Protein 5HUJ (pdb70)

Radius of gyration: 23.15 Å; Cα contacts (8 Å, |Δi|>4): 926; chains: 2; bounding box: 60×51×61 Å

InterPro domains:
  IPR003694 NAD(+) synthetase [PTHR23090] (15-263)
  IPR003694 NAD(+) synthetase [TIGR00552] (26-282)
  IPR003694 NAD(+) synthetase [cd00553] (25-270)
  IPR014729 Rossmann-like alpha/beta/alpha sandwich fold [G3DSA:3.40.50.620] (9-282)
  IPR022310 NAD/GMP synthase [PF02540] (31-273)
  IPR022926 NH(3)-dependent NAD(+) synthetase [MF_00193] (26-276)

Nearest PDB structures (foldseek):
  5huj-assembly1_B  TM=1.003E+00  e=4.106E-42  Streptococcus pyogenes NZ131
  5huh-assembly1_A  TM=1.002E+00  e=6.193E-41  Streptococcus pyogenes NZ131
  5huh-assembly1_B  TM=9.980E-01  e=2.287E-40  Streptococcus pyogenes NZ131
  1wxi-assembly1_A-2  TM=9.914E-01  e=2.359E-31  Escherichia coli
  3hmq-assembly1_A-2  TM=9.797E-01  e=2.243E-31  Salmonella enterica subsp. enterica serovar Typhimurium

Sequence (520 aa):
MTLQEEIIRQLGVKASIDPQEEIRKTVDFLKAYLRKHSFLKTYVLGISGGQDSTLAGKLAQMAIAELREETSDQAYQFIAVRLPYGVQDEADAQKALAFIAPDQTLTINIKAAVDGQVEALQAAGVEIISDFNKGNIKARQRMISQYAIAGQMAGAVIGTDHAAENITGFFTKFGDGGADILPLFRLNKRQGKALLKVLGADAALYELADEVALGVTYQDIDDYLEGKLISKVAQATIEKWWHKGQHKRHLPITIFADFWKMTLQEEIIRQLGVKASIDPQEEIRKTVDFLKAYLRKHSFLKTYVLGISGGQDSTLAGKLAQMAIAELREETSDQAYQFIAVRLPYGVQDEADAQKALAFIAPDQTLTINIKAAVDGQVEALQAAGVEISDFNKGNIKARQRMISQYAIAGQMAGAVIGTDHAAENITGFFTKFGDGGADILPLFRLNKRQGKALLKVLGADAALYELADEVALGVTYQDIDDYLEGKLISKVAQATIEKWWHKGQHKRHLPITIFADFWK

Foldseek 3Di:
DDPLVVLLVVLQAALDDDQVVLLVVLLVVLLVVQVVDPLAAEEFEEQALALLRLLQLLSNQSSQVVNCVVVVPPLRFYEYEHEAQPPHVPVSSVLSCVLNVGPYYYYDHCNVVLVVVVVVCVVVVHDADPVNSVLSSQLSVLVVRVVVCVVSNYFYEARDESLCLLLLNGRQNGSLDGDDYSRRRDQLVSSVVNCVVSPRDPSSRDDPVCVVQVHDSVLSSCSSSVHDDDPVNVVSSVVSNLVNVCSVDDPDDPPDDSND/DDPLVVLLVVQQAALDDDLVVLLVVLLVVLLVVQVVDPLAAEEFEEQPLALLRLLQLLSNLVSQVVNCVVVVPPLRFYEYEHEAAPDHVVVSSVLSCVLNVGPYYYYDHLNVVLVVVQVVCVVVVHDADPVNSVLSSQLSVLVVRVVVCVVSNHWYEARDESLCLLLLNGRQNGSLDGDDYSRRRDALVSSVVNCVVSPGDVVSSPDDVCVVQVHDSVLSSCSSSVHDDDPVNVVSSVVSNLVNVCSVDDPDDPPDDSVD

Organism: Streptococcus pyogenes serotype M49 (strain NZ131) (NCBI:txid471876)

Structure (mmCIF, N/CA/C/O backbone):
data_5HUJ
#
_entry.id   5HUJ
#
_cell.length_a   49.786
_cell.length_b   92.964
_cell.length_c   128.355
_cell.angle_alpha   90.00
_cell.angle_beta   90.00
_cell.angle_gamma   90.00
#
_symmetry.space_group_name_H-M   'P 21 21 21'
#
loop_
_entity.id
_entity.type
_entity.pdbx_description
1 polymer 'NH(3)-dependent NAD(+) synthetase'
2 non-polymer 'CHLORIDE ION'
3 water water
#
loop_
_atom_site.group_PDB
_atom_site.id
_atom_site.type_symbol
_atom_site.label_atom_id
_atom_site.label_alt_id
_atom_site.label_comp_id
_atom_site.label_asym_id
_atom_site.label_entity_id
_atom_site.label_seq_id
_atom_site.pdbx_PDB_ins_code
_atom_site.Cartn_x
_atom_site.Cartn_y
_atom_site.Cartn_z
_atom_site.occupancy
_atom_site.B_iso_or_equiv
_atom_site.auth_seq_id
_atom_site.auth_comp_id
_atom_site.auth_asym_id
_atom_site.auth_atom_id
_atom_site.pdbx_PDB_model_num
ATOM 1 N N . MET A 1 34 ? -32.791 27.563 -9.483 1.00 67.12 9 MET A N 1
ATOM 2 C CA . MET A 1 34 ? -32.470 26.620 -10.612 1.00 65.18 9 MET A CA 1
ATOM 3 C C . MET A 1 34 ? -33.353 25.341 -10.655 1.00 57.93 9 MET A C 1
ATOM 4 O O . MET A 1 34 ? -33.340 24.543 -9.743 1.00 57.82 9 MET A O 1
ATOM 9 N N . THR A 1 35 ? -34.102 25.159 -11.741 1.00 50.75 10 THR A N 1
ATOM 10 C CA . THR A 1 35 ? -34.829 23.943 -11.976 1.00 44.43 10 THR A CA 1
ATOM 11 C C . THR A 1 35 ? -33.875 22.807 -12.336 1.00 38.78 10 THR A C 1
ATOM 12 O O . THR A 1 35 ? -32.707 22.979 -12.689 1.00 34.16 10 THR A O 1
ATOM 16 N N . LEU A 1 36 ? -34.402 21.615 -12.201 1.00 35.10 11 LEU A N 1
ATOM 17 C CA . LEU A 1 36 ? -33.675 20.433 -12.612 1.00 33.82 11 LEU A CA 1
ATOM 18 C C . LEU A 1 36 ? -33.348 20.500 -14.091 1.00 30.73 11 LEU A C 1
ATOM 19 O O . LEU A 1 36 ? -32.251 20.153 -14.476 1.00 30.37 11 LEU A O 1
ATOM 24 N N . GLN A 1 37 ? -34.296 20.954 -14.903 1.00 29.97 12 GLN A N 1
ATOM 25 C CA . GLN A 1 37 ? -34.075 21.085 -16.338 1.00 29.21 12 GLN A CA 1
ATOM 26 C C . GLN A 1 37 ? -32.812 21.934 -16.640 1.00 29.46 12 GLN A C 1
ATOM 27 O O . GLN A 1 37 ? -31.915 21.518 -17.382 1.00 25.82 12 GLN A O 1
ATOM 33 N N . GLU A 1 38 ? -32.756 23.087 -15.991 1.00 31.92 13 GLU A N 1
ATOM 34 C CA . GLU A 1 38 ? -31.651 24.010 -16.174 1.00 34.31 13 GLU A CA 1
ATOM 35 C C . GLU A 1 38 ? -30.354 23.350 -15.732 1.00 32.14 13 GLU A C 1
ATOM 36 O O . GLU A 1 38 ? -29.313 23.569 -16.327 1.00 28.45 13 GLU A O 1
ATOM 42 N N . GLU A 1 39 ? -30.433 22.593 -14.642 1.00 30.85 14 GLU A N 1
ATOM 43 C CA . GLU A 1 39 ? -29.263 21.941 -14.070 1.00 33.29 14 GLU A CA 1
ATOM 44 C C . GLU A 1 39 ? -28.734 20.860 -15.050 1.00 27.95 14 GLU A C 1
ATOM 45 O O . GLU A 1 39 ? -27.524 20.742 -15.275 1.00 25.63 14 GLU A O 1
ATOM 51 N N . ILE A 1 40 ? -29.652 20.096 -15.617 1.00 25.81 15 ILE A N 1
ATOM 52 C CA . ILE A 1 40 ? -29.279 19.108 -16.632 1.00 26.23 15 ILE A CA 1
ATOM 53 C C . ILE A 1 40 ? -28.603 19.777 -17.845 1.00 25.52 15 ILE A C 1
ATOM 54 O O . ILE A 1 40 ? -27.556 19.297 -18.344 1.00 25.41 15 ILE A O 1
ATOM 59 N N . ILE A 1 41 ? -29.235 20.828 -18.325 1.00 24.24 16 ILE A N 1
ATOM 60 C CA . ILE A 1 41 ? -28.721 21.576 -19.472 1.00 26.00 16 ILE A CA 1
ATOM 61 C C . ILE A 1 41 ? -27.257 22.036 -19.235 1.00 26.37 16 ILE A C 1
ATOM 62 O O . ILE A 1 41 ? -26.425 21.880 -20.121 1.00 24.13 16 ILE A O 1
ATOM 67 N N . ARG A 1 42 ? -26.972 22.571 -18.049 1.00 27.41 17 ARG A N 1
ATOM 68 C CA . ARG A 1 42 ? -25.683 23.092 -17.688 1.00 30.56 17 ARG A CA 1
ATOM 69 C C . ARG A 1 42 ? -24.712 21.926 -17.635 1.00 29.90 17 ARG A C 1
ATOM 70 O O . ARG A 1 42 ? -23.630 22.028 -18.121 1.00 29.23 17 ARG A O 1
ATOM 78 N N . GLN A 1 43 ? -25.104 20.796 -17.042 1.00 29.31 18 GLN A N 1
ATOM 79 C CA . GLN A 1 43 ? -24.179 19.684 -16.952 1.00 31.02 18 GLN A CA 1
ATOM 80 C C . GLN A 1 43 ? -23.826 19.083 -18.301 1.00 28.11 18 GLN A C 1
ATOM 81 O O . GLN A 1 43 ? -22.720 18.731 -18.527 1.00 27.96 18 GLN A O 1
ATOM 87 N N . LEU A 1 44 ? -24.779 19.034 -19.194 1.00 25.43 19 LEU A N 1
ATOM 88 C CA . LEU A 1 44 ? -24.545 18.391 -20.446 1.00 25.19 19 LEU A CA 1
ATOM 89 C C . LEU A 1 44 ? -24.033 19.388 -21.499 1.00 24.41 19 LEU A C 1
ATOM 90 O O . LEU A 1 44 ? -23.717 18.939 -22.596 1.00 27.00 19 LEU A O 1
ATOM 95 N N . GLY A 1 45 ? -24.032 20.683 -21.208 1.00 24.02 20 GLY A N 1
ATOM 96 C CA . GLY A 1 45 ? -23.426 21.722 -22.111 1.00 24.68 20 GLY A CA 1
ATOM 97 C C . GLY A 1 45 ? -24.191 22.070 -23.361 1.00 25.54 20 GLY A C 1
ATOM 98 O O . GLY A 1 45 ? -23.608 22.464 -24.394 1.00 23.42 20 GLY A O 1
ATOM 99 N N . VAL A 1 46 ? -25.488 21.772 -23.342 1.00 24.22 21 VAL A N 1
ATOM 100 C CA . VAL A 1 46 ? -26.269 21.845 -24.533 1.00 25.37 21 VAL A CA 1
ATOM 101 C C . VAL A 1 46 ? -26.650 23.324 -24.838 1.00 26.13 21 VAL A C 1
ATOM 102 O O . VAL A 1 46 ? -27.128 24.023 -23.978 1.00 26.83 21 VAL A O 1
ATOM 106 N N . LYS A 1 47 ? -26.471 23.764 -26.075 1.00 25.65 22 LYS A N 1
ATOM 107 C CA . LYS A 1 47 ? -26.973 25.100 -26.487 1.00 27.28 22 LYS A CA 1
ATOM 108 C C . LYS A 1 47 ? -28.391 24.976 -27.041 1.00 27.52 22 LYS A C 1
ATOM 109 O O . LYS A 1 47 ? -28.733 23.999 -27.684 1.00 28.23 22 LYS A O 1
ATOM 115 N N . ALA A 1 48 ? -29.202 25.996 -26.887 1.00 28.85 23 ALA A N 1
ATOM 116 C CA . ALA A 1 48 ? -30.575 25.990 -27.470 1.00 28.29 23 ALA A CA 1
ATOM 117 C C . ALA A 1 48 ? -30.553 25.880 -28.946 1.00 28.60 23 ALA A C 1
ATOM 118 O O . ALA A 1 48 ? -31.463 25.338 -29.514 1.00 29.73 23 ALA A O 1
ATOM 120 N N . SER A 1 49 ? -29.544 26.455 -29.606 1.00 27.88 24 SER A N 1
ATOM 121 C CA . SER A 1 49 ? -29.333 26.170 -31.003 1.00 27.21 24 SER A CA 1
ATOM 122 C C . SER A 1 49 ? -27.869 26.172 -31.308 1.00 27.64 24 SER A C 1
ATOM 123 O O . SER A 1 49 ? -27.076 26.769 -30.543 1.00 26.91 24 SER A O 1
ATOM 126 N N . ILE A 1 50 ? -27.519 25.612 -32.473 1.00 25.91 25 ILE A N 1
ATOM 127 C CA . ILE A 1 50 ? -26.163 25.642 -32.948 1.00 26.49 25 ILE A CA 1
ATOM 128 C C . ILE A 1 50 ? -26.017 26.204 -34.380 1.00 27.14 25 ILE A C 1
ATOM 129 O O . ILE A 1 50 ? -26.942 26.288 -35.180 1.00 26.61 25 ILE A O 1
ATOM 134 N N . ASP A 1 51 ? -24.798 26.660 -34.650 1.00 28.07 26 ASP A N 1
ATOM 135 C CA . ASP A 1 51 ? -24.350 26.982 -35.942 1.00 26.61 26 ASP A CA 1
ATOM 136 C C . ASP A 1 51 ? -23.598 25.735 -36.423 1.00 26.68 26 ASP A C 1
ATOM 137 O O . ASP A 1 51 ? -22.543 25.428 -35.888 1.00 26.74 26 ASP A O 1
ATOM 142 N N . PRO A 1 52 ? -24.137 25.017 -37.468 1.00 26.23 27 PRO A N 1
ATOM 143 C CA . PRO A 1 52 ? -23.607 23.678 -37.628 1.00 25.36 27 PRO A CA 1
ATOM 144 C C . PRO A 1 52 ? -22.174 23.660 -38.028 1.00 25.19 27 PRO A C 1
ATOM 145 O O . PRO A 1 52 ? -21.359 22.885 -37.439 1.00 24.51 27 PRO A O 1
ATOM 149 N N . GLN A 1 53 ? -21.827 24.540 -38.962 1.00 26.25 28 GLN A N 1
ATOM 150 C CA . GLN A 1 53 ? -20.458 24.633 -39.415 1.00 27.38 28 GLN A CA 1
ATOM 151 C C . GLN A 1 53 ? -19.470 25.025 -38.332 1.00 25.76 28 GLN A C 1
ATOM 152 O O . GLN A 1 53 ? -18.388 24.482 -38.298 1.00 22.60 28 GLN A O 1
ATOM 158 N N . GLU A 1 54 ? -19.845 25.975 -37.480 1.00 25.38 29 GLU A N 1
ATOM 159 C CA . GLU A 1 54 ? -19.052 26.288 -36.284 1.00 28.78 29 GLU A CA 1
ATOM 160 C C . GLU A 1 54 ? -18.850 25.034 -35.356 1.00 26.87 29 GLU A C 1
ATOM 161 O O . GLU A 1 54 ? -17.749 24.794 -34.874 1.00 24.29 29 GLU A O 1
ATOM 167 N N . GLU A 1 55 ? -19.897 24.248 -35.154 1.00 24.53 30 GLU A N 1
ATOM 168 C CA . GLU A 1 55 ? -19.765 23.066 -34.307 1.00 24.97 30 GLU A CA 1
ATOM 169 C C . GLU A 1 55 ? -18.916 22.009 -34.936 1.00 24.81 30 GLU A C 1
ATOM 170 O O . GLU A 1 55 ? -18.141 21.333 -34.206 1.00 26.82 30 GLU A O 1
ATOM 176 N N . ILE A 1 56 ? -19.012 21.846 -36.267 1.00 24.09 31 ILE A N 1
ATOM 177 C CA . ILE A 1 56 ? -18.113 20.918 -37.024 1.00 23.67 31 ILE A CA 1
ATOM 178 C C . ILE A 1 56 ? -16.646 21.342 -36.756 1.00 25.30 31 ILE A C 1
ATOM 179 O O . ILE A 1 56 ? -15.783 20.513 -36.394 1.00 22.79 31 ILE A O 1
ATOM 184 N N . ARG A 1 57 ? -16.389 22.661 -36.860 1.00 27.66 32 ARG A N 1
ATOM 185 C CA . ARG A 1 57 ? -15.043 23.171 -36.726 1.00 27.47 32 ARG A CA 1
ATOM 186 C C . ARG A 1 57 ? -14.557 23.022 -35.293 1.00 27.37 32 ARG A C 1
ATOM 187 O O . ARG A 1 57 ? -13.386 22.637 -35.045 1.00 25.71 32 ARG A O 1
ATOM 195 N N . LYS A 1 58 ? -15.434 23.337 -34.349 1.00 27.54 33 LYS A N 1
ATOM 196 C CA . LYS A 1 58 ? -15.087 23.177 -32.935 1.00 29.28 33 LYS A CA 1
ATOM 197 C C . LYS A 1 58 ? -14.685 21.738 -32.633 1.00 26.70 33 LYS A C 1
ATOM 198 O O . LYS A 1 58 ? -13.627 21.443 -32.061 1.00 25.84 33 LYS A O 1
ATOM 204 N N . THR A 1 59 ? -15.499 20.829 -33.133 1.00 26.52 34 THR A N 1
ATOM 205 C CA . THR A 1 59 ? -15.198 19.388 -32.976 1.00 25.81 34 THR A CA 1
ATOM 206 C C . THR A 1 59 ? -13.890 18.909 -33.549 1.00 24.97 34 THR A C 1
ATOM 207 O O . THR A 1 59 ? -13.100 18.191 -32.893 1.00 22.99 34 THR A O 1
ATOM 211 N N . VAL A 1 60 ? -13.705 19.264 -34.803 1.00 23.09 35 VAL A N 1
ATOM 212 C CA . VAL A 1 60 ? -12.568 18.774 -35.580 1.00 23.13 35 VAL A CA 1
ATOM 213 C C . VAL A 1 60 ? -11.268 19.324 -34.930 1.00 24.47 35 VAL A C 1
ATOM 214 O O . VAL A 1 60 ? -10.267 18.606 -34.717 1.00 23.70 35 VAL A O 1
ATOM 218 N N . ASP A 1 61 ? -11.297 20.618 -34.589 1.00 26.04 36 ASP A N 1
ATOM 219 C CA . ASP A 1 61 ? -10.150 21.255 -33.876 1.00 25.97 36 ASP A CA 1
ATOM 220 C C . ASP A 1 61 ? -9.852 20.603 -32.499 1.00 24.94 36 ASP A C 1
ATOM 221 O O . ASP A 1 61 ? -8.687 20.412 -32.151 1.00 26.53 36 ASP A O 1
ATOM 226 N N . PHE A 1 62 ? -10.902 20.197 -31.785 1.00 23.11 37 PHE A N 1
ATOM 227 C CA . PHE A 1 62 ? -10.753 19.443 -30.517 1.00 22.56 37 PHE A CA 1
ATOM 228 C C . PHE A 1 62 ? -10.065 18.092 -30.760 1.00 23.09 37 PHE A C 1
ATOM 229 O O . PHE A 1 62 ? -9.108 17.733 -30.041 1.00 24.94 37 PHE A O 1
ATOM 237 N N . LEU A 1 63 ? -10.538 17.322 -31.740 1.00 23.00 38 LEU A N 1
ATOM 238 C CA . LEU A 1 63 ? -10.001 16.025 -32.061 1.00 22.30 38 LEU A CA 1
ATOM 239 C C . LEU A 1 63 ? -8.578 16.159 -32.499 1.00 22.73 38 LEU A C 1
ATOM 240 O O . LEU A 1 63 ? -7.746 15.280 -32.159 1.00 22.13 38 LEU A O 1
ATOM 245 N N . LYS A 1 64 ? -8.272 17.220 -33.281 1.00 22.51 39 LYS A N 1
ATOM 246 C CA . LYS A 1 64 ? -6.850 17.459 -33.668 1.00 23.62 39 LYS A CA 1
ATOM 247 C C . LYS A 1 64 ? -5.942 17.815 -32.481 1.00 23.44 39 LYS A C 1
ATOM 248 O O . LYS A 1 64 ? -4.827 17.279 -32.339 1.00 25.05 39 LYS A O 1
ATOM 254 N N . ALA A 1 65 ? -6.422 18.678 -31.608 1.00 22.65 40 ALA A N 1
ATOM 255 C CA . ALA A 1 65 ? -5.649 19.023 -30.412 1.00 22.00 40 ALA A CA 1
ATOM 256 C C . ALA A 1 65 ? -5.332 17.841 -29.512 1.00 22.14 40 ALA A C 1
ATOM 257 O O . ALA A 1 65 ? -4.173 17.687 -29.041 1.00 21.80 40 ALA A O 1
ATOM 259 N N . TYR A 1 66 ? -6.272 16.923 -29.367 1.00 22.42 41 TYR A N 1
ATOM 260 C CA . TYR A 1 66 ? -6.025 15.724 -28.586 1.00 23.44 41 TYR A CA 1
ATOM 261 C C . TYR A 1 66 ? -4.944 14.856 -29.196 1.00 25.51 41 TYR A C 1
ATOM 262 O O . TYR A 1 66 ? -4.045 14.370 -28.500 1.00 24.93 41 TYR A O 1
ATOM 271 N N . LEU A 1 67 ? -5.006 14.662 -30.496 1.00 26.13 42 LEU A N 1
ATOM 272 C CA . LEU A 1 67 ? -3.981 13.923 -31.181 1.00 28.88 42 LEU A CA 1
ATOM 273 C C . LEU A 1 67 ? -2.600 14.564 -31.042 1.00 29.78 42 LEU A C 1
ATOM 274 O O . LEU A 1 67 ? -1.657 13.881 -30.700 1.00 30.15 42 LEU A O 1
ATOM 279 N N . ARG A 1 68 ? -2.494 15.864 -31.329 1.00 28.93 43 ARG A N 1
ATOM 280 C CA . ARG A 1 68 ? -1.236 16.556 -31.210 1.00 30.70 43 ARG A CA 1
ATOM 281 C C . ARG A 1 68 ? -0.665 16.474 -29.796 1.00 29.55 43 ARG A C 1
ATOM 282 O O . ARG A 1 68 ? 0.512 16.491 -29.640 1.00 30.52 43 ARG A O 1
ATOM 290 N N . LYS A 1 69 ? -1.470 16.582 -28.790 1.00 28.62 44 LYS A N 1
ATOM 291 C CA . LYS A 1 69 ? -0.980 16.581 -27.418 1.00 30.67 44 LYS A CA 1
ATOM 292 C C . LYS A 1 69 ? -0.263 15.272 -27.036 1.00 29.92 44 LYS A C 1
ATOM 293 O O . LYS A 1 69 ? 0.677 15.286 -26.256 1.00 28.22 44 LYS A O 1
ATOM 299 N N . HIS A 1 70 ? -0.682 14.159 -27.615 1.00 29.53 45 HIS A N 1
ATOM 300 C CA . HIS A 1 70 ? -0.132 12.869 -27.288 1.00 30.00 45 HIS A CA 1
ATOM 301 C C . HIS A 1 70 ? 0.835 12.360 -28.351 1.00 29.97 45 HIS A C 1
ATOM 302 O O . HIS A 1 70 ? 0.412 11.909 -29.437 1.00 28.60 45 HIS A O 1
ATOM 309 N N . SER A 1 71 ? 2.099 12.300 -27.961 1.00 30.55 46 SER A N 1
ATOM 310 C CA . SER A 1 71 ? 3.207 11.989 -28.877 1.00 33.77 46 SER A CA 1
ATOM 311 C C . SER A 1 71 ? 3.006 10.655 -29.585 1.00 32.46 46 SER A C 1
ATOM 312 O O . SER A 1 71 ? 3.282 10.539 -30.754 1.00 33.62 46 SER A O 1
ATOM 315 N N . PHE A 1 72 ? 2.589 9.657 -28.829 1.00 30.17 47 PHE A N 1
ATOM 316 C CA . PHE A 1 72 ? 2.528 8.317 -29.405 1.00 31.05 47 PHE A CA 1
ATOM 317 C C . PHE A 1 72 ? 1.190 8.036 -30.095 1.00 31.55 47 PHE A C 1
ATOM 318 O O . PHE A 1 72 ? 1.042 7.042 -30.742 1.00 31.97 47 PHE A O 1
ATOM 326 N N . LEU A 1 73 ? 0.207 8.890 -29.926 1.00 28.39 48 LEU A N 1
ATOM 327 C CA . LEU A 1 73 ? -1.109 8.590 -30.520 1.00 28.29 48 LEU A CA 1
ATOM 328 C C . LEU A 1 73 ? -1.103 9.009 -31.968 1.00 26.78 48 LEU A C 1
ATOM 329 O O . LEU A 1 73 ? -0.820 10.210 -32.265 1.00 24.85 48 LEU A O 1
ATOM 334 N N . LYS A 1 74 ? -1.431 8.091 -32.829 1.00 24.47 49 LYS A N 1
ATOM 335 C CA . LYS A 1 74 ? -1.591 8.336 -34.256 1.00 25.97 49 LYS A CA 1
ATOM 336 C C . LYS A 1 74 ? -2.940 7.952 -34.886 1.00 25.32 49 LYS A C 1
ATOM 337 O O . LYS A 1 74 ? -3.210 8.343 -36.027 1.00 27.04 49 LYS A O 1
ATOM 343 N N . THR A 1 75 ? -3.784 7.212 -34.219 1.00 25.16 50 THR A N 1
ATOM 344 C CA . THR A 1 75 ? -5.010 6.831 -34.900 1.00 25.26 50 THR A CA 1
ATOM 345 C C . THR A 1 75 ? -6.221 7.065 -33.988 1.00 24.41 50 THR A C 1
ATOM 346 O O . THR A 1 75 ? -6.110 7.158 -32.759 1.00 23.70 50 THR A O 1
ATOM 350 N N . TYR A 1 76 ? -7.364 7.236 -34.618 1.00 22.54 51 TYR A N 1
ATOM 351 C CA . TYR A 1 76 ? -8.654 7.135 -33.979 1.00 22.20 51 TYR A CA 1
ATOM 352 C C . TYR A 1 76 ? -9.322 5.860 -34.487 1.00 22.05 51 TYR A C 1
ATOM 353 O O . TYR A 1 76 ? -9.262 5.536 -35.688 1.00 21.49 51 TYR A O 1
ATOM 362 N N . VAL A 1 77 ? -9.966 5.161 -33.561 1.00 22.30 52 VAL A N 1
ATOM 363 C CA . VAL A 1 77 ? -10.730 3.934 -33.796 1.00 21.08 52 VAL A CA 1
ATOM 364 C C . VAL A 1 77 ? -12.195 4.111 -33.413 1.00 20.40 52 VAL A C 1
ATOM 365 O O . VAL A 1 77 ? -12.495 4.640 -32.338 1.00 19.64 52 VAL A O 1
ATOM 369 N N . LEU A 1 78 ? -13.120 3.707 -34.308 1.00 20.17 53 LEU A N 1
ATOM 370 C CA . LEU A 1 78 ? -14.550 3.794 -34.089 1.00 20.65 53 LEU A CA 1
ATOM 371 C C . LEU A 1 78 ? -15.393 2.774 -34.788 1.00 21.39 53 LEU A C 1
ATOM 372 O O . LEU A 1 78 ? -15.252 2.561 -35.985 1.00 21.05 53 LEU A O 1
ATOM 377 N N . GLY A 1 79 ? -16.232 2.115 -34.021 1.00 21.73 54 GLY A N 1
ATOM 378 C CA . GLY A 1 79 ? -17.239 1.178 -34.587 1.00 22.91 54 GLY A CA 1
ATOM 379 C C . GLY A 1 79 ? -18.258 1.939 -35.456 1.00 23.29 54 GLY A C 1
ATOM 380 O O . GLY A 1 79 ? -18.875 2.899 -34.990 1.00 23.49 54 GLY A O 1
ATOM 381 N N . ILE A 1 80 ? -18.444 1.500 -36.713 1.00 23.14 55 ILE A N 1
ATOM 382 C CA . ILE A 1 80 ? -19.387 2.142 -37.656 1.00 24.10 55 ILE A CA 1
ATOM 383 C C . ILE A 1 80 ? -20.561 1.203 -37.831 1.00 24.69 55 ILE A C 1
ATOM 384 O O . ILE A 1 80 ? -20.384 0.154 -38.451 1.00 22.67 55 ILE A O 1
ATOM 389 N N . SER A 1 81 ? -21.714 1.545 -37.245 1.00 24.62 56 SER A N 1
ATOM 390 C CA . SER A 1 81 ? -22.933 0.677 -37.193 1.00 27.31 56 SER A CA 1
ATOM 391 C C . SER A 1 81 ? -23.988 1.018 -38.234 1.00 27.85 56 SER A C 1
ATOM 392 O O . SER A 1 81 ? -24.908 0.262 -38.454 1.00 29.43 56 SER A O 1
ATOM 395 N N . GLY A 1 82 ? -23.833 2.176 -38.884 1.00 27.80 57 GLY A N 1
ATOM 396 C CA . GLY A 1 82 ? -24.902 2.751 -39.711 1.00 28.03 57 GLY A CA 1
ATOM 397 C C . GLY A 1 82 ? -25.819 3.689 -38.960 1.00 28.39 57 GLY A C 1
ATOM 398 O O . GLY A 1 82 ? -26.613 4.301 -39.559 1.00 32.36 57 GLY A O 1
ATOM 399 N N . GLY A 1 83 ? -25.738 3.821 -37.661 1.00 28.39 58 GLY A N 1
ATOM 400 C CA . GLY A 1 83 ? -26.595 4.794 -36.964 1.00 29.14 58 GLY A CA 1
ATOM 401 C C . GLY A 1 83 ? -26.062 6.219 -37.103 1.00 26.81 58 GLY A C 1
ATOM 402 O O . GLY A 1 83 ? -24.917 6.408 -37.464 1.00 25.65 58 GLY A O 1
ATOM 403 N N . GLN A 1 84 ? -26.954 7.194 -36.834 1.00 25.45 59 GLN A N 1
ATOM 404 C CA . GLN A 1 84 ? -26.683 8.601 -36.947 1.00 25.53 59 GLN A CA 1
ATOM 405 C C . GLN A 1 84 ? -25.374 9.009 -36.190 1.00 23.52 59 GLN A C 1
ATOM 406 O O . GLN A 1 84 ? -24.462 9.705 -36.736 1.00 21.10 59 GLN A O 1
ATOM 412 N N . ASP A 1 85 ? -25.287 8.518 -34.952 1.00 23.99 60 ASP A N 1
ATOM 413 C CA . ASP A 1 85 ? -24.210 8.969 -33.981 1.00 23.83 60 ASP A CA 1
ATOM 414 C C . ASP A 1 85 ? -22.795 8.546 -34.417 1.00 23.68 60 ASP A C 1
ATOM 415 O O . ASP A 1 85 ? -21.891 9.411 -34.532 1.00 23.53 60 ASP A O 1
ATOM 420 N N . SER A 1 86 ? -22.627 7.285 -34.771 1.00 23.49 61 SER A N 1
ATOM 421 C CA . SER A 1 86 ? -21.308 6.822 -35.226 1.00 22.27 61 SER A CA 1
ATOM 422 C C . SER A 1 86 ? -21.005 7.395 -36.625 1.00 21.53 61 SER A C 1
ATOM 423 O O . SER A 1 86 ? -19.846 7.633 -36.951 1.00 20.19 61 SER A O 1
ATOM 426 N N . THR A 1 87 ? -22.047 7.630 -37.432 1.00 21.37 62 THR A N 1
ATOM 427 C CA . THR A 1 87 ? -21.803 8.222 -38.752 1.00 20.63 62 THR A CA 1
ATOM 428 C C . THR A 1 87 ? -21.197 9.568 -38.617 1.00 20.39 62 THR A C 1
ATOM 429 O O . THR A 1 87 ? -20.213 9.866 -39.245 1.00 20.66 62 THR A O 1
ATOM 433 N N . LEU A 1 88 ? -21.805 10.399 -37.787 1.00 20.83 63 LEU A N 1
ATOM 434 C CA . LEU A 1 88 ? -21.309 11.740 -37.537 1.00 20.11 63 LEU A CA 1
ATOM 435 C C . LEU A 1 88 ? -19.952 11.770 -36.834 1.00 18.86 63 LEU A C 1
ATOM 436 O O . LEU A 1 88 ? -19.045 12.463 -37.268 1.00 17.49 63 LEU A O 1
ATOM 441 N N . ALA A 1 89 ? -19.800 10.965 -35.731 1.00 18.11 64 ALA A N 1
ATOM 442 C CA . ALA A 1 89 ? -18.520 10.983 -35.027 1.00 17.81 64 ALA A CA 1
ATOM 443 C C . ALA A 1 89 ? -17.366 10.533 -35.915 1.00 17.61 64 ALA A C 1
ATOM 444 O O . ALA A 1 89 ? -16.217 11.052 -35.881 1.00 18.10 64 ALA A O 1
ATOM 446 N N . GLY A 1 90 ? -17.672 9.570 -36.757 1.00 18.01 65 GLY A N 1
ATOM 447 C CA . GLY A 1 90 ? -16.679 9.023 -37.710 1.00 18.28 65 GLY A CA 1
ATOM 448 C C . GLY A 1 90 ? -16.243 10.000 -38.759 1.00 19.22 65 GLY A C 1
ATOM 449 O O . GLY A 1 90 ? -15.066 10.042 -39.091 1.00 20.82 65 GLY A O 1
ATOM 450 N N . LYS A 1 91 ? -17.188 10.734 -39.322 1.00 20.06 66 LYS A N 1
ATOM 451 C CA . LYS A 1 91 ? -16.897 11.724 -40.329 1.00 20.63 66 LYS A CA 1
ATOM 452 C C . LYS A 1 91 ? -16.055 12.831 -39.746 1.00 21.10 66 LYS A C 1
ATOM 453 O O . LYS A 1 91 ? -15.093 13.235 -40.332 1.00 22.56 66 LYS A O 1
ATOM 459 N N . LEU A 1 92 ? -16.367 13.255 -38.547 1.00 21.00 67 LEU A N 1
ATOM 460 C CA . LEU A 1 92 ? -15.579 14.268 -37.877 1.00 21.46 67 LEU A CA 1
ATOM 461 C C . LEU A 1 92 ? -14.162 13.801 -37.518 1.00 22.01 67 LEU A C 1
ATOM 462 O O . LEU A 1 92 ? -13.161 14.516 -37.710 1.00 21.00 67 LEU A O 1
ATOM 467 N N . ALA A 1 93 ? -14.060 12.559 -37.038 1.00 22.72 68 ALA A N 1
ATOM 468 C CA . ALA A 1 93 ? -12.781 12.002 -36.705 1.00 21.80 68 ALA A CA 1
ATOM 469 C C . ALA A 1 93 ? -11.912 11.846 -37.934 1.00 21.71 68 ALA A C 1
ATOM 470 O O . ALA A 1 93 ? -10.685 12.106 -37.907 1.00 21.41 68 ALA A O 1
ATOM 472 N N . GLN A 1 94 ? -12.526 11.424 -39.008 1.00 22.30 69 GLN A N 1
ATOM 473 C CA . GLN A 1 94 ? -11.813 11.284 -40.305 1.00 22.24 69 GLN A CA 1
ATOM 474 C C . GLN A 1 94 ? -11.327 12.641 -40.820 1.00 23.39 69 GLN A C 1
ATOM 475 O O . GLN A 1 94 ? -10.158 12.732 -41.251 1.00 23.45 69 GLN A O 1
ATOM 481 N N . MET A 1 95 ? -12.167 13.664 -40.711 1.00 22.23 70 MET A N 1
ATOM 482 C CA . MET A 1 95 ? -11.768 14.968 -41.058 1.00 22.72 70 MET A CA 1
ATOM 483 C C . MET A 1 95 ? -10.600 15.454 -40.201 1.00 23.13 70 MET A C 1
ATOM 484 O O . MET A 1 95 ? -9.666 16.069 -40.724 1.00 23.50 70 MET A O 1
ATOM 489 N N . ALA A 1 96 ? -10.677 15.273 -38.902 1.00 23.10 71 ALA A N 1
ATOM 490 C CA . ALA A 1 96 ? -9.574 15.641 -38.030 1.00 25.07 71 ALA A CA 1
ATOM 491 C C . ALA A 1 96 ? -8.244 14.963 -38.483 1.00 25.68 71 ALA A C 1
ATOM 492 O O . ALA A 1 96 ? -7.176 15.572 -38.512 1.00 24.42 71 ALA A O 1
ATOM 494 N N . ILE A 1 97 ? -8.320 13.646 -38.652 1.00 24.70 72 ILE A N 1
ATOM 495 C CA . ILE A 1 97 ? -7.136 12.880 -39.127 1.00 24.92 72 ILE A CA 1
ATOM 496 C C . ILE A 1 97 ? -6.553 13.408 -40.444 1.00 25.08 72 ILE A C 1
ATOM 497 O O . ILE A 1 97 ? -5.325 13.634 -40.543 1.00 26.78 72 ILE A O 1
ATOM 502 N N . ALA A 1 98 ? -7.396 13.578 -41.439 1.00 25.65 73 ALA A N 1
ATOM 503 C CA . ALA A 1 98 ? -6.990 14.050 -42.778 1.00 26.87 73 ALA A CA 1
ATOM 504 C C . ALA A 1 98 ? -6.343 15.431 -42.715 1.00 28.05 73 ALA A C 1
ATOM 505 O O . ALA A 1 98 ? -5.284 15.649 -43.319 1.00 30.84 73 ALA A O 1
ATOM 507 N N . GLU A 1 99 ? -6.912 16.337 -41.938 1.00 26.45 74 GLU A N 1
ATOM 508 C CA . GLU A 1 99 ? -6.267 17.653 -41.750 1.00 28.81 74 GLU A CA 1
ATOM 509 C C . GLU A 1 99 ? -4.932 17.561 -40.992 1.00 29.21 74 GLU A C 1
ATOM 510 O O . GLU A 1 99 ? -3.943 18.186 -41.389 1.00 28.01 74 GLU A O 1
ATOM 516 N N . LEU A 1 100 ? -4.910 16.790 -39.919 1.00 29.41 75 LEU A N 1
ATOM 517 C CA . LEU A 1 100 ? -3.691 16.716 -39.168 1.00 29.56 75 LEU A CA 1
ATOM 518 C C . LEU A 1 100 ? -2.588 16.107 -40.012 1.00 29.32 75 LEU A C 1
ATOM 519 O O . LEU A 1 100 ? -1.434 16.470 -39.923 1.00 28.84 75 LEU A O 1
ATOM 524 N N . ARG A 1 101 ? -2.956 15.075 -40.770 1.00 30.04 76 ARG A N 1
ATOM 525 C CA . ARG A 1 101 ? -2.011 14.354 -41.648 1.00 30.75 76 ARG A CA 1
ATOM 526 C C . ARG A 1 101 ? -1.374 15.374 -42.602 1.00 33.02 76 ARG A C 1
ATOM 527 O O . ARG A 1 101 ? -0.149 15.432 -42.781 1.00 30.80 76 ARG A O 1
ATOM 535 N N . GLU A 1 102 ? -2.233 16.204 -43.176 1.00 35.95 77 GLU A N 1
ATOM 536 C CA . GLU A 1 102 ? -1.810 17.232 -44.128 1.00 43.86 77 GLU A CA 1
ATOM 537 C C . GLU A 1 102 ? -0.900 18.247 -43.436 1.00 43.39 77 GLU A C 1
ATOM 538 O O . GLU A 1 102 ? 0.152 18.565 -43.963 1.00 45.62 77 GLU A O 1
ATOM 544 N N . GLU A 1 103 ? -1.282 18.743 -42.254 1.00 41.44 78 GLU A N 1
ATOM 545 C CA . GLU A 1 103 ? -0.484 19.777 -41.552 1.00 42.85 78 GLU A CA 1
ATOM 546 C C . GLU A 1 103 ? 0.917 19.252 -41.195 1.00 40.25 78 GLU A C 1
ATOM 547 O O . GLU A 1 103 ? 1.886 19.974 -41.248 1.00 38.27 78 GLU A O 1
ATOM 553 N N . THR A 1 104 ? 0.974 18.016 -40.773 1.00 37.64 79 THR A N 1
ATOM 554 C CA . THR A 1 104 ? 2.194 17.456 -40.248 1.00 37.69 79 THR A CA 1
ATOM 555 C C . THR A 1 104 ? 2.971 16.692 -41.281 1.00 38.01 79 THR A C 1
ATOM 556 O O . THR A 1 104 ? 4.102 16.351 -41.041 1.00 38.34 79 THR A O 1
ATOM 560 N N . SER A 1 105 ? 2.348 16.354 -42.401 1.00 38.36 80 SER A N 1
ATOM 561 C CA . SER A 1 105 ? 2.942 15.428 -43.396 1.00 38.95 80 SER A CA 1
ATOM 562 C C . SER A 1 105 ? 3.280 14.103 -42.747 1.00 39.18 80 SER A C 1
ATOM 563 O O . SER A 1 105 ? 4.211 13.481 -43.158 1.00 39.67 80 SER A O 1
ATOM 566 N N . ASP A 1 106 ? 2.579 13.712 -41.673 1.00 36.36 81 ASP A N 1
ATOM 567 C CA . ASP A 1 106 ? 2.877 12.461 -41.003 1.00 36.26 81 ASP A CA 1
ATOM 568 C C . ASP A 1 106 ? 1.795 11.468 -41.424 1.00 37.44 81 ASP A C 1
ATOM 569 O O . ASP A 1 106 ? 0.654 11.569 -40.934 1.00 32.71 81 ASP A O 1
ATOM 574 N N . GLN A 1 107 ? 2.186 10.463 -42.249 1.00 38.66 82 GLN A N 1
ATOM 575 C CA . GLN A 1 107 ? 1.235 9.500 -42.807 1.00 41.69 82 GLN A CA 1
ATOM 576 C C . GLN A 1 107 ? 0.758 8.472 -41.775 1.00 38.27 82 GLN A C 1
ATOM 577 O O . GLN A 1 107 ? -0.156 7.731 -42.047 1.00 35.34 82 GLN A O 1
ATOM 583 N N . ALA A 1 108 ? 1.412 8.398 -40.623 1.00 35.70 83 ALA A N 1
ATOM 584 C CA . ALA A 1 108 ? 0.974 7.499 -39.575 1.00 35.15 83 ALA A CA 1
ATOM 585 C C . ALA A 1 108 ? -0.435 7.892 -39.043 1.00 32.41 83 ALA A C 1
ATOM 586 O O . ALA A 1 108 ? -1.144 7.078 -38.464 1.00 29.87 83 ALA A O 1
ATOM 588 N N . TYR A 1 109 ? -0.840 9.136 -39.253 1.00 30.62 84 TYR A N 1
ATOM 589 C CA . TYR A 1 109 ? -2.178 9.583 -38.812 1.00 30.17 84 TYR A CA 1
ATOM 590 C C . TYR A 1 109 ? -3.245 8.885 -39.667 1.00 29.10 84 TYR A C 1
ATOM 591 O O . TYR A 1 109 ? -3.224 9.042 -40.881 1.00 30.33 84 TYR A O 1
ATOM 600 N N . GLN A 1 110 ? -4.077 8.057 -39.026 1.00 26.98 85 GLN A N 1
ATOM 601 C CA . GLN A 1 110 ? -5.124 7.270 -39.702 1.00 27.38 85 GLN A CA 1
ATOM 602 C C . GLN A 1 110 ? -6.394 7.143 -38.882 1.00 24.92 85 GLN A C 1
ATOM 603 O O . GLN A 1 110 ? -6.373 7.029 -37.643 1.00 24.64 85 GLN A O 1
ATOM 609 N N . PHE A 1 111 ? -7.516 7.086 -39.607 1.00 24.29 86 PHE A N 1
ATOM 610 C CA . PHE A 1 111 ? -8.820 6.799 -39.032 1.00 24.02 86 PHE A CA 1
ATOM 611 C C . PHE A 1 111 ? -9.152 5.370 -39.366 1.00 23.21 86 PHE A C 1
ATOM 612 O O . PHE A 1 111 ? -9.078 4.964 -40.560 1.00 23.99 86 PHE A O 1
ATOM 620 N N . ILE A 1 112 ? -9.479 4.599 -38.345 1.00 22.33 87 ILE A N 1
ATOM 621 C CA . ILE A 1 112 ? -9.796 3.198 -38.481 1.00 23.90 87 ILE A CA 1
ATOM 622 C C . ILE A 1 112 ? -11.272 2.955 -38.130 1.00 23.06 87 ILE A C 1
ATOM 623 O O . ILE A 1 112 ? -11.675 3.006 -36.971 1.00 21.49 87 ILE A O 1
ATOM 628 N N . ALA A 1 113 ? -12.074 2.743 -39.160 1.00 22.14 88 ALA A N 1
ATOM 629 C CA . ALA A 1 113 ? -13.483 2.357 -39.043 1.00 23.56 88 ALA A CA 1
ATOM 630 C C . ALA A 1 113 ? -13.547 0.881 -38.738 1.00 23.69 88 ALA A C 1
ATOM 631 O O . ALA A 1 113 ? -12.896 0.071 -39.370 1.00 24.13 88 ALA A O 1
ATOM 633 N N . VAL A 1 114 ? -14.397 0.514 -37.799 1.00 23.70 89 VAL A N 1
ATOM 634 C CA . VAL A 1 114 ? -14.524 -0.940 -37.438 1.00 22.61 89 VAL A CA 1
ATOM 635 C C . VAL A 1 114 ? -15.942 -1.396 -37.615 1.00 22.88 89 VAL A C 1
ATOM 636 O O . VAL A 1 114 ? -16.837 -0.831 -37.001 1.00 22.48 89 VAL A O 1
ATOM 640 N N . ARG A 1 115 ? -16.158 -2.401 -38.474 1.00 22.76 90 ARG A N 1
ATOM 641 C CA . ARG A 1 115 ? -17.433 -3.042 -38.553 1.00 25.30 90 ARG A CA 1
ATOM 642 C C . ARG A 1 115 ? -17.389 -4.121 -37.458 1.00 24.41 90 ARG A C 1
ATOM 643 O O . ARG A 1 115 ? -16.434 -4.893 -37.399 1.00 23.19 90 ARG A O 1
ATOM 651 N N . LEU A 1 116 ? -18.422 -4.170 -36.629 1.00 22.91 91 LEU A N 1
ATOM 652 C CA . LEU A 1 116 ? -18.573 -5.093 -35.519 1.00 23.84 91 LEU A CA 1
ATOM 653 C C . LEU A 1 116 ? -19.888 -5.862 -35.497 1.00 24.75 91 LEU A C 1
ATOM 654 O O . LEU A 1 116 ? -20.584 -5.838 -34.522 1.00 25.37 91 LEU A O 1
ATOM 659 N N . PRO A 1 117 ? -20.191 -6.628 -36.564 1.00 26.35 92 PRO A N 1
ATOM 660 C CA . PRO A 1 117 ? -21.382 -7.439 -36.623 1.00 26.93 92 PRO A CA 1
ATOM 661 C C . PRO A 1 117 ? -21.294 -8.603 -35.618 1.00 27.89 92 PRO A C 1
ATOM 662 O O . PRO A 1 117 ? -20.210 -9.120 -35.329 1.00 25.52 92 PRO A O 1
ATOM 666 N N . TYR A 1 118 ? -22.441 -8.929 -35.067 1.00 29.43 93 TYR A N 1
ATOM 667 C CA . TYR A 1 118 ? -22.654 -10.170 -34.366 1.00 29.97 93 TYR A CA 1
ATOM 668 C C . TYR A 1 118 ? -23.193 -11.134 -35.397 1.00 32.02 93 TYR A C 1
ATOM 669 O O . TYR A 1 118 ? -24.393 -11.100 -35.730 1.00 30.91 93 TYR A O 1
ATOM 678 N N . GLY A 1 119 ? -22.332 -11.981 -35.923 1.00 37.44 94 GLY A N 1
ATOM 679 C CA . GLY A 1 119 ? -22.760 -12.973 -36.921 1.00 43.89 94 GLY A CA 1
ATOM 680 C C . GLY A 1 119 ? -23.132 -12.252 -38.222 1.00 50.61 94 GLY A C 1
ATOM 681 O O . GLY A 1 119 ? -22.412 -11.372 -38.650 1.00 45.51 94 GLY A O 1
ATOM 682 N N . VAL A 1 120 ? -24.315 -12.588 -38.762 1.00 63.45 95 VAL A N 1
ATOM 683 C CA . VAL A 1 120 ? -24.855 -12.018 -40.047 1.00 67.57 95 VAL A CA 1
ATOM 684 C C . VAL A 1 120 ? -25.836 -10.812 -39.893 1.00 75.05 95 VAL A C 1
ATOM 685 O O . VAL A 1 120 ? -27.027 -10.930 -40.193 1.00 66.86 95 VAL A O 1
ATOM 689 N N . GLN A 1 121 ? -25.279 -9.650 -39.476 1.00 82.25 96 GLN A N 1
ATOM 690 C CA . GLN A 1 121 ? -26.033 -8.368 -39.218 1.00 84.33 96 GLN A CA 1
ATOM 691 C C . GLN A 1 121 ? -27.399 -8.204 -39.946 1.00 90.59 96 GLN A C 1
ATOM 692 O O . GLN A 1 121 ? -27.674 -7.185 -40.616 1.00 88.86 96 GLN A O 1
ATOM 694 N N . ASP A 1 123 ? -28.628 -2.996 -39.424 1.00 82.06 98 ASP A N 1
ATOM 695 C CA . ASP A 1 123 ? -28.667 -2.724 -40.876 1.00 79.79 98 ASP A CA 1
ATOM 696 C C . ASP A 1 123 ? -27.254 -2.684 -41.545 1.00 73.38 98 ASP A C 1
ATOM 697 O O . ASP A 1 123 ? -26.476 -1.682 -41.418 1.00 58.54 98 ASP A O 1
ATOM 702 N N . GLU A 1 124 ? -26.966 -3.808 -42.241 1.00 66.33 99 GLU A N 1
ATOM 703 C CA . GLU A 1 124 ? -25.814 -3.960 -43.141 1.00 60.81 99 GLU A CA 1
ATOM 704 C C . GLU A 1 124 ? -25.796 -2.864 -44.232 1.00 53.81 99 GLU A C 1
ATOM 705 O O . GLU A 1 124 ? -24.809 -2.261 -44.488 1.00 46.65 99 GLU A O 1
ATOM 711 N N . ALA A 1 125 ? -26.935 -2.614 -44.856 1.00 46.77 100 ALA A N 1
ATOM 712 C CA . ALA A 1 125 ? -27.114 -1.482 -45.797 1.00 44.30 100 ALA A CA 1
ATOM 713 C C . ALA A 1 125 ? -26.732 -0.134 -45.161 1.00 43.80 100 ALA A C 1
ATOM 714 O O . ALA A 1 125 ? -26.026 0.639 -45.795 1.00 42.53 100 ALA A O 1
ATOM 716 N N . ASP A 1 126 ? -27.244 0.158 -43.961 1.00 39.53 101 ASP A N 1
ATOM 717 C CA . ASP A 1 126 ? -26.938 1.462 -43.302 1.00 39.97 101 ASP A CA 1
ATOM 718 C C . ASP A 1 126 ? -25.450 1.647 -43.016 1.00 34.11 101 ASP A C 1
ATOM 719 O O . ASP A 1 126 ? -24.897 2.721 -43.274 1.00 29.95 101 ASP A O 1
ATOM 724 N N . ALA A 1 127 ? -24.823 0.572 -42.543 1.00 30.52 102 ALA A N 1
ATOM 725 C CA . ALA A 1 127 ? -23.374 0.604 -42.283 1.00 30.10 102 ALA A CA 1
ATOM 726 C C . ALA A 1 127 ? -22.592 0.918 -43.535 1.00 29.48 102 ALA A C 1
ATOM 727 O O . ALA A 1 127 ? -21.694 1.738 -43.530 1.00 26.69 102 ALA A O 1
ATOM 729 N N . GLN A 1 128 ? -22.993 0.311 -44.629 1.00 31.78 103 GLN A N 1
ATOM 730 C CA . GLN A 1 128 ? -22.353 0.545 -45.921 1.00 36.34 103 GLN A CA 1
ATOM 731 C C . GLN A 1 128 ? -22.552 1.975 -46.468 1.00 33.78 103 GLN A C 1
ATOM 732 O O . GLN A 1 128 ? -21.615 2.598 -46.957 1.00 30.67 103 GLN A O 1
ATOM 738 N N . LYS A 1 129 ? -23.734 2.543 -46.292 1.00 32.13 104 LYS A N 1
ATOM 739 C CA . LYS A 1 129 ? -23.922 3.990 -46.578 1.00 34.27 104 LYS A CA 1
ATOM 740 C C . LYS A 1 129 ? -23.038 4.883 -45.688 1.00 30.10 104 LYS A C 1
ATOM 741 O O . LYS A 1 129 ? -22.419 5.838 -46.161 1.00 29.19 104 LYS A O 1
ATOM 747 N N . ALA A 1 130 ? -22.987 4.589 -44.400 1.00 29.74 105 ALA A N 1
ATOM 748 C CA . ALA A 1 130 ? -22.075 5.346 -43.494 1.00 27.99 105 ALA A CA 1
ATOM 749 C C . ALA A 1 130 ? -20.623 5.308 -44.026 1.00 27.12 105 ALA A C 1
ATOM 750 O O . ALA A 1 130 ? -19.905 6.325 -44.022 1.00 25.74 105 ALA A O 1
ATOM 752 N N . LEU A 1 131 ? -20.184 4.119 -44.421 1.00 28.38 106 LEU A N 1
ATOM 753 C CA . LEU A 1 131 ? -18.773 3.940 -44.832 1.00 28.33 106 LEU A CA 1
ATOM 754 C C . LEU A 1 131 ? -18.510 4.647 -46.140 1.00 28.70 106 LEU A C 1
ATOM 755 O O . LEU A 1 131 ? -17.448 5.281 -46.312 1.00 28.50 106 LEU A O 1
ATOM 760 N N . ALA A 1 132 ? -19.491 4.655 -47.033 1.00 27.57 107 ALA A N 1
ATOM 761 C CA . ALA A 1 132 ? -19.281 5.462 -48.263 1.00 29.40 107 ALA A CA 1
ATOM 762 C C . ALA A 1 132 ? -19.295 6.934 -47.985 1.00 29.02 107 ALA A C 1
ATOM 763 O O . ALA A 1 132 ? -18.504 7.673 -48.538 1.00 33.95 107 ALA A O 1
ATOM 765 N N . PHE A 1 133 ? -20.094 7.371 -47.040 1.00 26.42 108 PHE A N 1
ATOM 766 C CA . PHE A 1 133 ? -20.095 8.815 -46.674 1.00 25.31 108 PHE A CA 1
ATOM 767 C C . PHE A 1 133 ? -18.761 9.257 -45.993 1.00 24.87 108 PHE A C 1
ATOM 768 O O . PHE A 1 133 ? -18.185 10.318 -46.312 1.00 23.38 108 PHE A O 1
ATOM 776 N N . ILE A 1 134 ? -18.227 8.401 -45.129 1.00 23.47 109 ILE A N 1
ATOM 777 C CA . ILE A 1 134 ? -17.003 8.706 -44.390 1.00 24.76 109 ILE A CA 1
ATOM 778 C C . ILE A 1 134 ? -15.723 8.552 -45.212 1.00 25.61 109 ILE A C 1
ATOM 779 O O . ILE A 1 134 ? -14.768 9.313 -45.089 1.00 26.20 109 ILE A O 1
ATOM 784 N N . ALA A 1 135 ? -15.740 7.509 -46.014 1.00 27.01 110 ALA A N 1
ATOM 785 C CA . ALA A 1 135 ? -14.654 7.057 -46.829 1.00 26.46 110 ALA A CA 1
ATOM 786 C C . ALA A 1 135 ? -13.401 6.923 -45.963 1.00 26.73 110 ALA A C 1
ATOM 787 O O . ALA A 1 135 ? -12.428 7.654 -46.180 1.00 26.11 110 ALA A O 1
ATOM 789 N N . PRO A 1 136 ? -13.432 5.999 -44.963 1.00 26.39 111 PRO A N 1
ATOM 790 C CA . PRO A 1 136 ? -12.376 5.883 -43.996 1.00 26.98 111 PRO A CA 1
ATOM 791 C C . PRO A 1 136 ? -11.027 5.456 -44.592 1.00 27.42 111 PRO A C 1
ATOM 792 O O . PRO A 1 136 ? -10.976 4.649 -45.521 1.00 27.66 111 PRO A O 1
ATOM 796 N N . ASP A 1 137 ? -9.949 5.946 -44.012 1.00 27.19 112 ASP A N 1
ATOM 797 C CA . ASP A 1 137 ? -8.595 5.466 -44.357 1.00 27.72 112 ASP A CA 1
ATOM 798 C C . ASP A 1 137 ? -8.490 3.970 -44.274 1.00 28.55 112 ASP A C 1
ATOM 799 O O . ASP A 1 137 ? -7.837 3.403 -45.076 1.00 28.74 112 ASP A O 1
ATOM 804 N N . GLN A 1 138 ? -9.034 3.343 -43.225 1.00 28.24 113 GLN A N 1
ATOM 805 C CA . GLN A 1 138 ? -9.025 1.880 -43.105 1.00 29.75 113 GLN A CA 1
ATOM 806 C C . GLN A 1 138 ? -10.358 1.402 -42.543 1.00 28.19 113 GLN A C 1
ATOM 807 O O . GLN A 1 138 ? -10.997 2.063 -41.760 1.00 26.70 113 GLN A O 1
ATOM 813 N N . THR A 1 139 ? -10.736 0.220 -42.934 1.00 27.63 114 THR A N 1
ATOM 814 C CA . THR A 1 139 ? -11.915 -0.422 -42.393 1.00 28.11 114 THR A CA 1
ATOM 815 C C . THR A 1 139 ? -11.518 -1.830 -41.992 1.00 28.91 114 THR A C 1
ATOM 816 O O . THR A 1 139 ? -10.909 -2.545 -42.787 1.00 31.16 114 THR A O 1
ATOM 820 N N . LEU A 1 140 ? -11.829 -2.225 -40.785 1.00 26.45 115 LEU A N 1
ATOM 821 C CA . LEU A 1 140 ? -11.609 -3.621 -40.345 1.00 27.76 115 LEU A CA 1
ATOM 822 C C . LEU A 1 140 ? -12.933 -4.191 -39.934 1.00 27.37 115 LEU A C 1
ATOM 823 O O . LEU A 1 140 ? -13.762 -3.438 -39.458 1.00 25.91 115 LEU A O 1
ATOM 828 N N . THR A 1 141 ? -13.115 -5.490 -40.094 1.00 25.79 116 THR A N 1
ATOM 829 C CA . THR A 1 141 ? -14.334 -6.150 -39.664 1.00 27.25 116 THR A CA 1
ATOM 830 C C . THR A 1 141 ? -13.973 -7.161 -38.606 1.00 27.85 116 THR A C 1
ATOM 831 O O . THR A 1 141 ? -13.198 -8.073 -38.872 1.00 28.23 116 THR A O 1
ATOM 835 N N . ILE A 1 142 ? -14.494 -6.965 -37.405 1.00 27.23 117 ILE A N 1
ATOM 836 C CA . ILE A 1 142 ? -14.321 -7.909 -36.293 1.00 29.63 117 ILE A CA 1
ATOM 837 C C . ILE A 1 142 ? -15.683 -8.520 -36.002 1.00 28.51 117 ILE A C 1
ATOM 838 O O . ILE A 1 142 ? -16.550 -7.851 -35.542 1.00 25.24 117 ILE A O 1
ATOM 843 N N . ASN A 1 143 ? -15.860 -9.803 -36.282 1.00 29.14 118 ASN A N 1
ATOM 844 C CA . ASN A 1 143 ? -17.110 -10.439 -35.944 1.00 28.62 118 ASN A CA 1
ATOM 845 C C . ASN A 1 143 ? -17.039 -10.803 -34.468 1.00 26.83 118 ASN A C 1
ATOM 846 O O . ASN A 1 143 ? -16.248 -11.625 -34.079 1.00 26.12 118 ASN A O 1
ATOM 851 N N . ILE A 1 144 ? -17.929 -10.227 -33.677 1.00 24.34 119 ILE A N 1
ATOM 852 C CA . ILE A 1 144 ? -17.984 -10.442 -32.235 1.00 24.51 119 ILE A CA 1
ATOM 853 C C . ILE A 1 144 ? -18.698 -11.741 -31.782 1.00 25.27 119 ILE A C 1
ATOM 854 O O . ILE A 1 144 ? -18.720 -12.039 -30.603 1.00 24.82 119 ILE A O 1
ATOM 859 N N . LYS A 1 145 ? -19.252 -12.512 -32.709 1.00 25.77 120 LYS A N 1
ATOM 860 C CA . LYS A 1 145 ? -20.091 -13.636 -32.365 1.00 27.95 120 LYS A CA 1
ATOM 861 C C . LYS A 1 145 ? -19.354 -14.783 -31.617 1.00 27.36 120 LYS A C 1
ATOM 862 O O . LYS A 1 145 ? -19.869 -15.260 -30.653 1.00 27.47 120 LYS A O 1
ATOM 868 N N . ALA A 1 146 ? -18.161 -15.164 -32.006 1.00 26.16 121 ALA A N 1
ATOM 869 C CA . ALA A 1 146 ? -17.419 -16.158 -31.279 1.00 27.00 121 ALA A CA 1
ATOM 870 C C . ALA A 1 146 ? -17.131 -15.750 -29.848 1.00 26.64 121 ALA A C 1
ATOM 871 O O . ALA A 1 146 ? -17.328 -16.517 -28.922 1.00 25.92 121 ALA A O 1
ATOM 873 N N . ALA A 1 147 ? -16.717 -14.507 -29.656 1.00 26.91 122 ALA A N 1
ATOM 874 C CA . ALA A 1 147 ? -16.475 -13.986 -28.276 1.00 24.48 122 ALA A CA 1
ATOM 875 C C . ALA A 1 147 ? -17.765 -13.926 -27.459 1.00 24.54 122 ALA A C 1
ATOM 876 O O . ALA A 1 147 ? -17.825 -14.502 -26.386 1.00 23.98 122 ALA A O 1
ATOM 878 N N . VAL A 1 148 ? -18.846 -13.336 -28.038 1.00 23.25 123 VAL A N 1
ATOM 879 C CA . VAL A 1 148 ? -20.083 -13.233 -27.328 1.00 22.44 123 VAL A CA 1
ATOM 880 C C . VAL A 1 148 ? -20.665 -14.597 -26.952 1.00 23.15 123 VAL A C 1
ATOM 881 O O . VAL A 1 148 ? -21.133 -14.820 -25.792 1.00 22.02 123 VAL A O 1
ATOM 885 N N . ASP A 1 149 ? -20.596 -15.499 -27.931 1.00 22.84 124 ASP A N 1
ATOM 886 C CA . ASP A 1 149 ? -21.081 -16.869 -27.744 1.00 23.53 124 ASP A CA 1
ATOM 887 C C . ASP A 1 149 ? -20.308 -17.636 -26.722 1.00 22.63 124 ASP A C 1
ATOM 888 O O . ASP A 1 149 ? -20.912 -18.294 -25.887 1.00 22.57 124 ASP A O 1
ATOM 893 N N . GLY A 1 150 ? -18.968 -17.508 -26.765 1.00 22.51 125 GLY A N 1
ATOM 894 C CA . GLY A 1 150 ? -18.112 -18.058 -25.737 1.00 22.87 125 GLY A CA 1
ATOM 895 C C . GLY A 1 150 ? -18.445 -17.538 -24.337 1.00 22.74 125 GLY A C 1
ATOM 896 O O . GLY A 1 150 ? -18.439 -18.295 -23.380 1.00 22.16 125 GLY A O 1
ATOM 897 N N . GLN A 1 151 ? -18.706 -16.227 -24.217 1.00 22.49 126 GLN A N 1
ATOM 898 C CA . GLN A 1 151 ? -19.088 -15.616 -22.974 1.00 22.87 126 GLN A CA 1
ATOM 899 C C . GLN A 1 151 ? -20.434 -16.167 -22.472 1.00 24.04 126 GLN A C 1
ATOM 900 O O . GLN A 1 151 ? -20.580 -16.500 -21.276 1.00 22.81 126 GLN A O 1
ATOM 906 N N . VAL A 1 152 ? -21.443 -16.168 -23.355 1.00 24.77 127 VAL A N 1
ATOM 907 C CA . VAL A 1 152 ? -22.766 -16.655 -22.924 1.00 26.13 127 VAL A CA 1
ATOM 908 C C . VAL A 1 152 ? -22.775 -18.119 -22.573 1.00 24.67 127 VAL A C 1
ATOM 909 O O . VAL A 1 152 ? -23.424 -18.526 -21.640 1.00 22.90 127 VAL A O 1
ATOM 913 N N . GLU A 1 153 ? -22.018 -18.896 -23.306 1.00 27.54 128 GLU A N 1
ATOM 914 C CA . GLU A 1 153 ? -21.919 -20.323 -23.046 1.00 28.34 128 GLU A CA 1
ATOM 915 C C . GLU A 1 153 ? -21.370 -20.598 -21.653 1.00 28.64 128 GLU A C 1
ATOM 916 O O . GLU A 1 153 ? -21.880 -21.456 -20.953 1.00 28.82 128 GLU A O 1
ATOM 922 N N . ALA A 1 154 ? -20.296 -19.890 -21.307 1.00 26.83 129 ALA A N 1
ATOM 923 C CA . ALA A 1 154 ? -19.683 -20.019 -19.986 1.00 26.42 129 ALA A CA 1
ATOM 924 C C . ALA A 1 154 ? -20.634 -19.568 -18.864 1.00 25.65 129 ALA A C 1
ATOM 925 O O . ALA A 1 154 ? -20.736 -20.206 -17.869 1.00 25.64 129 ALA A O 1
ATOM 927 N N . LEU A 1 155 ? -21.361 -18.483 -19.061 1.00 24.35 130 LEU A N 1
ATOM 928 C CA . LEU A 1 155 ? -22.401 -18.124 -18.117 1.00 24.48 130 LEU A CA 1
ATOM 929 C C . LEU A 1 155 ? -23.510 -19.141 -17.958 1.00 25.17 130 LEU A C 1
ATOM 930 O O . LEU A 1 155 ? -23.834 -19.528 -16.830 1.00 25.82 130 LEU A O 1
ATOM 935 N N . GLN A 1 156 ? -24.074 -19.602 -19.084 1.00 25.40 131 GLN A N 1
ATOM 936 C CA . GLN A 1 156 ? -25.219 -20.552 -19.046 1.00 26.38 131 GLN A CA 1
ATOM 937 C C . GLN A 1 156 ? -24.758 -21.906 -18.441 1.00 27.34 131 GLN A C 1
ATOM 938 O O . GLN A 1 156 ? -25.480 -22.484 -17.667 1.00 26.37 131 GLN A O 1
ATOM 944 N N . ALA A 1 157 ? -23.524 -22.309 -18.706 1.00 28.21 132 ALA A N 1
ATOM 945 C CA . ALA A 1 157 ? -23.005 -23.507 -18.084 1.00 30.21 132 ALA A CA 1
ATOM 946 C C . ALA A 1 157 ? -22.933 -23.417 -16.593 1.00 32.23 132 ALA A C 1
ATOM 947 O O . ALA A 1 157 ? -23.000 -24.417 -15.929 1.00 35.92 132 ALA A O 1
ATOM 949 N N . ALA A 1 158 ? -22.671 -22.233 -16.047 1.00 31.64 133 ALA A N 1
ATOM 950 C CA . ALA A 1 158 ? -22.649 -22.045 -14.620 1.00 31.21 133 ALA A CA 1
ATOM 951 C C . ALA A 1 158 ? -24.069 -21.811 -14.089 1.00 31.74 133 ALA A C 1
ATOM 952 O O . ALA A 1 158 ? -24.219 -21.566 -12.923 1.00 34.51 133 ALA A O 1
ATOM 954 N N . GLY A 1 159 ? -25.079 -21.869 -14.938 1.00 29.12 134 GLY A N 1
ATOM 955 C CA . GLY A 1 159 ? -26.470 -21.817 -14.524 1.00 27.80 134 GLY A CA 1
ATOM 956 C C . GLY A 1 159 ? -26.977 -20.393 -14.442 1.00 29.72 134 GLY A C 1
ATOM 957 O O . GLY A 1 159 ? -27.976 -20.167 -13.836 1.00 31.36 134 GLY A O 1
ATOM 958 N N . VAL A 1 160 ? -26.315 -19.445 -15.112 1.00 29.04 135 VAL A N 1
ATOM 959 C CA . VAL A 1 160 ? -26.746 -18.060 -15.134 1.00 30.10 135 VAL A CA 1
ATOM 960 C C . VAL A 1 160 ? -27.555 -17.891 -16.414 1.00 29.28 135 VAL A C 1
ATOM 961 O O . VAL A 1 160 ? -27.015 -18.030 -17.509 1.00 27.73 135 VAL A O 1
ATOM 965 N N . GLU A 1 161 ? -28.840 -17.602 -16.233 1.00 29.79 136 GLU A N 1
ATOM 966 C CA . GLU A 1 161 ? -29.745 -17.238 -17.292 1.00 30.50 136 GLU A CA 1
ATOM 967 C C . GLU A 1 161 ? -29.385 -15.866 -17.859 1.00 29.38 136 GLU A C 1
ATOM 968 O O . GLU A 1 161 ? -29.075 -14.950 -17.098 1.00 29.77 136 GLU A O 1
ATOM 970 N N . ILE A 1 162 ? -29.431 -15.748 -19.175 1.00 30.30 137 ILE A N 1
ATOM 971 C CA A ILE A 1 162 ? -29.090 -14.496 -19.849 0.50 30.29 137 ILE A CA 1
ATOM 972 C CA B ILE A 1 162 ? -29.059 -14.504 -19.854 0.50 28.32 137 ILE A CA 1
ATOM 973 C C . ILE A 1 162 ? -30.246 -14.077 -20.702 1.00 29.52 137 ILE A C 1
ATOM 974 O O . ILE A 1 162 ? -30.580 -14.751 -21.650 1.00 30.28 137 ILE A O 1
ATOM 983 N N . SER A 1 163 ? -30.910 -12.995 -20.299 1.00 27.00 138 SER A N 1
ATOM 984 C CA . SER A 1 163 ? -32.002 -12.400 -21.028 1.00 26.44 138 SER A CA 1
ATOM 985 C C . SER A 1 163 ? -31.447 -11.730 -22.270 1.00 27.58 138 SER A C 1
ATOM 986 O O . SER A 1 163 ? -30.216 -11.513 -22.415 1.00 29.56 138 SER A O 1
ATOM 989 N N . ASP A 1 164 ? -32.344 -11.337 -23.146 1.00 29.67 139 ASP A N 1
ATOM 990 C CA . ASP A 1 164 ? -31.974 -10.651 -24.415 1.00 30.31 139 ASP A CA 1
ATOM 991 C C . ASP A 1 164 ? -31.340 -9.326 -24.112 1.00 29.19 139 ASP A C 1
ATOM 992 O O . ASP A 1 164 ? -30.353 -8.933 -24.753 1.00 27.39 139 ASP A O 1
ATOM 997 N N . PHE A 1 165 ? -31.900 -8.634 -23.128 1.00 27.87 140 PHE A N 1
ATOM 998 C CA . PHE A 1 165 ? -31.288 -7.336 -22.620 1.00 27.94 140 PHE A CA 1
ATOM 999 C C . PHE A 1 165 ? -29.817 -7.528 -22.152 1.00 26.00 140 PHE A C 1
ATOM 1000 O O . PHE A 1 165 ? -28.918 -6.807 -22.529 1.00 25.25 140 PHE A O 1
ATOM 1008 N N . ASN A 1 166 ? -29.619 -8.565 -21.344 1.00 25.33 141 ASN A N 1
ATOM 1009 C CA . ASN A 1 166 ? -28.345 -8.897 -20.790 1.00 25.13 141 ASN A CA 1
ATOM 1010 C C . ASN A 1 166 ? -27.361 -9.214 -21.919 1.00 24.58 141 ASN A C 1
ATOM 1011 O O . ASN A 1 166 ? -26.255 -8.686 -21.937 1.00 25.16 141 ASN A O 1
ATOM 1016 N N . LYS A 1 167 ? -27.801 -10.005 -22.896 1.00 23.21 142 LYS A N 1
ATOM 1017 C CA . LYS A 1 167 ? -26.933 -10.367 -24.064 1.00 22.35 142 LYS A CA 1
ATOM 1018 C C . LYS A 1 167 ? -26.619 -9.156 -24.918 1.00 21.19 142 LYS A C 1
ATOM 1019 O O . LYS A 1 167 ? -25.528 -9.011 -25.425 1.00 19.09 142 LYS A O 1
ATOM 1025 N N . GLY A 1 168 ? -27.598 -8.260 -25.034 1.00 21.00 143 GLY A N 1
ATOM 1026 C CA . GLY A 1 168 ? -27.342 -6.946 -25.622 1.00 21.58 143 GLY A CA 1
ATOM 1027 C C . GLY A 1 168 ? -26.197 -6.173 -24.956 1.00 21.35 143 GLY A C 1
ATOM 1028 O O . GLY A 1 168 ? -25.377 -5.596 -25.620 1.00 21.42 143 GLY A O 1
ATOM 1029 N N . ASN A 1 169 ? -26.208 -6.110 -23.630 1.00 21.23 144 ASN A N 1
ATOM 1030 C CA . ASN A 1 169 ? -25.135 -5.458 -22.940 1.00 21.58 144 ASN A CA 1
ATOM 1031 C C . ASN A 1 169 ? -23.768 -6.177 -23.086 1.00 21.88 144 ASN A C 1
ATOM 1032 O O . ASN A 1 169 ? -22.715 -5.502 -23.174 1.00 22.30 144 ASN A O 1
ATOM 1037 N N . ILE A 1 170 ? -23.800 -7.508 -23.158 1.00 20.95 145 ILE A N 1
ATOM 1038 C CA . ILE A 1 170 ? -22.575 -8.270 -23.420 1.00 20.61 145 ILE A CA 1
ATOM 1039 C C . ILE A 1 170 ? -22.022 -7.848 -24.809 1.00 22.58 145 ILE A C 1
ATOM 1040 O O . ILE A 1 170 ? -20.843 -7.594 -24.973 1.00 22.08 145 ILE A O 1
ATOM 1045 N N . LYS A 1 171 ? -22.893 -7.756 -25.811 1.00 22.88 146 LYS A N 1
ATOM 1046 C CA . LYS A 1 171 ? -22.449 -7.375 -27.147 1.00 23.91 146 LYS A CA 1
ATOM 1047 C C . LYS A 1 171 ? -21.827 -6.012 -27.136 1.00 22.91 146 LYS A C 1
ATOM 1048 O O . LYS A 1 171 ? -20.774 -5.801 -27.765 1.00 24.03 146 LYS A O 1
ATOM 1054 N N . ALA A 1 172 ? -22.465 -5.074 -26.471 1.00 21.29 147 ALA A N 1
ATOM 1055 C CA . ALA A 1 172 ? -21.900 -3.711 -26.427 1.00 21.51 147 ALA A CA 1
ATOM 1056 C C . ALA A 1 172 ? -20.538 -3.593 -25.764 1.00 20.08 147 ALA A C 1
ATOM 1057 O O . ALA A 1 172 ? -19.649 -2.954 -26.279 1.00 19.39 147 ALA A O 1
ATOM 1059 N N . ARG A 1 173 ? -20.359 -4.327 -24.681 1.00 18.65 148 ARG A N 1
ATOM 1060 C CA . ARG A 1 173 ? -19.078 -4.507 -24.062 1.00 19.05 148 ARG A CA 1
ATOM 1061 C C . ARG A 1 173 ? -18.021 -5.252 -24.852 1.00 19.23 148 ARG A C 1
ATOM 1062 O O . ARG A 1 173 ? -16.834 -4.830 -24.828 1.00 21.42 148 ARG A O 1
ATOM 1070 N N . GLN A 1 174 ? -18.436 -6.213 -25.638 1.00 17.92 149 GLN A N 1
ATOM 1071 C CA . GLN A 1 174 ? -17.489 -6.952 -26.502 1.00 18.33 149 GLN A CA 1
ATOM 1072 C C . GLN A 1 174 ? -17.001 -6.055 -27.629 1.00 19.31 149 GLN A C 1
ATOM 1073 O O . GLN A 1 174 ? -15.866 -6.155 -28.081 1.00 18.35 149 GLN A O 1
ATOM 1079 N N . ARG A 1 175 ? -17.919 -5.197 -28.107 1.00 20.19 150 ARG A N 1
ATOM 1080 C CA . ARG A 1 175 ? -17.498 -4.163 -29.056 1.00 20.57 150 ARG A CA 1
ATOM 1081 C C . ARG A 1 175 ? -16.529 -3.239 -28.497 1.00 20.90 150 ARG A C 1
ATOM 1082 O O . ARG A 1 175 ? -15.584 -2.857 -29.177 1.00 19.76 150 ARG A O 1
ATOM 1090 N N . MET A 1 176 ? -16.716 -2.892 -27.207 1.00 20.75 151 MET A N 1
ATOM 1091 C CA . MET A 1 176 ? -15.684 -2.101 -26.536 1.00 21.52 151 MET A CA 1
ATOM 1092 C C . MET A 1 176 ? -14.326 -2.801 -26.545 1.00 21.84 151 MET A C 1
ATOM 1093 O O . MET A 1 176 ? -13.280 -2.185 -26.951 1.00 20.18 151 MET A O 1
ATOM 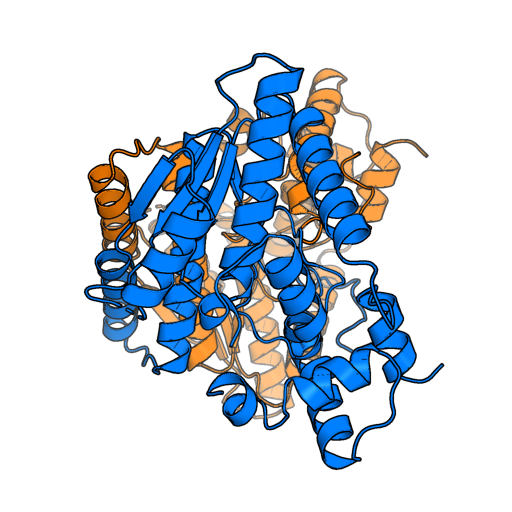1098 N N . ILE A 1 177 ? -14.306 -4.090 -26.096 1.00 20.15 152 ILE A N 1
ATOM 1099 C CA . ILE A 1 177 ? -13.053 -4.869 -26.060 1.00 19.24 152 ILE A CA 1
ATOM 1100 C C . ILE A 1 177 ? -12.380 -4.858 -27.445 1.00 19.59 152 ILE A C 1
ATOM 1101 O O . ILE A 1 177 ? -11.177 -4.563 -27.578 1.00 18.96 152 ILE A O 1
ATOM 1106 N N . SER A 1 178 ? -13.204 -5.092 -28.470 1.00 20.53 153 SER A N 1
ATOM 1107 C CA . SER A 1 178 ? -12.664 -5.058 -29.832 1.00 21.48 153 SER A CA 1
ATOM 1108 C C . SER A 1 178 ? -11.984 -3.778 -30.242 1.00 21.46 153 SER A C 1
ATOM 1109 O O . SER A 1 178 ? -10.900 -3.780 -30.832 1.00 21.19 153 SER A O 1
ATOM 1112 N N . GLN A 1 179 ? -12.671 -2.686 -30.010 1.00 22.03 154 GLN A N 1
ATOM 1113 C CA . GLN A 1 179 ? -12.139 -1.350 -30.418 1.00 22.23 154 GLN A CA 1
ATOM 1114 C C . GLN A 1 179 ? -10.859 -1.011 -29.608 1.00 23.39 154 GLN A C 1
ATOM 1115 O O . GLN A 1 179 ? -9.894 -0.509 -30.202 1.00 24.30 154 GLN A O 1
ATOM 1121 N N . TYR A 1 180 ? -10.835 -1.354 -28.298 1.00 21.82 155 TYR A N 1
ATOM 1122 C CA . TYR A 1 180 ? -9.628 -1.153 -27.455 1.00 21.67 155 TYR A CA 1
ATOM 1123 C C . TYR A 1 180 ? -8.436 -2.045 -27.843 1.00 22.41 155 TYR A C 1
ATOM 1124 O O . TYR A 1 180 ? -7.302 -1.599 -27.850 1.00 21.40 155 TYR A O 1
ATOM 1133 N N . ALA A 1 181 ? -8.729 -3.270 -28.299 1.00 23.40 156 ALA A N 1
ATOM 1134 C CA . ALA A 1 181 ? -7.678 -4.127 -28.793 1.00 25.53 156 ALA A CA 1
ATOM 1135 C C . ALA A 1 181 ? -7.026 -3.544 -30.084 1.00 25.50 156 ALA A C 1
ATOM 1136 O O . ALA A 1 181 ? -5.790 -3.584 -30.275 1.00 24.23 156 ALA A O 1
ATOM 1138 N N . ILE A 1 182 ? -7.881 -3.006 -30.969 1.00 24.08 157 ILE A N 1
ATOM 1139 C CA . ILE A 1 182 ? -7.414 -2.375 -32.193 1.00 23.52 157 ILE A CA 1
ATOM 1140 C C . ILE A 1 182 ? -6.559 -1.142 -31.829 1.00 24.41 157 ILE A C 1
ATOM 1141 O O . ILE A 1 182 ? -5.433 -0.928 -32.398 1.00 24.02 157 ILE A O 1
ATOM 1146 N N . ALA A 1 183 ? -7.076 -0.317 -30.919 1.00 23.47 158 ALA A N 1
ATOM 1147 C CA . ALA A 1 183 ? -6.413 0.926 -30.525 1.00 23.79 158 ALA A CA 1
ATOM 1148 C C . ALA A 1 183 ? -5.086 0.630 -29.819 1.00 25.56 158 ALA A C 1
ATOM 1149 O O . ALA A 1 183 ? -4.035 1.299 -30.051 1.00 27.64 158 ALA A O 1
ATOM 1151 N N . GLY A 1 184 ? -5.078 -0.439 -29.025 1.00 26.21 159 GLY A N 1
ATOM 1152 C CA . GLY A 1 184 ? -3.892 -0.900 -28.298 1.00 26.61 159 GLY A CA 1
ATOM 1153 C C . GLY A 1 184 ? -2.788 -1.343 -29.236 1.00 28.98 159 GLY A C 1
ATOM 1154 O O . GLY A 1 184 ? -1.651 -1.114 -28.975 1.00 30.00 159 GLY A O 1
ATOM 1155 N N . GLN A 1 185 ? -3.129 -1.964 -30.356 1.00 29.95 160 GLN A N 1
ATOM 1156 C CA . GLN A 1 185 ? -2.146 -2.395 -31.341 1.00 30.44 160 GLN A CA 1
ATOM 1157 C C . GLN A 1 185 ? -1.759 -1.289 -32.347 1.00 32.10 160 GLN A C 1
ATOM 1158 O O . GLN A 1 185 ? -0.672 -1.337 -32.881 1.00 30.18 160 GLN A O 1
ATOM 1164 N N . MET A 1 186 ? -2.640 -0.362 -32.626 1.00 29.21 161 MET A N 1
ATOM 1165 C CA . MET A 1 186 ? -2.385 0.662 -33.622 1.00 31.59 161 MET A CA 1
ATOM 1166 C C . MET A 1 186 ? -2.161 2.077 -33.084 1.00 29.04 161 MET A C 1
ATOM 1167 O O . MET A 1 186 ? -2.361 3.045 -33.822 1.00 28.33 161 MET A O 1
ATOM 1172 N N . ALA A 1 187 ? -1.798 2.198 -31.796 1.00 27.79 162 ALA A N 1
ATOM 1173 C CA . ALA A 1 187 ? -1.448 3.487 -31.184 1.00 28.04 162 ALA A CA 1
ATOM 1174 C C . ALA A 1 187 ? -2.612 4.477 -31.354 1.00 27.63 162 ALA A C 1
ATOM 1175 O O . ALA A 1 187 ? -2.455 5.596 -31.802 1.00 25.17 162 ALA A O 1
ATOM 1177 N N . GLY A 1 188 ? -3.799 4.000 -30.977 1.00 25.39 163 GLY A N 1
ATOM 1178 C CA . GLY A 1 188 ? -5.033 4.710 -31.188 1.00 25.36 163 GLY A CA 1
ATOM 1179 C C . GLY A 1 188 ? -5.757 5.094 -29.938 1.00 24.28 163 GLY A C 1
ATOM 1180 O O . GLY A 1 188 ? -5.430 4.670 -28.824 1.00 24.10 163 GLY A O 1
ATOM 1181 N N . ALA A 1 189 ? -6.757 5.923 -30.124 1.00 22.07 164 ALA A N 1
ATOM 1182 C CA . ALA A 1 189 ? -7.682 6.253 -29.070 1.00 22.92 164 ALA A CA 1
ATOM 1183 C C . ALA A 1 189 ? -9.085 5.839 -29.594 1.00 23.44 164 ALA A C 1
ATOM 1184 O O . ALA A 1 189 ? -9.380 5.975 -30.808 1.00 22.81 164 ALA A O 1
ATOM 1186 N N . VAL A 1 190 ? -9.940 5.384 -28.715 1.00 21.07 165 VAL A N 1
ATOM 1187 C CA . VAL A 1 190 ? -11.282 5.034 -29.104 1.00 19.79 165 VAL A CA 1
ATOM 1188 C C . VAL A 1 190 ? -12.274 6.216 -28.956 1.00 19.88 165 VAL A C 1
ATOM 1189 O O . VAL A 1 190 ? -12.436 6.857 -27.895 1.00 20.67 165 VAL A O 1
ATOM 1193 N N . ILE A 1 191 ? -12.909 6.485 -30.011 1.00 18.62 166 ILE A N 1
ATOM 1194 C CA . ILE A 1 191 ? -13.976 7.527 -30.078 1.00 19.30 166 ILE A CA 1
ATOM 1195 C C . ILE A 1 191 ? -15.247 6.962 -29.547 1.00 19.39 166 ILE A C 1
ATOM 1196 O O . ILE A 1 191 ? -15.608 5.805 -29.877 1.00 21.11 166 ILE A O 1
ATOM 1201 N N . GLY A 1 192 ? -15.962 7.737 -28.752 1.00 19.55 167 GLY A N 1
ATOM 1202 C CA . GLY A 1 192 ? -17.289 7.407 -28.312 1.00 20.05 167 GLY A CA 1
ATOM 1203 C C . GLY A 1 192 ? -18.374 8.247 -29.006 1.00 20.74 167 GLY A C 1
ATOM 1204 O O . GLY A 1 192 ? -18.124 9.360 -29.451 1.00 23.16 167 GLY A O 1
ATOM 1205 N N . THR A 1 193 ? -19.595 7.757 -29.041 1.00 20.46 168 THR A N 1
ATOM 1206 C CA . THR A 1 193 ? -20.655 8.442 -29.722 1.00 21.37 168 THR A CA 1
ATOM 1207 C C . THR A 1 193 ? -21.649 9.006 -28.699 1.00 21.79 168 THR A C 1
ATOM 1208 O O . THR A 1 193 ? -22.615 9.540 -29.119 1.00 22.54 168 THR A O 1
ATOM 1212 N N . ASP A 1 194 ? -21.359 9.008 -27.400 1.00 21.76 169 ASP A N 1
ATOM 1213 C CA . ASP A 1 194 ? -22.239 9.663 -26.426 1.00 24.05 169 ASP A CA 1
ATOM 1214 C C . ASP A 1 194 ? -22.490 11.140 -26.787 1.00 22.80 169 ASP A C 1
ATOM 1215 O O . ASP A 1 194 ? -21.643 11.900 -27.312 1.00 23.28 169 ASP A O 1
ATOM 1220 N N . HIS A 1 195 ? -23.725 11.507 -26.593 1.00 22.35 170 HIS A N 1
ATOM 1221 C CA . HIS A 1 195 ? -24.180 12.896 -26.784 1.00 21.73 170 HIS A CA 1
ATOM 1222 C C . HIS A 1 195 ? -25.269 13.201 -25.743 1.00 21.43 170 HIS A C 1
ATOM 1223 O O . HIS A 1 195 ? -25.721 12.311 -25.033 1.00 19.34 170 HIS A O 1
ATOM 1230 N N . ALA A 1 196 ? -25.753 14.445 -25.738 1.00 20.50 171 ALA A N 1
ATOM 1231 C CA . ALA A 1 196 ? -26.586 14.863 -24.635 1.00 22.21 171 ALA A CA 1
ATOM 1232 C C . ALA A 1 196 ? -27.928 14.103 -24.602 1.00 22.70 171 ALA A C 1
ATOM 1233 O O . ALA A 1 196 ? -28.480 13.860 -23.527 1.00 22.79 171 ALA A O 1
ATOM 1235 N N . ALA A 1 197 ? -28.466 13.744 -25.775 1.00 23.19 172 ALA A N 1
ATOM 1236 C CA . ALA A 1 197 ? -29.785 13.077 -25.832 1.00 24.82 172 ALA A CA 1
ATOM 1237 C C . ALA A 1 197 ? -29.747 11.667 -25.393 1.00 26.08 172 ALA A C 1
ATOM 1238 O O . ALA A 1 197 ? -30.810 11.091 -25.199 1.00 29.24 172 ALA A O 1
ATOM 1240 N N . GLU A 1 198 ? -28.582 11.061 -25.355 1.00 26.07 173 GLU A N 1
ATOM 1241 C CA . GLU A 1 198 ? -28.418 9.717 -24.801 1.00 26.99 173 GLU A CA 1
ATOM 1242 C C . GLU A 1 198 ? -27.908 9.782 -23.402 1.00 25.55 173 GLU A C 1
ATOM 1243 O O . GLU A 1 198 ? -28.322 9.024 -22.545 1.00 24.40 173 GLU A O 1
ATOM 1249 N N . ASN A 1 199 ? -27.032 10.720 -23.164 1.00 23.48 174 ASN A N 1
ATOM 1250 C CA . ASN A 1 199 ? -26.570 10.884 -21.812 1.00 26.32 174 ASN A CA 1
ATOM 1251 C C . ASN A 1 199 ? -27.676 11.245 -20.767 1.00 25.78 174 ASN A C 1
ATOM 1252 O O . ASN A 1 199 ? -27.747 10.643 -19.681 1.00 24.67 174 ASN A O 1
ATOM 1257 N N . ILE A 1 200 ? -28.608 12.123 -21.168 1.00 25.25 175 ILE A N 1
ATOM 1258 C CA . ILE A 1 200 ? -29.730 12.469 -20.260 1.00 23.98 175 ILE A CA 1
ATOM 1259 C C . ILE A 1 200 ? -30.591 11.273 -19.836 1.00 24.79 175 ILE A C 1
ATOM 1260 O O . ILE A 1 200 ? -30.955 11.163 -18.680 1.00 26.78 175 ILE A O 1
ATOM 1265 N N . THR A 1 201 ? -30.840 10.324 -20.748 1.00 23.88 176 THR A N 1
ATOM 1266 C CA . THR A 1 201 ? -31.628 9.147 -20.457 1.00 24.61 176 THR A CA 1
ATOM 1267 C C . THR A 1 201 ? -30.814 7.919 -20.026 1.00 25.04 176 THR A C 1
ATOM 1268 O O . THR A 1 201 ? -31.364 6.911 -19.691 1.00 24.33 176 THR A O 1
ATOM 1272 N N . GLY A 1 202 ? -29.482 8.025 -19.986 1.00 25.67 177 GLY A N 1
ATOM 1273 C CA . GLY A 1 202 ? -28.645 6.938 -19.598 1.00 25.49 177 GLY A CA 1
ATOM 1274 C C . GLY A 1 202 ? -28.809 5.782 -20.596 1.00 26.32 177 GLY A C 1
ATOM 1275 O O . GLY A 1 202 ? -28.667 4.620 -20.250 1.00 21.93 177 GLY A O 1
ATOM 1276 N N . PHE A 1 203 ? -29.016 6.127 -21.860 1.00 27.60 178 PHE A N 1
ATOM 1277 C CA . PHE A 1 203 ? -29.344 5.136 -22.898 1.00 29.57 178 PHE A CA 1
ATOM 1278 C C . PHE A 1 203 ? -28.121 4.564 -23.641 1.00 28.38 178 PHE A C 1
ATOM 1279 O O . PHE A 1 203 ? -27.900 4.812 -24.816 1.00 28.88 178 PHE A O 1
ATOM 1287 N N . PHE A 1 204 ? -27.243 3.961 -22.895 1.00 26.69 179 PHE A N 1
ATOM 1288 C CA . PHE A 1 204 ? -25.963 3.344 -23.382 1.00 24.94 179 PHE A CA 1
ATOM 1289 C C . PHE A 1 204 ? -25.587 2.292 -22.269 1.00 24.25 179 PHE A C 1
ATOM 1290 O O . PHE A 1 204 ? -26.161 2.300 -21.122 1.00 22.53 179 PHE A O 1
ATOM 1298 N N . THR A 1 205 ? -24.739 1.369 -22.645 1.00 23.04 180 THR A N 1
ATOM 1299 C CA . THR A 1 205 ? -24.244 0.342 -21.770 1.00 23.70 180 THR A CA 1
ATOM 1300 C C . THR A 1 205 ? -23.006 0.880 -21.074 1.00 24.49 180 THR A C 1
ATOM 1301 O O . THR A 1 205 ? -22.015 1.326 -21.718 1.00 24.87 180 THR A O 1
ATOM 1305 N N . LYS A 1 206 ? -23.037 0.781 -19.758 1.00 25.56 181 LYS A N 1
ATOM 1306 C CA . LYS A 1 206 ? -21.901 1.217 -18.932 1.00 27.28 181 LYS A CA 1
ATOM 1307 C C . LYS A 1 206 ? -20.676 0.328 -19.242 1.00 24.95 181 LYS A C 1
ATOM 1308 O O . LYS A 1 206 ? -20.760 -0.927 -19.226 1.00 21.33 181 LYS A O 1
ATOM 1314 N N . PHE A 1 207 ? -19.573 0.986 -19.554 1.00 22.28 182 PHE A N 1
ATOM 1315 C CA . PHE A 1 207 ? -18.321 0.320 -20.005 1.00 24.11 182 PHE A CA 1
ATOM 1316 C C . PHE A 1 207 ? -18.488 -0.457 -21.300 1.00 23.74 182 PHE A C 1
ATOM 1317 O O . PHE A 1 207 ? -17.638 -1.295 -21.648 1.00 26.59 182 PHE A O 1
ATOM 1325 N N . GLY A 1 208 ? -19.588 -0.190 -21.977 1.00 23.47 183 GLY A N 1
ATOM 1326 C CA . GLY A 1 208 ? -19.906 -0.752 -23.315 1.00 25.47 183 GLY A CA 1
ATOM 1327 C C . GLY A 1 208 ? -19.674 0.246 -24.431 1.00 24.89 183 GLY A C 1
ATOM 1328 O O . GLY A 1 208 ? -18.519 0.709 -24.642 1.00 23.85 183 GLY A O 1
ATOM 1329 N N . ASP A 1 209 ? -20.770 0.698 -25.064 1.00 26.56 184 ASP A N 1
ATOM 1330 C CA . ASP A 1 209 ? -20.653 1.875 -25.951 1.00 26.43 184 ASP A CA 1
ATOM 1331 C C . ASP A 1 209 ? -20.300 3.134 -25.097 1.00 26.28 184 ASP A C 1
ATOM 1332 O O . ASP A 1 209 ? -19.802 4.112 -25.642 1.00 25.36 184 ASP A O 1
ATOM 1337 N N . GLY A 1 210 ? -20.572 3.106 -23.783 1.00 26.23 185 GLY A N 1
ATOM 1338 C CA . GLY A 1 210 ? -20.175 4.191 -22.838 1.00 24.95 185 GLY A CA 1
ATOM 1339 C C . GLY A 1 210 ? -18.644 4.119 -22.533 1.00 25.43 185 GLY A C 1
ATOM 1340 O O . GLY A 1 210 ? -18.079 5.074 -22.107 1.00 26.83 185 GLY A O 1
ATOM 1341 N N . GLY A 1 211 ? -17.949 3.034 -22.853 1.00 24.73 186 GLY A N 1
ATOM 1342 C CA . GLY A 1 211 ? -16.462 2.975 -22.702 1.00 23.65 186 GLY A CA 1
ATOM 1343 C C . GLY A 1 211 ? -15.750 3.539 -23.935 1.00 23.98 186 GLY A C 1
ATOM 1344 O O . GLY A 1 211 ? -15.692 2.873 -25.024 1.00 22.61 186 GLY A O 1
ATOM 1345 N N . ALA A 1 212 ? -15.212 4.760 -23.793 1.00 23.26 187 ALA A N 1
ATOM 1346 C CA . ALA A 1 212 ? -14.389 5.354 -24.837 1.00 22.02 187 ALA A CA 1
ATOM 1347 C C . ALA A 1 212 ? -13.390 6.293 -24.250 1.00 21.80 187 ALA A C 1
ATOM 1348 O O . ALA A 1 212 ? -13.512 6.610 -23.114 1.00 24.85 187 ALA A O 1
ATOM 1350 N N . ASP A 1 213 ? -12.476 6.839 -25.048 1.00 20.83 188 ASP A N 1
ATOM 1351 C CA . ASP A 1 213 ? -11.502 7.818 -24.621 1.00 20.36 188 ASP A CA 1
ATOM 1352 C C . ASP A 1 213 ? -11.949 9.301 -24.806 1.00 21.89 188 ASP A C 1
ATOM 1353 O O . ASP A 1 213 ? -11.598 10.172 -23.966 1.00 20.07 188 ASP A O 1
ATOM 1358 N N . ILE A 1 214 ? -12.633 9.597 -25.922 1.00 20.46 189 ILE A N 1
ATOM 1359 C CA . ILE A 1 214 ? -12.942 10.962 -26.251 1.00 20.81 189 ILE A CA 1
ATOM 1360 C C . ILE A 1 214 ? -14.306 11.003 -26.850 1.00 20.56 189 ILE A C 1
ATOM 1361 O O . ILE A 1 214 ? -14.649 10.086 -27.692 1.00 18.47 189 ILE A O 1
ATOM 1366 N N . LEU A 1 215 ? -15.080 12.020 -26.443 1.00 19.43 190 LEU A N 1
ATOM 1367 C CA . LEU A 1 215 ? -16.458 12.218 -26.923 1.00 20.40 190 LEU A CA 1
ATOM 1368 C C . LEU A 1 215 ? -16.680 13.454 -27.822 1.00 20.16 190 LEU A C 1
ATOM 1369 O O . LEU A 1 215 ? -17.084 14.512 -27.325 1.00 22.78 190 LEU A O 1
ATOM 1374 N N . PRO A 1 216 ? -16.509 13.306 -29.135 1.00 20.65 191 PRO A N 1
ATOM 1375 C CA . PRO A 1 216 ? -16.687 14.493 -30.037 1.00 22.11 191 PRO A CA 1
ATOM 1376 C C . PRO A 1 216 ? -18.110 15.110 -30.079 1.00 22.50 191 PRO A C 1
ATOM 1377 O O . PRO A 1 216 ? -18.215 16.319 -30.329 1.00 23.84 191 PRO A O 1
ATOM 1381 N N . LEU A 1 217 ? -19.155 14.313 -29.827 1.00 21.75 192 LEU A N 1
ATOM 1382 C CA . LEU A 1 217 ? -20.540 14.754 -29.921 1.00 21.48 192 LEU A CA 1
ATOM 1383 C C . LEU A 1 217 ? -21.145 15.254 -28.565 1.00 23.24 192 LEU A C 1
ATOM 1384 O O . LEU A 1 217 ? -22.261 15.839 -28.561 1.00 24.34 192 LEU A O 1
ATOM 1389 N N . PHE A 1 218 ? -20.414 15.088 -27.480 1.00 21.92 193 PHE A N 1
ATOM 1390 C CA . PHE A 1 218 ? -20.905 15.495 -26.203 1.00 23.59 193 PHE A CA 1
ATOM 1391 C C . PHE A 1 218 ? -21.124 17.022 -26.287 1.00 24.47 193 PHE A C 1
ATOM 1392 O O . PHE A 1 218 ? -20.189 17.793 -26.704 1.00 25.08 193 PHE A O 1
ATOM 1400 N N . ARG A 1 219 ? -22.351 17.364 -25.941 1.00 23.75 194 ARG A N 1
ATOM 1401 C CA . ARG A 1 219 ? -22.971 18.672 -25.958 1.00 24.47 194 ARG A CA 1
ATOM 1402 C C . ARG A 1 219 ? -24.099 18.786 -26.978 1.00 23.51 194 ARG A C 1
ATOM 1403 O O . ARG A 1 219 ? -24.944 19.705 -26.854 1.00 23.71 194 ARG A O 1
ATOM 1411 N N . LEU A 1 220 ? -24.132 17.912 -27.974 1.00 21.69 195 LEU A N 1
ATOM 1412 C CA . LEU A 1 220 ? -25.205 17.973 -28.981 1.00 22.09 195 LEU A CA 1
ATOM 1413 C C . LEU A 1 220 ? -26.385 17.130 -28.649 1.00 22.01 195 LEU A C 1
ATOM 1414 O O . LEU A 1 220 ? -26.244 16.074 -28.071 1.00 20.64 195 LEU A O 1
ATOM 1419 N N . ASN A 1 221 ? -27.562 17.626 -28.940 1.00 22.01 196 ASN A N 1
ATOM 1420 C CA . ASN A 1 221 ? -28.783 16.823 -28.865 1.00 22.27 196 ASN A CA 1
ATOM 1421 C C . ASN A 1 221 ? -28.968 16.079 -30.190 1.00 23.94 196 ASN A C 1
ATOM 1422 O O . ASN A 1 221 ? -28.151 16.260 -31.100 1.00 22.73 196 ASN A O 1
ATOM 1427 N N . LYS A 1 222 ? -30.033 15.313 -30.340 1.00 24.65 197 LYS A N 1
ATOM 1428 C CA . LYS A 1 222 ? -30.209 14.440 -31.508 1.00 24.75 197 LYS A CA 1
ATOM 1429 C C . LYS A 1 222 ? -30.416 15.262 -32.800 1.00 25.69 197 LYS A C 1
ATOM 1430 O O . LYS A 1 222 ? -29.766 14.995 -33.790 1.00 23.57 197 LYS A O 1
ATOM 1436 N N . ARG A 1 223 ? -31.334 16.258 -32.772 1.00 25.05 198 ARG A N 1
ATOM 1437 C CA . ARG A 1 223 ? -31.608 17.056 -33.961 1.00 24.70 198 ARG A CA 1
ATOM 1438 C C . ARG A 1 223 ? -30.354 17.888 -34.308 1.00 24.01 198 ARG A C 1
ATOM 1439 O O . ARG A 1 223 ? -30.096 18.166 -35.470 1.00 23.21 198 ARG A O 1
ATOM 1447 N N . GLN A 1 224 ? -29.594 18.297 -33.308 1.00 23.56 199 GLN A N 1
ATOM 1448 C CA . GLN A 1 224 ? -28.376 19.041 -33.641 1.00 23.80 199 GLN A CA 1
ATOM 1449 C C . GLN A 1 224 ? -27.376 18.160 -34.407 1.00 23.84 199 GLN A C 1
ATOM 1450 O O . GLN A 1 224 ? -26.711 18.619 -35.326 1.00 21.93 199 GLN A O 1
ATOM 1456 N N . GLY A 1 225 ? -27.228 16.937 -33.956 1.00 23.12 200 GLY A N 1
ATOM 1457 C CA . GLY A 1 225 ? -26.458 15.952 -34.699 1.00 25.75 200 GLY A CA 1
ATOM 1458 C C . GLY A 1 225 ? -26.924 15.754 -36.168 1.00 26.42 200 GLY A C 1
ATOM 1459 O O . GLY A 1 225 ? -26.105 15.727 -37.099 1.00 24.36 200 GLY A O 1
ATOM 1460 N N . LYS A 1 226 ? -28.231 15.715 -36.372 1.00 25.15 201 LYS A N 1
ATOM 1461 C CA . LYS A 1 226 ? -28.783 15.658 -37.734 1.00 27.51 201 LYS A CA 1
ATOM 1462 C C . LYS A 1 226 ? -28.393 16.892 -38.540 1.00 24.29 201 LYS A C 1
ATOM 1463 O O . LYS A 1 226 ? -28.082 16.755 -39.697 1.00 23.13 201 LYS A O 1
ATOM 1469 N N . ALA A 1 227 ? -28.420 18.065 -37.913 1.00 23.36 202 ALA A N 1
ATOM 1470 C CA . ALA A 1 227 ? -28.043 19.327 -38.595 1.00 22.56 202 ALA A CA 1
ATOM 1471 C C . ALA A 1 227 ? -26.599 19.334 -39.086 1.00 22.49 202 ALA A C 1
ATOM 1472 O O . ALA A 1 227 ? -26.292 19.815 -40.217 1.00 22.29 202 ALA A O 1
ATOM 1474 N N . LEU A 1 228 ? -25.702 18.814 -38.258 1.00 22.02 203 LEU A N 1
ATOM 1475 C CA . LEU A 1 228 ? -24.315 18.621 -38.644 1.00 23.23 203 LEU A CA 1
ATOM 1476 C C . LEU A 1 228 ? -24.196 17.675 -39.813 1.00 23.05 203 LEU A C 1
ATOM 1477 O O . LEU A 1 228 ? -23.485 17.986 -40.787 1.00 22.65 203 LEU A O 1
ATOM 1482 N N . LEU A 1 229 ? -24.884 16.544 -39.736 1.00 22.58 204 LEU A N 1
ATOM 1483 C CA . LEU A 1 229 ? -24.825 15.607 -40.865 1.00 23.92 204 LEU A CA 1
ATOM 1484 C C . LEU A 1 229 ? -25.308 16.231 -42.166 1.00 25.43 204 LEU A C 1
ATOM 1485 O O . LEU A 1 229 ? -24.719 15.982 -43.212 1.00 26.46 204 LEU A O 1
ATOM 1490 N N . LYS A 1 230 ? -26.320 17.050 -42.083 1.00 26.14 205 LYS A N 1
ATOM 1491 C CA . LYS A 1 230 ? -26.906 17.711 -43.282 1.00 29.47 205 LYS A CA 1
ATOM 1492 C C . LYS A 1 230 ? -25.899 18.663 -43.881 1.00 28.50 205 LYS A C 1
ATOM 1493 O O . LYS A 1 230 ? -25.571 18.574 -45.045 1.00 29.74 205 LYS A O 1
ATOM 1499 N N . VAL A 1 231 ? -25.282 19.482 -43.061 1.00 27.64 206 VAL A N 1
ATOM 1500 C CA . VAL A 1 231 ? -24.282 20.401 -43.539 1.00 28.01 206 VAL A CA 1
ATOM 1501 C C . VAL A 1 231 ? -23.008 19.685 -44.071 1.00 30.76 206 VAL A C 1
ATOM 1502 O O . VAL A 1 231 ? -22.379 20.167 -45.042 1.00 31.79 206 VAL A O 1
ATOM 1506 N N . LEU A 1 232 ? -22.588 18.569 -43.419 1.00 30.12 207 LEU A N 1
ATOM 1507 C CA . LEU A 1 232 ? -21.503 17.678 -43.984 1.00 27.99 207 LEU A CA 1
ATOM 1508 C C . LEU A 1 232 ? -21.869 16.997 -45.314 1.00 28.85 207 LEU A C 1
ATOM 1509 O O . LEU A 1 232 ? -21.016 16.422 -45.961 1.00 29.99 207 LEU A O 1
ATOM 1514 N N . GLY A 1 233 ? -23.111 17.031 -45.716 1.00 29.08 208 GLY A N 1
ATOM 1515 C CA . GLY A 1 233 ? -23.509 16.486 -47.007 1.00 32.19 208 GLY A CA 1
ATOM 1516 C C . GLY A 1 233 ? -24.043 15.063 -46.965 1.00 33.10 208 GLY A C 1
ATOM 1517 O O . GLY A 1 233 ? -24.164 14.428 -48.011 1.00 35.66 208 GLY A O 1
ATOM 1518 N N . ALA A 1 234 ? -24.406 14.570 -45.791 1.00 32.78 209 ALA A N 1
ATOM 1519 C CA . ALA A 1 234 ? -24.805 13.180 -45.662 1.00 36.48 209 ALA A CA 1
ATOM 1520 C C . ALA A 1 234 ? -26.151 12.973 -46.386 1.00 39.69 209 ALA A C 1
ATOM 1521 O O . ALA A 1 234 ? -27.038 13.852 -46.341 1.00 37.53 209 ALA A O 1
ATOM 1523 N N . ASP A 1 235 ? -26.297 11.781 -46.963 1.00 42.97 210 ASP A N 1
ATOM 1524 C CA . ASP A 1 235 ? -27.604 11.327 -47.486 1.00 48.34 210 ASP A CA 1
ATOM 1525 C C . ASP A 1 235 ? -28.629 11.332 -46.362 1.00 45.60 210 ASP A C 1
ATOM 1526 O O . ASP A 1 235 ? -28.353 10.795 -45.265 1.00 43.44 210 ASP A O 1
ATOM 1531 N N . ALA A 1 236 ? -29.799 11.890 -46.659 1.00 41.62 211 ALA A N 1
ATOM 1532 C CA . ALA A 1 236 ? -30.867 11.909 -45.725 1.00 43.93 211 ALA A CA 1
ATOM 1533 C C . ALA A 1 236 ? -31.219 10.562 -45.092 1.00 40.31 211 ALA A C 1
ATOM 1534 O O . ALA A 1 236 ? -31.644 10.542 -43.972 1.00 40.14 211 ALA A O 1
ATOM 1536 N N . ALA A 1 237 ? -30.962 9.446 -45.755 1.00 41.29 212 ALA A N 1
ATOM 1537 C CA . ALA A 1 237 ? -31.164 8.123 -45.116 1.00 42.73 212 ALA A CA 1
ATOM 1538 C C . ALA A 1 237 ? -30.332 7.911 -43.844 1.00 46.19 212 ALA A C 1
ATOM 1539 O O . ALA A 1 237 ? -30.740 7.141 -42.993 1.00 49.63 212 ALA A O 1
ATOM 1541 N N . LEU A 1 238 ? -29.158 8.538 -43.747 1.00 45.37 213 LEU A N 1
ATOM 1542 C CA . LEU A 1 238 ? -28.264 8.353 -42.584 1.00 43.58 213 LEU A CA 1
ATOM 1543 C C . LEU A 1 238 ? -28.771 8.997 -41.336 1.00 45.93 213 LEU A C 1
ATOM 1544 O O . LEU A 1 238 ? -28.346 8.629 -40.248 1.00 48.25 213 LEU A O 1
ATOM 1549 N N . TYR A 1 239 ? -29.660 9.969 -41.477 1.00 48.31 214 TYR A N 1
ATOM 1550 C CA . TYR A 1 239 ? -30.249 10.622 -40.302 1.00 52.19 214 TYR A CA 1
ATOM 1551 C C . TYR A 1 239 ? -31.781 10.745 -40.276 1.00 57.82 214 TYR A C 1
ATOM 1552 O O . TYR A 1 239 ? -32.316 11.410 -39.377 1.00 59.87 214 TYR A O 1
ATOM 1561 N N . GLU A 1 240 ? -32.484 10.097 -41.213 1.00 70.12 215 GLU A N 1
ATOM 1562 C CA . GLU A 1 240 ? -33.979 9.977 -41.148 1.00 70.91 215 GLU A CA 1
ATOM 1563 C C . GLU A 1 240 ? -34.250 8.515 -40.880 1.00 79.88 215 GLU A C 1
ATOM 1564 O O . GLU A 1 240 ? -35.018 8.189 -39.994 1.00 92.07 215 GLU A O 1
ATOM 1570 N N . LEU A 1 254 ? -39.400 5.153 -33.584 1.00 72.70 229 LEU A N 1
ATOM 1571 C CA 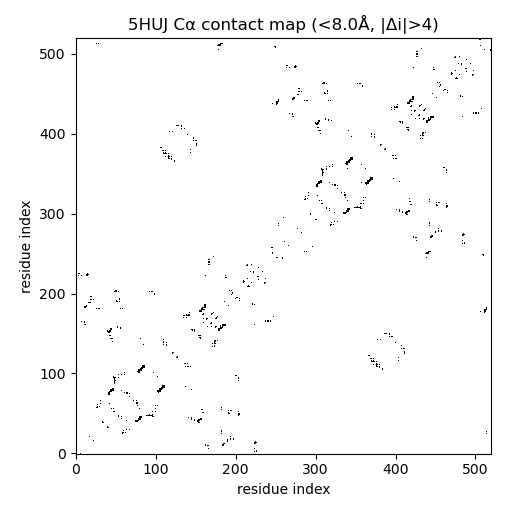. LEU A 1 254 ? -38.078 4.555 -33.295 1.00 76.34 229 LEU A CA 1
ATOM 1572 C C . LEU A 1 254 ? -38.188 3.550 -32.102 1.00 78.25 229 LEU A C 1
ATOM 1573 O O . LEU A 1 254 ? -38.999 3.757 -31.169 1.00 75.83 229 LEU A O 1
ATOM 1578 N N . ALA A 1 255 ? -37.431 2.442 -32.182 1.00 69.68 230 ALA A N 1
ATOM 1579 C CA . ALA A 1 255 ? -37.406 1.437 -31.115 1.00 61.05 230 ALA A CA 1
ATOM 1580 C C . ALA A 1 255 ? -36.901 2.140 -29.850 1.00 52.51 230 ALA A C 1
ATOM 1581 O O . ALA A 1 255 ? -37.425 1.895 -28.795 1.00 46.76 230 ALA A O 1
ATOM 1583 N N . ASP A 1 256 ? -35.901 3.018 -29.970 1.00 48.32 231 ASP A N 1
ATOM 1584 C CA . ASP A 1 256 ? -35.414 3.823 -28.825 1.00 42.95 231 ASP A CA 1
ATOM 1585 C C . ASP A 1 256 ? -36.573 4.560 -28.058 1.00 40.56 231 ASP A C 1
ATOM 1586 O O . ASP A 1 256 ? -36.747 4.417 -26.831 1.00 38.25 231 ASP A O 1
ATOM 1591 N N . GLU A 1 257 ? -37.350 5.336 -28.795 1.00 37.36 232 GLU A N 1
ATOM 1592 C CA . GLU A 1 257 ? -38.435 6.164 -28.193 1.00 38.72 232 GLU A CA 1
ATOM 1593 C C . GLU A 1 257 ? -39.496 5.314 -27.446 1.00 37.22 232 GLU A C 1
ATOM 1594 O O . GLU A 1 257 ? -40.019 5.711 -26.426 1.00 33.30 232 GLU A O 1
ATOM 1600 N N . VAL A 1 258 ? -39.823 4.154 -28.015 1.00 39.27 233 VAL A N 1
ATOM 1601 C CA . VAL A 1 258 ? -40.765 3.216 -27.384 1.00 42.81 233 VAL A CA 1
ATOM 1602 C C . VAL A 1 258 ? -40.144 2.608 -26.121 1.00 40.07 233 VAL A C 1
ATOM 1603 O O . VAL A 1 258 ? -40.793 2.593 -25.105 1.00 39.17 233 VAL A O 1
ATOM 1607 N N . ALA A 1 259 ? -38.885 2.187 -26.227 1.00 36.42 234 ALA A N 1
ATOM 1608 C CA . ALA A 1 259 ? -38.125 1.755 -25.083 1.00 37.26 234 ALA A CA 1
ATOM 1609 C C . ALA A 1 259 ? -38.045 2.820 -23.983 1.00 37.80 234 ALA A C 1
ATOM 1610 O O . ALA A 1 259 ? -38.136 2.476 -22.806 1.00 41.26 234 ALA A O 1
ATOM 1612 N N . LEU A 1 260 ? -37.893 4.085 -24.345 1.00 33.16 235 LEU A N 1
ATOM 1613 C CA . LEU A 1 260 ? -37.752 5.133 -23.341 1.00 32.89 235 LEU A CA 1
ATOM 1614 C C . LEU A 1 260 ? -39.079 5.647 -22.795 1.00 32.25 235 LEU A C 1
ATOM 1615 O O . LEU A 1 260 ? -39.123 6.215 -21.707 1.00 31.65 235 LEU A O 1
ATOM 1620 N N . GLY A 1 261 ? -40.133 5.544 -23.605 1.00 30.34 236 GLY A N 1
ATOM 1621 C CA . GLY A 1 261 ? -41.425 6.132 -23.284 1.00 31.44 236 GLY A CA 1
ATOM 1622 C C . GLY A 1 261 ? -41.506 7.621 -23.552 1.00 29.61 236 GLY A C 1
ATOM 1623 O O . GLY A 1 261 ? -42.416 8.263 -23.096 1.00 27.04 236 GLY A O 1
ATOM 1624 N N . VAL A 1 262 ? -40.536 8.148 -24.271 1.00 29.62 237 VAL A N 1
ATOM 1625 C CA . VAL A 1 262 ? -40.483 9.547 -24.591 1.00 27.89 237 VAL A CA 1
ATOM 1626 C C . VAL A 1 262 ? -39.783 9.726 -25.961 1.00 28.48 237 VAL A C 1
ATOM 1627 O O . VAL A 1 262 ? -38.833 8.986 -26.247 1.00 26.62 237 VAL A O 1
ATOM 1631 N N . THR A 1 263 ? -40.232 10.710 -26.766 1.00 26.86 238 THR A N 1
ATOM 1632 C CA . THR A 1 263 ? -39.628 10.920 -28.105 1.00 27.54 238 THR A CA 1
ATOM 1633 C C . THR A 1 263 ? -38.350 11.782 -28.020 1.00 26.37 238 THR A C 1
ATOM 1634 O O . THR A 1 263 ? -38.127 12.544 -27.048 1.00 27.87 238 THR A O 1
ATOM 1638 N N . TYR A 1 264 ? -37.507 11.646 -29.041 1.00 27.42 239 TYR A N 1
ATOM 1639 C CA . TYR A 1 264 ? -36.309 12.482 -29.229 1.00 27.80 239 TYR A CA 1
ATOM 1640 C 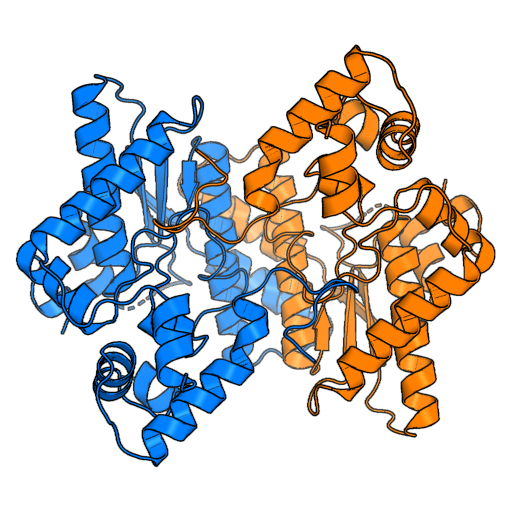C . TYR A 1 264 ? -36.710 13.931 -29.424 1.00 27.00 239 TYR A C 1
ATOM 1641 O O . TYR A 1 264 ? -36.039 14.833 -28.934 1.00 23.39 239 TYR A O 1
ATOM 1650 N N . GLN A 1 265 ? -37.868 14.128 -30.015 1.00 26.47 240 GLN A N 1
ATOM 1651 C CA . GLN A 1 265 ? -38.380 15.485 -30.106 1.00 29.11 240 GLN A CA 1
ATOM 1652 C C . GLN A 1 265 ? -38.623 16.159 -28.718 1.00 26.79 240 GLN A C 1
ATOM 1653 O O . GLN A 1 265 ? -38.270 17.313 -28.506 1.00 26.83 240 GLN A O 1
ATOM 1659 N N . ASP A 1 266 ? -39.238 15.421 -27.807 1.00 26.38 241 ASP A N 1
ATOM 1660 C CA . ASP A 1 266 ? -39.382 15.881 -26.402 1.00 25.91 241 ASP A CA 1
ATOM 1661 C C . ASP A 1 266 ? -38.022 16.005 -25.696 1.00 24.53 241 ASP A C 1
ATOM 1662 O O . ASP A 1 266 ? -37.745 17.035 -25.037 1.00 25.58 241 ASP A O 1
ATOM 1667 N N . ILE A 1 267 ? -37.198 14.980 -25.856 1.00 22.41 242 ILE A N 1
ATOM 1668 C CA . ILE A 1 267 ? -35.858 15.033 -25.261 1.00 21.28 242 ILE A CA 1
ATOM 1669 C C . ILE A 1 267 ? -35.038 16.268 -25.694 1.00 20.99 242 ILE A C 1
ATOM 1670 O O . ILE A 1 267 ? -34.466 17.019 -24.895 1.00 18.79 242 ILE A O 1
ATOM 1675 N N . ASP A 1 268 ? -35.009 16.472 -27.007 1.00 22.11 243 ASP A N 1
ATOM 1676 C CA . ASP A 1 268 ? -34.282 17.576 -27.608 1.00 23.45 243 ASP A CA 1
ATOM 1677 C C . ASP A 1 268 ? -34.891 18.892 -27.165 1.00 23.57 243 ASP A C 1
ATOM 1678 O O . ASP A 1 268 ? -34.166 19.844 -26.785 1.00 23.52 243 ASP A O 1
ATOM 1683 N N . ASP A 1 269 ? -36.220 18.930 -27.140 1.00 23.22 244 ASP A N 1
ATOM 1684 C CA . ASP A 1 269 ? -36.852 20.200 -26.702 1.00 24.59 244 ASP A CA 1
ATOM 1685 C C . ASP A 1 269 ? -36.534 20.547 -25.235 1.00 24.51 244 ASP A C 1
ATOM 1686 O O . ASP A 1 269 ? -36.210 21.698 -24.890 1.00 24.24 244 ASP A O 1
ATOM 1691 N N . TYR A 1 270 ? -36.626 19.538 -24.381 1.00 23.63 245 TYR A N 1
ATOM 1692 C CA . TYR A 1 270 ? -36.176 19.657 -23.024 1.00 23.21 245 TYR A CA 1
ATOM 1693 C C . TYR A 1 270 ? -34.737 20.218 -22.878 1.00 21.97 245 TYR A C 1
ATOM 1694 O O . TYR A 1 270 ? -34.478 21.145 -22.100 1.00 21.26 245 TYR A O 1
ATOM 1703 N N . LEU A 1 271 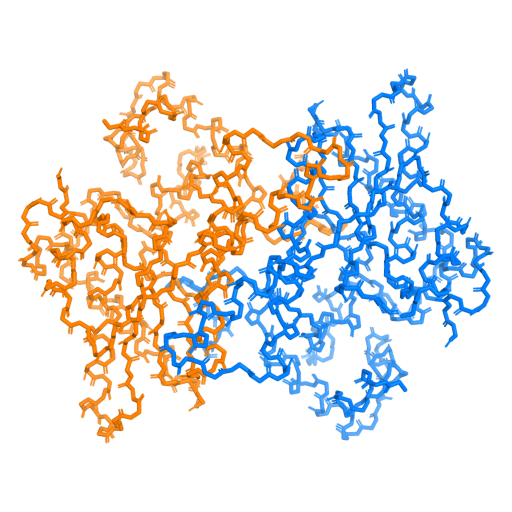? -33.800 19.643 -23.611 1.00 21.56 246 LEU A N 1
ATOM 1704 C CA . LEU A 1 271 ? -32.397 20.050 -23.540 1.00 21.30 246 LEU A CA 1
ATOM 1705 C C . LEU A 1 271 ? -32.138 21.480 -24.102 1.00 22.85 246 LEU A C 1
ATOM 1706 O O . LEU A 1 271 ? -31.106 22.100 -23.840 1.00 24.14 246 LEU A O 1
ATOM 1711 N N . GLU A 1 272 ? -33.058 21.956 -24.928 1.00 23.03 247 GLU A N 1
ATOM 1712 C CA . GLU A 1 272 ? -33.050 23.315 -25.456 1.00 25.38 247 GLU A CA 1
ATOM 1713 C C . GLU A 1 272 ? -33.763 24.351 -24.531 1.00 25.83 247 GLU A C 1
ATOM 1714 O O . GLU A 1 272 ? -33.972 25.423 -24.960 1.00 25.81 247 GLU A O 1
ATOM 1720 N N . GLY A 1 273 ? -34.162 23.927 -23.346 1.00 25.21 248 GLY A N 1
ATOM 1721 C CA . GLY A 1 273 ? -34.896 24.751 -22.414 1.00 27.63 248 GLY A CA 1
ATOM 1722 C C . GLY A 1 273 ? -36.374 24.937 -22.726 1.00 28.98 248 GLY A C 1
ATOM 1723 O O . GLY A 1 273 ? -36.995 25.797 -22.121 1.00 33.95 248 GLY A O 1
ATOM 1724 N N . LYS A 1 274 ? -36.958 24.176 -23.628 1.00 29.80 249 LYS A N 1
ATOM 1725 C CA . LYS A 1 274 ? -38.373 24.348 -23.940 1.00 31.55 249 LYS A CA 1
ATOM 1726 C C . LYS A 1 274 ? -39.261 23.584 -22.905 1.00 32.40 249 LYS A C 1
ATOM 1727 O O . LYS A 1 274 ? -38.846 22.680 -22.215 1.00 30.60 249 LYS A O 1
ATOM 1733 N N . LEU A 1 275 ? -40.502 23.979 -22.819 1.00 35.53 250 LEU A N 1
ATOM 1734 C CA . LEU A 1 275 ? -41.483 23.306 -21.985 1.00 34.53 250 LEU A CA 1
ATOM 1735 C C . LEU A 1 275 ? -42.035 22.132 -22.747 1.00 32.33 250 LEU A C 1
ATOM 1736 O O . LEU A 1 275 ? -42.468 22.257 -23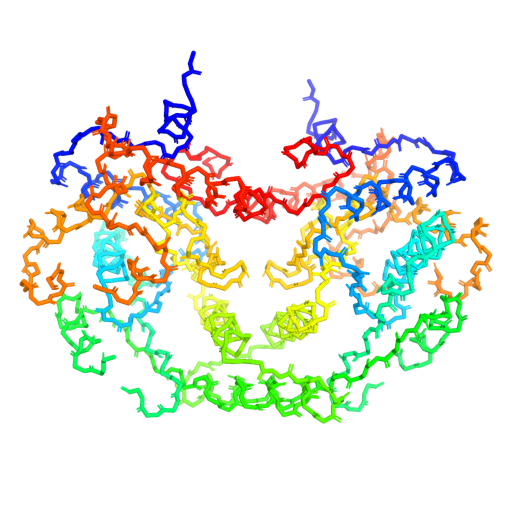.872 1.00 33.47 250 LEU A O 1
ATOM 1741 N N . ILE A 1 276 ? -42.086 20.989 -22.114 1.00 30.45 251 ILE A N 1
ATOM 1742 C CA . ILE A 1 276 ? -42.725 19.781 -22.734 1.00 28.64 251 ILE A CA 1
ATOM 1743 C C . ILE A 1 276 ? -43.864 19.253 -21.840 1.00 27.37 251 ILE A C 1
ATOM 1744 O O . ILE A 1 276 ? -44.076 19.791 -20.753 1.00 28.99 251 ILE A O 1
ATOM 1749 N N . SER A 1 277 ? -44.588 18.239 -22.259 1.00 26.53 252 SER A N 1
ATOM 1750 C CA . SER A 1 277 ? -45.662 17.738 -21.406 1.00 28.76 252 SER A CA 1
ATOM 1751 C C . SER A 1 277 ? -45.130 17.251 -20.030 1.00 27.80 252 SER A C 1
ATOM 1752 O O . SER A 1 277 ? -43.929 16.851 -19.870 1.00 27.40 252 SER A O 1
ATOM 1755 N N . LYS A 1 278 ? -46.002 17.250 -19.054 1.00 25.75 253 LYS A N 1
ATOM 1756 C CA . LYS A 1 278 ? -45.665 16.689 -17.751 1.00 28.01 253 LYS A CA 1
ATOM 1757 C C . LYS A 1 278 ? -45.231 15.245 -17.749 1.00 26.33 253 LYS A C 1
ATOM 1758 O O . LYS A 1 278 ? -44.290 14.906 -17.000 1.00 25.54 253 LYS A O 1
ATOM 1764 N N . VAL A 1 279 ? -45.920 14.414 -18.517 1.00 24.77 254 VAL A N 1
ATOM 1765 C CA . VAL A 1 279 ? -45.544 12.997 -18.612 1.00 25.82 254 VAL A CA 1
ATOM 1766 C C . VAL A 1 279 ? -44.116 12.803 -19.158 1.00 25.45 254 VAL A C 1
ATOM 1767 O O . VAL A 1 279 ? -43.316 11.986 -18.627 1.00 23.12 254 VAL A O 1
ATOM 1771 N N . ALA A 1 280 ? -43.809 13.525 -20.244 1.00 25.65 255 ALA A N 1
ATOM 1772 C CA . ALA A 1 280 ? -42.523 13.430 -20.889 1.00 24.53 255 ALA A CA 1
ATOM 1773 C C . ALA A 1 280 ? -41.448 13.928 -19.935 1.00 26.90 255 ALA A C 1
ATOM 1774 O O . ALA A 1 280 ? -40.358 13.361 -19.804 1.00 26.91 255 ALA A O 1
ATOM 1776 N N . GLN A 1 281 ? -41.755 15.025 -19.266 1.00 27.82 256 GLN A N 1
ATOM 1777 C CA . GLN A 1 281 ? -40.870 15.584 -18.250 1.00 29.33 256 GLN A CA 1
ATOM 1778 C C . GLN A 1 281 ? -40.536 14.596 -17.131 1.00 26.84 256 GLN A C 1
ATOM 1779 O O . GLN A 1 281 ? -39.364 14.371 -16.859 1.00 23.92 256 GLN A O 1
ATOM 1785 N N . ALA A 1 282 ? -41.562 14.015 -16.519 1.00 25.21 257 ALA A N 1
ATOM 1786 C CA . ALA A 1 282 ? -41.375 13.029 -15.480 1.00 23.48 257 ALA A CA 1
ATOM 1787 C C . ALA A 1 282 ? -40.593 11.828 -16.022 1.00 23.23 257 ALA A C 1
ATOM 1788 O O . ALA A 1 282 ? -39.745 11.271 -15.295 1.00 21.92 257 ALA A O 1
ATOM 1790 N N . THR A 1 283 ? -40.868 11.438 -17.256 1.00 21.49 258 THR A N 1
ATOM 1791 C CA . THR A 1 283 ? -40.186 10.322 -17.833 1.00 22.60 258 THR A CA 1
ATOM 1792 C C . THR A 1 283 ? -38.669 10.565 -17.986 1.00 23.64 258 THR A C 1
ATOM 1793 O O . THR A 1 283 ? -37.807 9.744 -17.600 1.00 22.65 258 THR A O 1
ATOM 1797 N N . ILE A 1 284 ? -38.346 11.719 -18.540 1.00 24.63 259 ILE A N 1
ATOM 1798 C CA . ILE A 1 284 ? -36.948 12.184 -18.639 1.00 23.45 259 ILE A CA 1
ATOM 1799 C C . ILE A 1 284 ? -36.260 12.276 -17.293 1.00 24.06 259 ILE A C 1
ATOM 1800 O O . ILE A 1 284 ? -35.135 11.794 -17.127 1.00 23.55 259 ILE A O 1
ATOM 1805 N N . GLU A 1 285 ? -36.926 12.853 -16.302 1.00 24.55 260 GLU A N 1
ATOM 1806 C CA . GLU A 1 285 ? -36.304 12.945 -14.977 1.00 25.78 260 GLU A CA 1
ATOM 1807 C C . GLU A 1 285 ? -36.054 11.577 -14.342 1.00 26.66 260 GLU A C 1
ATOM 1808 O O . GLU A 1 285 ? -35.061 11.369 -13.642 1.00 23.73 260 GLU A O 1
ATOM 1814 N N . LYS A 1 286 ? -37.001 10.648 -14.527 1.00 25.76 261 LYS A N 1
ATOM 1815 C CA . LYS A 1 286 ? -36.813 9.334 -14.047 1.00 26.76 261 LYS A CA 1
ATOM 1816 C C . LYS A 1 286 ? -35.505 8.751 -14.637 1.00 26.01 261 LYS A C 1
ATOM 1817 O O . LYS A 1 286 ? -34.662 8.229 -13.889 1.00 27.85 261 LYS A O 1
ATOM 1823 N N . TRP A 1 287 ? -35.364 8.824 -15.957 1.00 25.20 262 TRP A N 1
ATOM 1824 C CA . TRP A 1 287 ? -34.133 8.283 -16.616 1.00 26.14 262 TRP A CA 1
ATOM 1825 C C . TRP A 1 287 ? -32.859 8.977 -16.155 1.00 25.30 262 TRP A C 1
ATOM 1826 O O . TRP A 1 287 ? -31.804 8.327 -16.018 1.00 24.80 262 TRP A O 1
ATOM 1837 N N . TRP A 1 288 ? -32.984 10.282 -15.982 1.00 24.32 263 TRP A N 1
ATOM 1838 C CA . TRP A 1 288 ? -31.926 11.084 -15.432 1.00 24.49 263 TRP A CA 1
ATOM 1839 C C . TRP A 1 288 ? -31.499 10.545 -14.035 1.00 24.06 263 TRP A C 1
ATOM 1840 O O . TRP A 1 288 ? -30.269 10.241 -13.817 1.00 26.07 263 TRP A O 1
ATOM 1851 N N . HIS A 1 289 ? -32.437 10.489 -13.100 1.00 23.74 264 HIS A N 1
ATOM 1852 C CA . HIS A 1 289 ? -32.059 10.001 -11.706 1.00 25.34 264 HIS A CA 1
ATOM 1853 C C . HIS A 1 289 ? -31.507 8.557 -11.717 1.00 26.24 264 HIS A C 1
ATOM 1854 O O . HIS A 1 289 ? -30.458 8.284 -11.140 1.00 25.05 264 HIS A O 1
ATOM 1861 N N . LYS A 1 290 ? -32.117 7.706 -12.524 1.00 26.91 265 LYS A N 1
ATOM 1862 C CA . LYS A 1 290 ? -31.673 6.332 -12.694 1.00 28.80 265 LYS A CA 1
ATOM 1863 C C . LYS A 1 290 ? -30.266 6.162 -13.219 1.00 27.68 265 LYS A C 1
ATOM 1864 O O . LYS A 1 290 ? -29.505 5.327 -12.754 1.00 25.47 265 LYS A O 1
ATOM 1870 N N . GLY A 1 291 ? -29.932 6.973 -14.219 1.00 26.65 266 GLY A N 1
ATOM 1871 C CA . GLY A 1 291 ? -28.641 6.881 -14.888 1.00 26.25 266 GLY A CA 1
ATOM 1872 C C . GLY A 1 291 ? -27.467 7.635 -14.258 1.00 26.85 266 GLY A C 1
ATOM 1873 O O . GLY A 1 291 ? -26.375 7.641 -14.832 1.00 25.08 266 GLY A O 1
ATOM 1874 N N . GLN A 1 292 ? -27.650 8.282 -13.111 1.00 27.30 267 GLN A N 1
ATOM 1875 C CA . GLN A 1 292 ? -26.545 9.029 -12.510 1.00 27.02 267 GLN A CA 1
ATOM 1876 C C . GLN A 1 292 ? -25.232 8.208 -12.313 1.00 26.13 267 GLN A C 1
ATOM 1877 O O . GLN A 1 292 ? -24.144 8.729 -12.561 1.00 27.52 267 GLN A O 1
ATOM 1883 N N . HIS A 1 293 ? -25.341 6.953 -11.916 1.00 24.24 268 HIS A N 1
ATOM 1884 C CA . HIS A 1 293 ? -24.154 6.086 -11.785 1.00 25.61 268 HIS A CA 1
ATOM 1885 C C . HIS A 1 293 ? -23.344 5.901 -13.063 1.00 24.82 268 HIS A C 1
ATOM 1886 O O . HIS A 1 293 ? -22.151 5.654 -13.011 1.00 25.08 268 HIS A O 1
ATOM 1893 N N . LYS A 1 294 ? -24.004 6.077 -14.207 1.00 26.04 269 LYS A N 1
ATOM 1894 C CA . LYS A 1 294 ? -23.349 6.077 -15.530 1.00 26.75 269 LYS A CA 1
ATOM 1895 C C . LYS A 1 294 ? -22.603 7.327 -15.903 1.00 29.28 269 LYS A C 1
ATOM 1896 O O . LYS A 1 294 ? -21.745 7.307 -16.808 1.00 27.40 269 LYS A O 1
ATOM 1902 N N . ARG A 1 295 ? -22.934 8.427 -15.212 1.00 30.49 270 ARG A N 1
ATOM 1903 C CA . ARG A 1 295 ? -22.330 9.749 -15.417 1.00 29.41 270 ARG A CA 1
ATOM 1904 C C . ARG A 1 295 ? -21.327 10.112 -14.378 1.00 29.74 270 ARG A C 1
ATOM 1905 O O . ARG A 1 295 ? -20.831 11.281 -14.342 1.00 29.62 270 ARG A O 1
ATOM 1913 N N . HIS A 1 296 ? -20.995 9.159 -13.488 1.00 28.30 271 HIS A N 1
ATOM 1914 C CA . HIS A 1 296 ? -19.938 9.358 -12.479 1.00 27.28 271 HIS A CA 1
ATOM 1915 C C . HIS A 1 296 ? -18.948 8.196 -12.508 1.00 27.80 271 HIS A C 1
ATOM 1916 O O . HIS A 1 296 ? -19.239 7.118 -13.040 1.00 27.58 271 HIS A O 1
ATOM 1923 N N . LEU A 1 297 ? -17.763 8.425 -11.933 1.00 27.54 272 LEU A N 1
ATOM 1924 C CA . LEU A 1 297 ? -16.804 7.369 -11.747 1.00 28.70 272 LEU A CA 1
ATOM 1925 C C . LEU A 1 297 ? -17.382 6.360 -10.763 1.00 27.40 272 LEU A C 1
ATOM 1926 O O . LEU A 1 297 ? -18.407 6.622 -10.096 1.00 25.85 272 LEU A O 1
ATOM 1931 N N . PRO A 1 298 ? -16.743 5.178 -10.688 1.00 27.08 273 PRO A N 1
ATOM 1932 C CA . PRO A 1 298 ? -17.189 4.254 -9.653 1.00 26.87 273 PRO A CA 1
ATOM 1933 C C . PRO A 1 298 ? -17.192 4.829 -8.269 1.00 26.66 273 PRO A C 1
ATOM 1934 O O . PRO A 1 298 ? -16.326 5.620 -7.867 1.00 28.12 273 PRO A O 1
ATOM 1938 N N . ILE A 1 299 ? -18.226 4.470 -7.546 1.00 27.27 274 ILE A N 1
ATOM 1939 C CA . ILE A 1 299 ? -18.557 5.083 -6.254 1.00 26.80 274 ILE A CA 1
ATOM 1940 C C . ILE A 1 299 ? -17.570 4.743 -5.149 1.00 25.30 274 ILE A C 1
ATOM 1941 O O . ILE A 1 299 ? -17.327 3.606 -4.888 1.00 25.42 274 ILE A O 1
ATOM 1946 N N . THR A 1 300 ? -17.002 5.781 -4.534 1.00 25.73 275 THR A N 1
ATOM 1947 C CA . THR A 1 300 ? -16.104 5.643 -3.402 1.00 26.05 275 THR A CA 1
ATOM 1948 C C . THR A 1 300 ? -16.876 6.149 -2.164 1.00 25.94 275 THR A C 1
ATOM 1949 O O . THR A 1 300 ? -17.987 6.655 -2.220 1.00 24.97 275 THR A O 1
ATOM 1953 N N . ILE A 1 301 ? -16.268 5.962 -1.047 1.00 28.09 276 ILE A N 1
ATOM 1954 C CA . ILE A 1 301 ? -16.845 6.326 0.237 1.00 29.88 276 ILE A CA 1
ATOM 1955 C C . ILE A 1 301 ? -16.992 7.830 0.348 1.00 29.02 276 ILE A C 1
ATOM 1956 O O . ILE A 1 301 ? -17.759 8.286 1.089 1.00 26.10 276 ILE A O 1
ATOM 1961 N N . PHE A 1 302 ? -16.221 8.575 -0.430 1.00 30.64 277 PHE A N 1
ATOM 1962 C CA . PHE A 1 302 ? -16.336 10.050 -0.490 1.00 32.68 277 PHE A CA 1
ATOM 1963 C C . PHE A 1 302 ? -17.456 10.598 -1.357 1.00 33.97 277 PHE A C 1
ATOM 1964 O O . PHE A 1 302 ? -17.749 11.786 -1.210 1.00 33.45 277 PHE A O 1
ATOM 1972 N N . ALA A 1 303 ? -18.004 9.790 -2.289 1.00 33.02 278 ALA A N 1
ATOM 1973 C CA . ALA A 1 303 ? -19.003 10.288 -3.254 1.00 34.37 278 ALA A CA 1
ATOM 1974 C C . ALA A 1 303 ? -20.309 10.557 -2.508 1.00 34.60 278 ALA A C 1
ATOM 1975 O O . ALA A 1 303 ? -20.637 9.879 -1.534 1.00 32.43 278 ALA A O 1
ATOM 1977 N N . ASP A 1 304 ? -21.066 11.533 -3.006 1.00 39.37 279 ASP A N 1
ATOM 1978 C CA . ASP A 1 304 ? -22.377 11.891 -2.438 1.00 40.05 279 ASP A CA 1
ATOM 1979 C C . ASP A 1 304 ? -23.508 11.829 -3.415 1.00 37.20 279 ASP A C 1
ATOM 1980 O O . ASP A 1 304 ? -24.649 11.859 -2.985 1.00 31.61 279 ASP A O 1
ATOM 1985 N N . PHE A 1 305 ? -23.242 11.722 -4.718 1.00 36.26 280 PHE A N 1
ATOM 1986 C CA . PHE A 1 305 ? -24.335 11.897 -5.718 1.00 34.43 280 PHE A CA 1
ATOM 1987 C C . PHE A 1 305 ? -25.469 10.871 -5.548 1.00 33.90 280 PHE A C 1
ATOM 1988 O O . PHE A 1 305 ? -26.617 11.147 -5.909 1.00 32.71 280 PHE A O 1
ATOM 1996 N N . TRP A 1 306 ? -25.149 9.702 -5.000 1.00 33.58 281 TRP A N 1
ATOM 1997 C CA . TRP A 1 306 ? -26.085 8.578 -5.020 1.00 35.30 281 TRP A CA 1
ATOM 1998 C C . TRP A 1 306 ? -27.006 8.606 -3.822 1.00 38.13 281 TRP A C 1
ATOM 1999 O O . TRP A 1 306 ? -27.963 7.808 -3.724 1.00 36.62 281 TRP A O 1
ATOM 2010 N N . LYS A 1 307 ? -26.698 9.467 -2.872 1.00 38.35 282 LYS A N 1
ATOM 2011 C CA . LYS A 1 307 ? -27.377 9.334 -1.601 1.00 39.69 282 LYS A CA 1
ATOM 2012 C C . LYS A 1 307 ? -28.720 10.032 -1.625 1.00 40.29 282 LYS A C 1
ATOM 2013 O O . LYS A 1 307 ? -28.986 10.971 -2.426 1.00 37.92 282 LYS A O 1
ATOM 2020 N N . MET B 1 34 ? 0.830 24.004 -2.492 1.00 70.96 9 MET B N 1
ATOM 2021 C CA . MET B 1 34 ? 0.848 22.483 -2.459 1.00 65.72 9 MET B CA 1
ATOM 2022 C C . MET B 1 34 ? 1.771 21.771 -3.492 1.00 59.33 9 MET B C 1
ATOM 2023 O O . MET B 1 34 ? 1.824 22.106 -4.691 1.00 54.87 9 MET B O 1
ATOM 2028 N N . THR B 1 35 ? 2.508 20.777 -3.007 1.00 49.11 10 THR B N 1
ATOM 2029 C CA . THR B 1 35 ? 3.255 19.914 -3.893 1.00 43.44 10 THR B CA 1
ATOM 2030 C C . THR B 1 35 ? 2.292 19.021 -4.683 1.00 38.62 10 THR B C 1
ATOM 2031 O O . THR B 1 35 ? 1.137 18.786 -4.276 1.00 36.99 10 THR B O 1
ATOM 2035 N N . LEU B 1 36 ? 2.819 18.459 -5.749 1.00 35.17 11 LEU B N 1
ATOM 2036 C CA . LEU B 1 36 ? 2.135 17.337 -6.387 1.00 34.28 11 LEU B CA 1
ATOM 2037 C C . LEU B 1 36 ? 1.799 16.172 -5.431 1.00 32.68 11 LEU B C 1
ATOM 2038 O O . LEU B 1 36 ? 0.709 15.640 -5.477 1.00 27.93 11 LEU B O 1
ATOM 2043 N N . GLN B 1 37 ? 2.759 15.777 -4.579 1.00 32.57 12 GLN B N 1
ATOM 2044 C CA . GLN B 1 37 ? 2.523 14.682 -3.598 1.00 32.77 12 GLN B CA 1
ATOM 2045 C C . GLN B 1 37 ? 1.291 14.939 -2.753 1.00 32.23 12 GLN B C 1
ATOM 2046 O O . GLN B 1 37 ? 0.360 14.093 -2.656 1.00 30.91 12 GLN B O 1
ATOM 2052 N N . GLU B 1 38 ? 1.196 16.153 -2.249 1.00 33.56 13 GLU B N 1
ATOM 2053 C CA . GLU B 1 38 ? 0.054 16.571 -1.421 1.00 35.53 13 GLU B CA 1
ATOM 2054 C C . GLU B 1 38 ? -1.255 16.569 -2.189 1.00 32.62 13 GLU B C 1
ATOM 2055 O O . GLU B 1 38 ? -2.262 16.161 -1.677 1.00 32.64 13 GLU B O 1
ATOM 2061 N N . GLU B 1 39 ? -1.185 16.997 -3.423 1.00 33.56 14 GLU B N 1
ATOM 2062 C CA . GLU B 1 39 ? -2.318 17.003 -4.292 1.00 37.51 14 GLU B CA 1
ATOM 2063 C C . GLU B 1 39 ? -2.790 15.532 -4.623 1.00 33.12 14 GLU B C 1
ATOM 2064 O O . GLU B 1 39 ? -4.013 15.229 -4.588 1.00 30.15 14 GLU B O 1
ATOM 2070 N N . ILE B 1 40 ? -1.829 14.628 -4.866 1.00 28.65 15 ILE B N 1
ATOM 2071 C CA . ILE B 1 40 ? -2.191 13.215 -5.063 1.00 28.49 15 ILE B CA 1
ATOM 2072 C C . ILE B 1 40 ? -2.892 12.623 -3.855 1.00 28.20 15 ILE B C 1
ATOM 2073 O O . ILE B 1 40 ? -3.971 11.965 -3.956 1.00 26.63 15 ILE B O 1
ATOM 2078 N N . ILE B 1 41 ? -2.305 12.890 -2.709 1.00 28.84 16 ILE B N 1
ATOM 2079 C CA . ILE B 1 41 ? -2.835 12.411 -1.411 1.00 29.72 16 ILE B CA 1
ATOM 2080 C C . ILE B 1 41 ? -4.307 12.876 -1.183 1.00 30.62 16 ILE B C 1
ATOM 2081 O O . ILE B 1 41 ? -5.112 12.047 -0.818 1.00 29.09 16 ILE B O 1
ATOM 2086 N N . ARG B 1 42 ? -4.593 14.176 -1.463 1.00 30.31 17 ARG B N 1
ATOM 2087 C CA . ARG B 1 42 ? -5.867 14.827 -1.303 1.00 30.38 17 ARG B CA 1
ATOM 2088 C C . ARG B 1 42 ? -6.825 14.183 -2.263 1.00 30.12 17 ARG B C 1
ATOM 2089 O O . ARG B 1 42 ? -7.905 13.718 -1.866 1.00 33.69 17 ARG B O 1
ATOM 2091 N N . GLN B 1 43 ? -6.437 13.991 -3.508 1.00 30.04 18 GLN B N 1
ATOM 2092 C CA . GLN B 1 43 ? -7.361 13.289 -4.461 1.00 29.30 18 GLN B CA 1
ATOM 2093 C C . GLN B 1 43 ? -7.688 11.869 -4.092 1.00 27.99 18 GLN B C 1
ATOM 2094 O O . GLN B 1 43 ? -8.819 11.445 -4.279 1.00 27.19 18 GLN B O 1
ATOM 2100 N N . LEU B 1 44 ? -6.717 11.106 -3.606 1.00 24.89 19 LEU B N 1
ATOM 2101 C CA . LEU B 1 44 ? -6.952 9.695 -3.394 1.00 26.41 19 LEU B CA 1
ATOM 2102 C C . LEU B 1 44 ? -7.446 9.397 -2.004 1.00 26.97 19 LEU B C 1
ATOM 2103 O O . LEU B 1 44 ? -7.756 8.262 -1.724 1.00 28.66 19 LEU B O 1
ATOM 2108 N N . GLY B 1 45 ? -7.533 10.402 -1.135 1.00 25.70 20 GLY B N 1
ATOM 2109 C CA . GLY B 1 45 ? -8.146 10.266 0.193 1.00 25.72 20 GLY B CA 1
ATOM 2110 C C . GLY B 1 45 ? -7.375 9.458 1.229 1.00 27.32 20 GLY B C 1
ATOM 2111 O O . GLY B 1 45 ? -7.931 9.012 2.217 1.00 30.98 20 GLY B O 1
ATOM 2112 N N . VAL B 1 46 ? -6.071 9.339 1.052 1.00 27.40 21 VAL B N 1
ATOM 2113 C CA . VAL B 1 46 ? -5.269 8.509 1.892 1.00 28.88 21 VAL B CA 1
ATOM 2114 C C . VAL B 1 46 ? -4.905 9.166 3.269 1.00 34.18 21 VAL B C 1
ATOM 2115 O O . VAL B 1 46 ? -4.432 10.268 3.302 1.00 36.72 21 VAL B O 1
ATOM 2119 N N . LYS B 1 47 ? -5.069 8.441 4.361 1.00 35.38 22 LYS B N 1
ATOM 2120 C CA . LYS B 1 47 ? -4.606 8.907 5.654 1.00 39.63 22 LYS B CA 1
ATOM 2121 C C . LYS B 1 47 ? -3.196 8.405 5.966 1.00 38.21 22 LYS B C 1
ATOM 2122 O O . LYS B 1 47 ? -2.857 7.302 5.571 1.00 40.83 22 LYS B O 1
ATOM 2128 N N . ALA B 1 48 ? -2.393 9.223 6.658 1.00 36.09 23 ALA B N 1
ATOM 2129 C CA . ALA B 1 48 ? -1.025 8.831 6.970 1.00 35.89 23 ALA B CA 1
ATOM 2130 C C . ALA B 1 48 ? -1.012 7.670 7.892 1.00 36.07 23 ALA B C 1
ATOM 2131 O O . ALA B 1 48 ? -0.137 6.846 7.809 1.00 35.95 23 ALA B O 1
ATOM 2133 N N . SER B 1 49 ? -2.014 7.563 8.740 1.00 39.35 24 SER B N 1
ATOM 2134 C CA . SER B 1 49 ? -2.269 6.290 9.416 1.00 41.53 24 SER B CA 1
ATOM 2135 C C . SER B 1 49 ? -3.764 6.116 9.738 1.00 39.64 24 SER B C 1
ATOM 2136 O O . SER B 1 49 ? -4.550 7.060 9.689 1.00 38.18 24 SER B O 1
ATOM 2139 N N . ILE B 1 50 ? -4.126 4.871 9.994 1.00 36.55 25 ILE B N 1
ATOM 2140 C CA . ILE B 1 50 ? -5.485 4.466 10.129 1.00 35.04 25 ILE B CA 1
ATOM 2141 C C . ILE B 1 50 ? -5.656 3.589 11.364 1.00 37.78 25 ILE B C 1
ATOM 2142 O O . ILE B 1 50 ? -4.703 2.953 11.846 1.00 33.91 25 ILE B O 1
ATOM 2147 N N . ASP B 1 51 ? -6.934 3.478 11.753 1.00 36.08 26 ASP B N 1
ATOM 2148 C CA . ASP B 1 51 ? -7.326 2.566 12.704 1.00 37.10 26 ASP B CA 1
ATOM 2149 C C . ASP B 1 51 ? -7.982 1.449 11.849 1.00 36.81 26 ASP B C 1
ATOM 2150 O O . ASP B 1 51 ? -9.120 1.641 11.325 1.00 33.11 26 ASP B O 1
ATOM 2155 N N . PRO B 1 52 ? -7.331 0.259 11.726 1.00 37.15 27 PRO B N 1
ATOM 2156 C CA . PRO B 1 52 ? -7.978 -0.750 10.866 1.00 34.18 27 PRO B CA 1
ATOM 2157 C C . PRO B 1 52 ? -9.422 -1.129 11.140 1.00 33.63 27 PRO B C 1
ATOM 2158 O O . PRO B 1 52 ? -10.239 -1.268 10.218 1.00 30.15 27 PRO B O 1
ATOM 2162 N N . GLN B 1 53 ? -9.746 -1.327 12.396 1.00 36.42 28 GLN B N 1
ATOM 2163 C CA . GLN B 1 53 ? -11.100 -1.712 12.728 1.00 38.54 28 GLN B CA 1
ATOM 2164 C C . GLN B 1 53 ? -12.138 -0.637 12.374 1.00 33.99 28 GLN B C 1
ATOM 2165 O O . GLN B 1 53 ? -13.225 -0.950 11.903 1.00 33.19 28 GLN B O 1
ATOM 2171 N N . GLU B 1 54 ? -11.834 0.584 12.688 1.00 32.28 29 GLU B N 1
ATOM 2172 C CA . GLU B 1 54 ? -12.664 1.669 12.222 1.00 37.48 29 GLU B CA 1
ATOM 2173 C C . GLU B 1 54 ? -12.847 1.672 10.675 1.00 33.29 29 GLU B C 1
ATOM 2174 O O . GLU B 1 54 ? -13.951 1.910 10.172 1.00 30.14 29 GLU B O 1
ATOM 2180 N N . GLU B 1 55 ? -11.778 1.391 9.930 1.00 30.98 30 GLU B N 1
ATOM 2181 C CA . GLU B 1 55 ? -11.868 1.386 8.489 1.00 30.24 30 GLU B CA 1
ATOM 2182 C C . GLU B 1 55 ? -12.732 0.216 7.979 1.00 30.91 30 GLU B C 1
ATOM 2183 O O . GLU B 1 55 ? -13.479 0.372 6.988 1.00 31.65 30 GLU B O 1
ATOM 2189 N N . ILE B 1 56 ? -12.606 -0.963 8.604 1.00 30.43 31 ILE B N 1
ATOM 2190 C CA . ILE B 1 56 ? -13.526 -2.100 8.293 1.00 30.42 31 ILE B CA 1
ATOM 2191 C C . ILE B 1 56 ? -14.990 -1.636 8.459 1.00 31.36 31 ILE B C 1
ATOM 2192 O O . ILE B 1 56 ? -15.865 -1.864 7.585 1.00 31.69 31 ILE B O 1
ATOM 2197 N N . ARG B 1 57 ? -15.259 -0.979 9.563 1.00 32.25 32 ARG B N 1
ATOM 2198 C CA . ARG B 1 57 ? -16.626 -0.581 9.905 1.00 35.97 32 ARG B CA 1
ATOM 2199 C C . ARG B 1 57 ? -17.119 0.523 8.939 1.00 38.63 32 ARG B C 1
ATOM 2200 O O . ARG B 1 57 ? -18.267 0.501 8.499 1.00 40.53 32 ARG B O 1
ATOM 2208 N N . LYS B 1 58 ? -16.230 1.440 8.603 1.00 35.36 33 LYS B N 1
ATOM 2209 C CA . LYS B 1 58 ? -16.572 2.457 7.630 1.00 34.25 33 LYS B CA 1
ATOM 2210 C C . LYS B 1 58 ? -16.948 1.801 6.336 1.00 30.44 33 LYS B C 1
ATOM 2211 O O . LYS B 1 58 ? -17.993 2.109 5.742 1.00 31.57 33 LYS B O 1
ATOM 2217 N N . THR B 1 59 ? -16.100 0.917 5.880 1.00 28.10 34 THR B N 1
ATOM 2218 C CA . THR B 1 59 ? -16.399 0.248 4.600 1.00 28.79 34 THR B CA 1
ATOM 2219 C C . THR B 1 59 ? -17.742 -0.547 4.580 1.00 30.14 34 THR B C 1
ATOM 2220 O O . THR B 1 59 ? -18.533 -0.440 3.643 1.00 27.90 34 THR B O 1
ATOM 2224 N N . VAL B 1 60 ? -17.941 -1.378 5.616 1.00 30.11 35 VAL B N 1
ATOM 2225 C CA . VAL B 1 60 ? -19.122 -2.245 5.697 1.00 30.37 35 VAL B CA 1
ATOM 2226 C C . VAL B 1 60 ? -20.403 -1.396 5.747 1.00 29.55 35 VAL B C 1
ATOM 2227 O O . VAL B 1 60 ? -21.361 -1.651 5.048 1.00 26.78 35 VAL B O 1
ATOM 2231 N N . ASP B 1 61 ? -20.375 -0.340 6.564 1.00 29.44 36 ASP B N 1
ATOM 2232 C CA . ASP B 1 61 ? -21.490 0.588 6.663 1.00 30.47 36 ASP B CA 1
ATOM 2233 C C . ASP B 1 61 ? -21.799 1.295 5.351 1.00 30.27 36 ASP B C 1
ATOM 2234 O O . ASP B 1 61 ? -22.963 1.497 5.028 1.00 28.42 36 ASP B O 1
ATOM 2239 N N . PHE B 1 62 ? -20.746 1.621 4.588 1.00 28.61 37 PHE B N 1
ATOM 2240 C CA . PHE B 1 62 ? -20.886 2.197 3.236 1.00 26.70 37 PHE B CA 1
ATOM 2241 C C . PHE B 1 62 ? -21.517 1.238 2.285 1.00 27.18 37 PHE B C 1
ATOM 2242 O O . PHE B 1 62 ? -22.511 1.564 1.645 1.00 27.28 37 PHE B O 1
ATOM 2250 N N . LEU B 1 63 ? -21.002 0.022 2.245 1.00 28.65 38 LEU B N 1
ATOM 2251 C CA . LEU B 1 63 ? -21.602 -1.031 1.445 1.00 28.92 38 LEU B CA 1
ATOM 2252 C C . LEU B 1 63 ? -23.047 -1.328 1.803 1.00 30.81 38 LEU B C 1
ATOM 2253 O O . LEU B 1 63 ? -23.850 -1.588 0.875 1.00 31.53 38 LEU B O 1
ATOM 2258 N N . LYS B 1 64 ? -23.391 -1.325 3.091 1.00 30.51 39 LYS B N 1
ATOM 2259 C CA . LYS B 1 64 ? -24.781 -1.533 3.511 1.00 31.77 39 LYS B CA 1
ATOM 2260 C C . LYS B 1 64 ? -25.673 -0.348 3.095 1.00 30.19 39 LYS B C 1
ATOM 2261 O O . LYS B 1 64 ? -26.785 -0.544 2.572 1.00 29.16 39 LYS B O 1
ATOM 2267 N N . ALA B 1 65 ? -25.171 0.866 3.320 1.00 27.82 40 ALA B N 1
ATOM 2268 C CA . ALA B 1 65 ? -25.923 2.030 2.856 1.00 29.75 40 ALA B CA 1
ATOM 2269 C C . ALA B 1 65 ? -26.289 2.008 1.361 1.00 28.63 40 ALA B C 1
ATOM 2270 O O . ALA B 1 65 ? -27.433 2.314 0.949 1.00 26.61 40 ALA B O 1
ATOM 2272 N N . TYR B 1 66 ? -25.332 1.611 0.550 1.00 27.83 41 TYR B N 1
ATOM 2273 C CA . TYR B 1 66 ? -25.559 1.527 -0.887 1.00 26.48 41 TYR B CA 1
ATOM 2274 C C . TYR B 1 66 ? -26.643 0.517 -1.219 1.00 26.90 41 TYR B C 1
ATOM 2275 O O . TYR B 1 66 ? -27.509 0.792 -2.092 1.00 25.46 41 TYR B O 1
ATOM 2284 N N . LEU B 1 67 ? -26.615 -0.646 -0.570 1.00 26.81 42 LEU B N 1
ATOM 2285 C CA . LEU B 1 67 ? -27.610 -1.643 -0.796 1.00 30.95 42 LEU B CA 1
ATOM 2286 C C . LEU B 1 67 ? -28.995 -1.187 -0.384 1.00 30.43 42 LEU B C 1
ATOM 2287 O O . LEU B 1 67 ? -29.910 -1.330 -1.158 1.00 32.62 42 LEU B O 1
ATOM 2292 N N . ARG B 1 68 ? -29.122 -0.659 0.835 1.00 32.73 43 ARG B N 1
ATOM 2293 C CA . ARG B 1 68 ? -30.383 -0.109 1.351 1.00 35.76 43 ARG B CA 1
ATOM 2294 C C . ARG B 1 68 ? -30.926 0.979 0.461 1.00 34.29 43 ARG B C 1
ATOM 2295 O O . ARG B 1 68 ? -32.097 1.057 0.318 1.00 33.52 43 ARG B O 1
ATOM 2303 N N . LYS B 1 69 ? -30.090 1.847 -0.082 1.00 32.90 44 LYS B N 1
ATOM 2304 C CA . LYS B 1 69 ? -30.597 2.947 -0.909 1.00 34.78 44 LYS B CA 1
ATOM 2305 C C . LYS B 1 69 ? -31.355 2.448 -2.175 1.00 33.94 44 LYS B C 1
ATOM 2306 O O . LYS B 1 69 ? -32.288 3.077 -2.614 1.00 31.63 44 LYS B O 1
ATOM 2312 N N . HIS B 1 70 ? -30.896 1.346 -2.743 1.00 32.24 45 HIS B N 1
ATOM 2313 C CA . HIS B 1 70 ? -31.398 0.886 -4.027 1.00 33.60 45 HIS B CA 1
ATOM 2314 C C . HIS B 1 70 ? -32.329 -0.276 -3.813 1.00 31.43 45 HIS B C 1
ATOM 2315 O O . HIS B 1 70 ? -31.907 -1.429 -3.562 1.00 29.54 45 HIS B O 1
ATOM 2322 N N . SER B 1 71 ? -33.590 0.019 -4.017 1.00 31.47 46 SER B N 1
ATOM 2323 C CA . SER B 1 71 ? -34.697 -0.930 -3.756 1.00 32.22 46 SER B CA 1
ATOM 2324 C C . SER B 1 71 ? -34.492 -2.261 -4.416 1.00 30.18 46 SER B C 1
ATOM 2325 O O . SER B 1 71 ? -34.735 -3.290 -3.832 1.00 31.41 46 SER B O 1
ATOM 2328 N N . PHE B 1 72 ? -34.128 -2.258 -5.673 1.00 30.16 47 PHE B N 1
ATOM 2329 C CA . PHE B 1 72 ? -34.051 -3.534 -6.459 1.00 30.27 47 PHE B CA 1
ATOM 2330 C C . PHE B 1 72 ? -32.707 -4.251 -6.312 1.00 31.73 47 PHE B C 1
ATOM 2331 O O . PHE B 1 72 ? -32.537 -5.351 -6.755 1.00 32.01 47 PHE B O 1
ATOM 2339 N N . LEU B 1 73 ? -31.735 -3.614 -5.689 1.00 31.66 48 LEU B N 1
ATOM 2340 C CA . LEU B 1 73 ? -30.419 -4.241 -5.592 1.00 32.35 48 LEU B CA 1
ATOM 2341 C C . LEU B 1 73 ? -30.376 -5.162 -4.384 1.00 29.64 48 LEU B C 1
ATOM 2342 O O . LEU B 1 73 ? -30.673 -4.698 -3.271 1.00 27.99 48 LEU B O 1
ATOM 2347 N N . LYS B 1 74 ? -30.047 -6.417 -4.611 1.00 27.72 49 LYS B N 1
ATOM 2348 C CA . LYS B 1 74 ? -29.897 -7.407 -3.541 1.00 30.29 49 LYS B CA 1
ATOM 2349 C C . LYS B 1 74 ? -28.563 -8.103 -3.453 1.00 28.82 49 LYS B C 1
ATOM 2350 O O . LYS B 1 74 ? -28.323 -8.801 -2.480 1.00 26.53 49 LYS B O 1
ATOM 2356 N N . THR B 1 75 ? -27.731 -8.067 -4.497 1.00 28.49 50 THR B N 1
ATOM 2357 C CA . THR B 1 75 ? -26.494 -8.836 -4.437 1.00 27.08 50 THR B CA 1
ATOM 2358 C C . THR B 1 75 ? -25.251 -7.964 -4.721 1.00 25.43 50 THR B C 1
ATOM 2359 O O . THR B 1 75 ? -25.359 -6.910 -5.361 1.00 23.67 50 THR B O 1
ATOM 2363 N N . TYR B 1 76 ? -24.119 -8.362 -4.154 1.00 23.46 51 TYR B N 1
ATOM 2364 C CA . TYR B 1 76 ? -22.804 -7.916 -4.581 1.00 24.56 51 TYR B CA 1
ATOM 2365 C C . TYR B 1 76 ? -22.110 -9.084 -5.303 1.00 24.95 51 TYR B C 1
ATOM 2366 O O . TYR B 1 76 ? -22.261 -10.229 -4.920 1.00 23.68 51 TYR B O 1
ATOM 2375 N N . VAL B 1 77 ? -21.433 -8.736 -6.405 1.00 24.17 52 VAL B N 1
ATOM 2376 C CA . VAL B 1 77 ? -20.715 -9.652 -7.286 1.00 24.58 52 VAL B CA 1
ATOM 2377 C C . VAL B 1 77 ? -19.240 -9.232 -7.295 1.00 24.06 52 VAL B C 1
ATOM 2378 O O . VAL B 1 77 ? -18.929 -8.045 -7.564 1.00 23.84 52 VAL B O 1
ATOM 2382 N N . LEU B 1 78 ? -18.365 -10.195 -7.106 1.00 23.33 53 LEU B N 1
ATOM 2383 C CA . LEU B 1 78 ? -16.894 -9.932 -7.167 1.00 25.14 53 LEU B CA 1
ATOM 2384 C C . LEU B 1 78 ? -16.078 -11.149 -7.614 1.00 25.89 53 LEU B C 1
ATOM 2385 O O . LEU B 1 78 ? -16.217 -12.229 -7.087 1.00 24.47 53 LEU B O 1
ATOM 2390 N N . GLY B 1 79 ? -15.192 -10.920 -8.571 1.00 26.27 54 GLY B N 1
ATOM 2391 C CA . GLY B 1 79 ? -14.152 -11.888 -8.990 1.00 26.25 54 GLY B CA 1
ATOM 2392 C C . GLY B 1 79 ? -13.171 -12.157 -7.831 1.00 27.56 54 GLY B C 1
ATOM 2393 O O . GLY B 1 79 ? -12.571 -11.223 -7.299 1.00 26.35 54 GLY B O 1
ATOM 2394 N N . ILE B 1 80 ? -13.084 -13.410 -7.373 1.00 28.22 55 ILE B N 1
ATOM 2395 C CA . ILE B 1 80 ? -12.126 -13.811 -6.305 1.00 28.92 55 ILE B CA 1
ATOM 2396 C C . ILE B 1 80 ? -10.938 -14.519 -6.983 1.00 30.30 55 ILE B C 1
ATOM 2397 O O . ILE B 1 80 ? -11.080 -15.622 -7.436 1.00 32.81 55 ILE B O 1
ATOM 2402 N N . SER B 1 81 ? -9.800 -13.828 -7.068 1.00 31.77 56 SER B N 1
ATOM 2403 C CA . SER B 1 81 ? -8.574 -14.305 -7.711 1.00 32.03 56 SER B CA 1
ATOM 2404 C C . SER B 1 81 ? -7.561 -14.954 -6.758 1.00 34.91 56 SER B C 1
ATOM 2405 O O . SER B 1 81 ? -6.616 -15.622 -7.226 1.00 35.42 56 SER B O 1
ATOM 2408 N N . GLY B 1 82 ? -7.743 -14.750 -5.437 1.00 35.41 57 GLY B N 1
ATOM 2409 C CA . GLY B 1 82 ? -6.705 -15.110 -4.440 1.00 35.44 57 GLY B CA 1
ATOM 2410 C C . GLY B 1 82 ? -5.761 -13.964 -4.111 1.00 35.41 57 GLY B C 1
ATOM 2411 O O . GLY B 1 82 ? -4.967 -14.097 -3.260 1.00 36.58 57 GLY B O 1
ATOM 2412 N N . GLY B 1 83 ? -5.756 -12.866 -4.832 1.00 32.27 58 GLY B N 1
ATOM 2413 C CA . GLY B 1 83 ? -4.897 -11.756 -4.415 1.00 31.88 58 GLY B CA 1
ATOM 2414 C C . GLY B 1 83 ? -5.448 -11.012 -3.181 1.00 30.41 58 GLY B C 1
ATOM 2415 O O . GLY B 1 83 ? -6.639 -11.102 -2.882 1.00 27.78 58 GLY B O 1
ATOM 2416 N N . GLN B 1 84 ? -4.604 -10.173 -2.603 1.00 28.67 59 GLN B N 1
ATOM 2417 C CA . GLN B 1 84 ? -4.929 -9.394 -1.413 1.00 29.52 59 GLN B CA 1
ATOM 2418 C C . GLN B 1 84 ? -6.210 -8.563 -1.574 1.00 29.95 59 GLN B C 1
ATOM 2419 O O . GLN B 1 84 ? -7.121 -8.605 -0.693 1.00 29.90 59 GLN B O 1
ATOM 2425 N N . ASP B 1 85 ? -6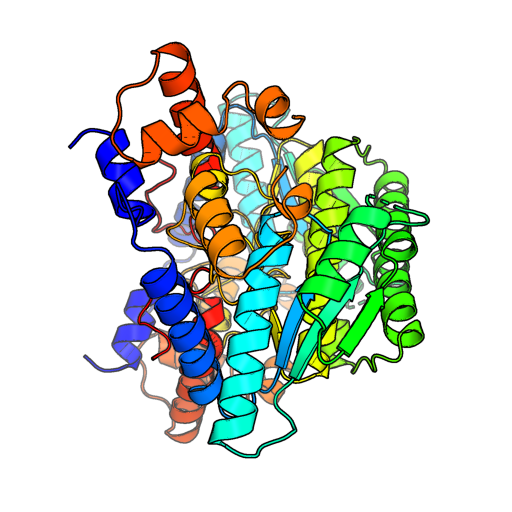.273 -7.818 -2.672 1.00 27.82 60 ASP B N 1
ATOM 2426 C CA . ASP B 1 85 ? -7.310 -6.841 -2.860 1.00 27.19 60 ASP B CA 1
ATOM 2427 C C . ASP B 1 85 ? -8.705 -7.456 -2.965 1.00 26.74 60 ASP B C 1
ATOM 2428 O O . ASP B 1 85 ? -9.637 -6.990 -2.281 1.00 25.86 60 ASP B O 1
ATOM 2433 N N . SER B 1 86 ? -8.885 -8.462 -3.818 1.00 25.93 61 SER B N 1
ATOM 2434 C CA . SER B 1 86 ? -10.182 -9.109 -3.950 1.00 24.94 61 SER B CA 1
ATOM 2435 C C . SER B 1 86 ? -10.522 -9.899 -2.700 1.00 26.22 61 SER B C 1
ATOM 2436 O O . SER B 1 86 ? -11.699 -9.996 -2.344 1.00 24.49 61 SER B O 1
ATOM 2439 N N . THR B 1 87 ? -9.514 -10.480 -2.009 1.00 26.38 62 THR B N 1
ATOM 2440 C CA . THR B 1 87 ? -9.794 -11.177 -0.741 1.00 26.03 62 THR B CA 1
ATOM 2441 C C . THR B 1 87 ? -10.401 -10.172 0.259 1.00 27.41 62 THR B C 1
ATOM 2442 O O . THR B 1 87 ? -11.403 -10.498 0.868 1.00 27.01 62 THR B O 1
ATOM 2446 N N . LEU B 1 88 ? -9.822 -8.954 0.377 1.00 25.71 63 LEU B N 1
ATOM 2447 C CA . LEU B 1 88 ? -10.277 -7.980 1.371 1.00 25.70 63 LEU B CA 1
ATOM 2448 C C . LEU B 1 88 ? -11.650 -7.428 0.961 1.00 26.54 63 LEU B C 1
ATOM 2449 O O . LEU B 1 88 ? -12.562 -7.364 1.767 1.00 26.51 63 LEU B O 1
ATOM 2454 N N . ALA B 1 89 ? -11.804 -7.070 -0.312 1.00 25.26 64 ALA B N 1
ATOM 2455 C CA . ALA B 1 89 ? -13.049 -6.464 -0.762 1.00 24.88 64 ALA B CA 1
ATOM 2456 C C . ALA B 1 89 ? -14.207 -7.468 -0.622 1.00 25.75 64 ALA B C 1
ATOM 2457 O O . ALA B 1 89 ? -15.330 -7.102 -0.290 1.00 25.91 64 ALA B O 1
ATOM 2459 N N . GLY B 1 90 ? -13.892 -8.714 -0.961 1.00 25.41 65 GLY B N 1
ATOM 2460 C CA . GLY B 1 90 ? -14.830 -9.779 -0.848 1.00 28.39 65 GLY B CA 1
ATOM 2461 C C . GLY B 1 90 ? -15.322 -10.032 0.565 1.00 27.64 65 GLY B C 1
ATOM 2462 O O . GLY B 1 90 ? -16.539 -10.252 0.784 1.00 28.54 65 GLY B O 1
ATOM 2463 N N . LYS B 1 91 ? -14.381 -10.056 1.500 1.00 27.39 66 LYS B N 1
ATOM 2464 C CA . LYS B 1 91 ? -14.724 -10.284 2.916 1.00 28.39 66 LYS B CA 1
ATOM 2465 C C . LYS B 1 91 ? -15.602 -9.148 3.435 1.00 29.52 66 LYS B C 1
ATOM 2466 O O . LYS B 1 91 ? -16.575 -9.389 4.089 1.00 30.80 66 LYS B O 1
ATOM 2472 N N . LEU B 1 92 ? -15.278 -7.919 3.060 1.00 28.01 67 LEU B N 1
ATOM 2473 C CA . LEU B 1 92 ? -16.050 -6.813 3.516 1.00 29.20 67 LEU B CA 1
ATOM 2474 C C . LEU B 1 92 ? -17.475 -6.810 2.867 1.00 29.06 67 LEU B C 1
ATOM 2475 O O . LEU B 1 92 ? -18.503 -6.529 3.519 1.00 26.68 67 LEU B O 1
ATOM 2480 N N . ALA B 1 93 ? -17.524 -7.147 1.593 1.00 28.76 68 ALA B N 1
ATOM 2481 C CA . ALA B 1 93 ? -18.826 -7.200 0.915 1.00 28.52 68 ALA B CA 1
ATOM 2482 C C . ALA B 1 93 ? -19.710 -8.278 1.479 1.00 28.16 68 ALA B C 1
ATOM 2483 O O . ALA B 1 93 ? -20.933 -8.085 1.713 1.00 29.95 68 ALA B O 1
ATOM 2485 N N . GLN B 1 94 ? -19.097 -9.402 1.780 1.00 29.71 69 GLN B N 1
ATOM 2486 C CA . GLN B 1 94 ? -19.808 -10.519 2.481 1.00 29.48 69 GLN B CA 1
ATOM 2487 C C . GLN B 1 94 ? -20.335 -10.103 3.818 1.00 30.65 69 GLN B C 1
ATOM 2488 O O . GLN B 1 94 ? -21.512 -10.408 4.164 1.00 28.67 69 GLN B O 1
ATOM 2494 N N . MET B 1 95 ? -19.489 -9.424 4.592 1.00 30.46 70 MET B N 1
ATOM 2495 C CA . MET B 1 95 ? -19.925 -8.907 5.894 1.00 34.42 70 MET B CA 1
ATOM 2496 C C . MET B 1 95 ? -21.122 -7.919 5.781 1.00 33.43 70 MET B C 1
ATOM 2497 O O . MET B 1 95 ? -22.027 -8.021 6.552 1.00 33.85 70 MET B O 1
ATOM 2502 N N . ALA B 1 96 ? -21.055 -6.976 4.834 1.00 31.29 71 ALA B N 1
ATOM 2503 C CA . ALA B 1 96 ? -22.122 -6.041 4.560 1.00 31.80 71 ALA B CA 1
ATOM 2504 C C . ALA B 1 96 ? -23.432 -6.772 4.220 1.00 33.16 71 ALA B C 1
ATOM 2505 O O . ALA B 1 96 ? -24.476 -6.490 4.836 1.00 31.80 71 ALA B O 1
ATOM 2507 N N . ILE B 1 97 ? -23.358 -7.756 3.318 1.00 32.49 72 ILE B N 1
ATOM 2508 C CA . ILE B 1 97 ? -24.534 -8.636 2.977 1.00 32.14 72 ILE B CA 1
ATOM 2509 C C . ILE B 1 97 ? -25.120 -9.365 4.198 1.00 33.26 72 ILE B C 1
ATOM 2510 O O . ILE B 1 97 ? -26.311 -9.282 4.458 1.00 32.26 72 ILE B O 1
ATOM 2515 N N . ALA B 1 98 ? -24.278 -10.096 4.923 1.00 32.48 73 ALA B N 1
ATOM 2516 C CA . ALA B 1 98 ? -24.692 -10.827 6.137 1.00 34.36 73 ALA B CA 1
ATOM 2517 C C . ALA B 1 98 ? -25.332 -9.891 7.186 1.00 33.81 73 ALA B C 1
ATOM 2518 O O . ALA B 1 98 ? -26.388 -10.191 7.718 1.00 34.49 73 ALA B O 1
ATOM 2520 N N . GLU B 1 99 ? -24.731 -8.756 7.456 1.00 32.24 74 GLU B N 1
ATOM 2521 C CA . GLU B 1 99 ? -25.355 -7.857 8.437 1.00 33.43 74 GLU B CA 1
ATOM 2522 C C . GLU B 1 99 ? -26.680 -7.318 7.947 1.00 36.53 74 GLU B C 1
ATOM 2523 O O . GLU B 1 99 ? -27.678 -7.308 8.683 1.00 35.95 74 GLU B O 1
ATOM 2529 N N . LEU B 1 100 ? -26.743 -6.956 6.678 1.00 37.83 75 LEU B N 1
ATOM 2530 C CA . LEU B 1 100 ? -27.962 -6.403 6.149 1.00 40.94 75 LEU B CA 1
ATOM 2531 C C . LEU B 1 100 ? -29.066 -7.435 6.094 1.00 41.57 75 LEU B C 1
ATOM 2532 O O . LEU B 1 100 ? -30.211 -7.144 6.369 1.00 39.31 75 LEU B O 1
ATOM 2537 N N . ARG B 1 101 ? -28.690 -8.640 5.717 1.00 41.88 76 ARG B N 1
ATOM 2538 C CA . ARG B 1 101 ? -29.600 -9.763 5.660 1.00 43.28 76 ARG B CA 1
ATOM 2539 C C . ARG B 1 101 ? -30.239 -9.983 7.088 1.00 46.76 76 ARG B C 1
ATOM 2540 O O . ARG B 1 101 ? -31.450 -10.077 7.238 1.00 39.63 76 ARG B O 1
ATOM 2548 N N . GLU B 1 102 ? -29.377 -9.959 8.098 1.00 50.06 77 GLU B N 1
ATOM 2549 C CA . GLU B 1 102 ? -29.782 -10.082 9.488 1.00 56.85 77 GLU B CA 1
ATOM 2550 C C . GLU B 1 102 ? -30.699 -8.932 9.925 1.00 53.49 77 GLU B C 1
ATOM 2551 O O . GLU B 1 102 ? -31.737 -9.175 10.460 1.00 52.37 77 GLU B O 1
ATOM 2557 N N . GLU B 1 103 ? -30.324 -7.694 9.641 1.00 51.00 78 GLU B N 1
ATOM 2558 C CA . GLU B 1 103 ? -31.142 -6.515 10.036 1.00 49.86 78 GLU B CA 1
ATOM 2559 C C . GLU B 1 103 ? -32.525 -6.502 9.391 1.00 48.14 78 GLU B C 1
ATOM 2560 O O . GLU B 1 103 ? -33.497 -6.152 10.012 1.00 48.01 78 GLU B O 1
ATOM 2566 N N . THR B 1 104 ? -32.588 -6.881 8.125 1.00 46.48 79 THR B N 1
ATOM 2567 C CA . THR B 1 104 ? -33.813 -6.847 7.364 1.00 45.23 79 THR B CA 1
ATOM 2568 C C . THR B 1 104 ? -34.574 -8.164 7.371 1.00 45.23 79 THR B C 1
ATOM 2569 O O . THR B 1 104 ? -35.698 -8.215 6.914 1.00 45.63 79 THR B O 1
ATOM 2573 N N . SER B 1 105 ? -33.932 -9.251 7.749 1.00 47.79 80 SER B N 1
ATOM 2574 C CA . SER B 1 105 ? -34.463 -10.601 7.468 1.00 49.05 80 SER B CA 1
ATOM 2575 C C . SER B 1 105 ? -34.874 -10.828 6.003 1.00 50.00 80 SER B C 1
ATOM 2576 O O . SER B 1 105 ? -35.782 -11.595 5.740 1.00 48.83 80 SER B O 1
ATOM 2579 N N . ASP B 1 106 ? -34.215 -10.170 5.052 1.00 46.76 81 ASP B N 1
ATOM 2580 C CA . ASP B 1 106 ? -34.501 -10.401 3.655 1.00 43.95 81 ASP B CA 1
ATOM 2581 C C . ASP B 1 106 ? -33.415 -11.292 3.071 1.00 43.84 81 ASP B C 1
ATOM 2582 O O . ASP B 1 106 ? -32.266 -10.873 2.930 1.00 41.67 81 ASP B O 1
ATOM 2587 N N . GLN B 1 107 ? -33.766 -12.540 2.784 1.00 46.71 82 GLN B N 1
ATOM 2588 C CA . GLN B 1 107 ? -32.797 -13.593 2.346 1.00 49.38 82 GLN B CA 1
ATOM 2589 C C . GLN B 1 107 ? -32.352 -13.410 0.931 1.00 43.24 82 GLN B C 1
ATOM 2590 O O . GLN B 1 107 ? -31.439 -14.077 0.503 1.00 42.81 82 GLN B O 1
ATOM 2596 N N . ALA B 1 108 ? -33.004 -12.526 0.195 1.00 40.40 83 ALA B N 1
ATOM 2597 C CA . ALA B 1 108 ? -32.538 -12.156 -1.143 1.00 40.27 83 ALA B CA 1
ATOM 2598 C C . ALA B 1 108 ? -31.120 -11.493 -1.146 1.00 35.79 83 ALA B C 1
ATOM 2599 O O . ALA B 1 108 ? -30.392 -11.547 -2.125 1.00 37.50 83 ALA B O 1
ATOM 2601 N N . TYR B 1 109 ? -30.718 -10.937 -0.013 1.00 34.71 84 TYR B N 1
ATOM 2602 C CA . TYR B 1 109 ? -29.403 -10.338 0.117 1.00 33.52 84 TYR B CA 1
ATOM 2603 C C . TYR B 1 109 ? -28.331 -11.452 0.059 1.00 33.90 84 TYR B C 1
ATOM 2604 O O . TYR B 1 109 ? -28.353 -12.342 0.888 1.00 32.79 84 TYR B O 1
ATOM 2613 N N . GLN B 1 110 ? -27.438 -11.401 -0.956 1.00 32.48 85 GLN B N 1
ATOM 2614 C CA . GLN B 1 110 ? -26.422 -12.421 -1.179 1.00 32.38 85 GLN B CA 1
ATOM 2615 C C . GLN B 1 110 ? -25.151 -11.852 -1.780 1.00 31.46 85 GLN B C 1
ATOM 2616 O O . GLN B 1 110 ? -25.159 -10.901 -2.610 1.00 30.51 85 GLN B O 1
ATOM 2622 N N . PHE B 1 111 ? -24.040 -12.428 -1.346 1.00 30.36 86 PHE B N 1
ATOM 2623 C CA . PHE B 1 111 ? -22.730 -12.107 -1.899 1.00 28.91 86 PHE B CA 1
ATOM 2624 C C . PHE B 1 111 ? -22.368 -13.269 -2.850 1.00 27.86 86 PHE B C 1
ATOM 2625 O O . PHE B 1 111 ? -22.441 -14.456 -2.480 1.00 28.12 86 PHE B O 1
ATOM 2633 N N . ILE B 1 112 ? -21.961 -12.904 -4.069 1.00 27.91 87 ILE B N 1
ATOM 2634 C CA . ILE B 1 112 ? -21.655 -13.874 -5.129 1.00 28.68 87 ILE B CA 1
ATOM 2635 C C . ILE B 1 112 ? -20.171 -13.732 -5.535 1.00 28.41 87 ILE B C 1
ATOM 2636 O O . ILE B 1 112 ? -19.779 -12.747 -6.147 1.00 26.57 87 ILE B O 1
ATOM 2641 N N . ALA B 1 113 ? -19.380 -14.709 -5.124 1.00 27.48 88 ALA B N 1
ATOM 2642 C CA . ALA B 1 113 ? -17.999 -14.830 -5.471 1.00 28.15 88 ALA B CA 1
ATOM 2643 C C . ALA B 1 113 ? -17.884 -15.487 -6.837 1.00 27.55 88 ALA B C 1
ATOM 2644 O O . ALA B 1 113 ? -18.570 -16.447 -7.137 1.00 28.91 88 ALA B O 1
ATOM 2646 N N . VAL B 1 114 ? -17.068 -14.938 -7.681 1.00 26.21 89 VAL B N 1
ATOM 2647 C CA . VAL B 1 114 ? -16.912 -15.476 -9.002 1.00 26.65 89 VAL B CA 1
ATOM 2648 C C . VAL B 1 114 ? -15.470 -15.869 -9.263 1.00 27.93 89 VAL B C 1
ATOM 2649 O O . VAL B 1 114 ? -14.571 -15.036 -9.181 1.00 29.29 89 VAL B O 1
ATOM 2653 N N . ARG B 1 115 ? -15.264 -17.121 -9.648 1.00 29.51 90 ARG B N 1
ATOM 2654 C CA . ARG B 1 115 ? -13.987 -17.600 -10.104 1.00 31.80 90 ARG B CA 1
ATOM 2655 C C . ARG B 1 115 ? -14.006 -17.384 -11.620 1.00 30.04 90 ARG B C 1
ATOM 2656 O O . ARG B 1 115 ? -14.945 -17.796 -12.283 1.00 27.52 90 ARG B O 1
ATOM 2664 N N . LEU B 1 116 ? -12.965 -16.742 -12.131 1.00 29.32 91 LEU B N 1
ATOM 2665 C CA . LEU B 1 116 ? -12.815 -16.395 -13.542 1.00 30.71 91 LEU B CA 1
ATOM 2666 C C . LEU B 1 116 ? -11.505 -16.858 -14.214 1.00 32.16 91 LEU B C 1
ATOM 2667 O O . LEU B 1 116 ? -10.775 -16.047 -14.764 1.00 30.70 91 LEU B O 1
ATOM 2672 N N . PRO B 1 117 ? -11.245 -18.190 -14.234 1.00 33.66 92 PRO B N 1
ATOM 2673 C CA . PRO B 1 117 ? -10.022 -18.707 -14.826 1.00 34.48 92 PRO B CA 1
ATOM 2674 C C . PRO B 1 117 ? -10.075 -18.555 -16.326 1.00 34.23 92 PRO B C 1
ATOM 2675 O O . PRO B 1 117 ? -11.130 -18.595 -16.911 1.00 33.04 92 PRO B O 1
ATOM 2679 N N . TYR B 1 118 ? -8.909 -18.356 -16.917 1.00 37.33 93 TYR B N 1
ATOM 2680 C CA . TYR B 1 118 ? -8.669 -18.510 -18.345 1.00 38.74 93 TYR B CA 1
ATOM 2681 C C . TYR B 1 118 ? -8.118 -19.944 -18.522 1.00 41.65 93 TYR B C 1
ATOM 2682 O O . TYR B 1 118 ? -6.955 -20.188 -18.325 1.00 41.23 93 TYR B O 1
ATOM 2691 N N . GLY B 1 119 ? -8.973 -20.850 -18.959 1.00 44.40 94 GLY B N 1
ATOM 2692 C CA . GLY B 1 119 ? -8.584 -22.219 -19.235 1.00 46.97 94 GLY B CA 1
ATOM 2693 C C . GLY B 1 119 ? -8.281 -22.836 -17.887 1.00 52.10 94 GLY B C 1
ATOM 2694 O O . GLY B 1 119 ? -9.013 -22.585 -16.895 1.00 47.02 94 GLY B O 1
ATOM 2695 N N . VAL B 1 120 ? -7.155 -23.553 -17.821 1.00 60.86 95 VAL B N 1
ATOM 2696 C CA . VAL B 1 120 ? -6.737 -24.306 -16.571 1.00 67.04 95 VAL B CA 1
ATOM 2697 C C . VAL B 1 120 ? -5.719 -23.593 -15.639 1.00 75.41 95 VAL B C 1
ATOM 2698 O O . VAL B 1 120 ? -4.557 -24.010 -15.545 1.00 77.00 95 VAL B O 1
ATOM 2702 N N . GLN B 1 121 ? -6.200 -22.538 -14.945 1.00 86.77 96 GLN B N 1
ATOM 2703 C CA . GLN B 1 121 ? -5.418 -21.670 -14.012 1.00 87.74 96 GLN B CA 1
ATOM 2704 C C . GLN B 1 121 ? -4.146 -22.307 -13.385 1.00 88.73 96 GLN B C 1
ATOM 2705 O O . GLN B 1 121 ? -3.945 -22.322 -12.153 1.00 85.14 96 GLN B O 1
ATOM 2707 N N . ASP B 1 123 ? -3.404 -19.193 -10.198 1.00 81.10 98 ASP B N 1
ATOM 2708 C CA . ASP B 1 123 ? -3.251 -19.031 -8.756 1.00 80.59 98 ASP B CA 1
ATOM 2709 C C . ASP B 1 123 ? -4.429 -19.788 -8.011 1.00 78.88 98 ASP B C 1
ATOM 2710 O O . ASP B 1 123 ? -5.134 -19.188 -7.144 1.00 71.72 98 ASP B O 1
ATOM 2712 N N . GLU B 1 124 ? -4.616 -21.094 -8.369 1.00 76.09 99 GLU B N 1
ATOM 2713 C CA . GLU B 1 124 ? -5.762 -21.961 -7.904 1.00 71.93 99 GLU B CA 1
ATOM 2714 C C . GLU B 1 124 ? -5.800 -22.168 -6.371 1.00 64.65 99 GLU B C 1
ATOM 2715 O O . GLU B 1 124 ? -6.813 -22.016 -5.753 1.00 62.59 99 GLU B O 1
ATOM 2717 N N . ALA B 1 125 ? -4.646 -22.448 -5.778 1.00 64.92 100 ALA B N 1
ATOM 2718 C CA . ALA B 1 125 ? -4.480 -22.533 -4.309 1.00 61.45 100 ALA B CA 1
ATOM 2719 C C . ALA B 1 125 ? -4.897 -21.278 -3.588 1.00 59.29 100 ALA B C 1
ATOM 2720 O O . ALA B 1 125 ? -5.613 -21.356 -2.588 1.00 53.99 100 ALA B O 1
ATOM 2722 N N . ASP B 1 126 ? -4.426 -20.126 -4.083 1.00 56.24 101 ASP B N 1
ATOM 2723 C CA . ASP B 1 126 ? -4.683 -18.840 -3.433 1.00 55.98 101 ASP B CA 1
ATOM 2724 C C . ASP B 1 126 ? -6.167 -18.522 -3.441 1.00 49.39 101 ASP B C 1
ATOM 2725 O O . ASP B 1 126 ? -6.715 -18.021 -2.437 1.00 49.98 101 ASP B O 1
ATOM 2730 N N . ALA B 1 127 ? -6.791 -18.776 -4.584 1.00 45.57 102 ALA B N 1
ATOM 2731 C CA . ALA B 1 127 ? -8.232 -18.489 -4.732 1.00 44.64 102 ALA B CA 1
ATOM 2732 C C . ALA B 1 127 ? -9.029 -19.326 -3.774 1.00 41.75 102 ALA B C 1
ATOM 2733 O O . ALA B 1 127 ? -9.913 -18.826 -3.119 1.00 42.89 102 ALA B O 1
ATOM 2735 N N . GLN B 1 128 ? -8.654 -20.567 -3.620 1.00 45.26 103 GLN B N 1
ATOM 2736 C CA . GLN B 1 128 ? -9.295 -21.460 -2.663 1.00 50.22 103 GLN B CA 1
ATOM 2737 C C . GLN B 1 128 ? -9.142 -20.993 -1.195 1.00 48.14 103 GLN B C 1
ATOM 2738 O O . GLN B 1 128 ? -10.085 -21.051 -0.410 1.00 43.36 103 GLN B O 1
ATOM 2744 N N . LYS B 1 129 ? -7.951 -20.520 -0.818 1.00 47.01 104 LYS B N 1
ATOM 2745 C CA . LYS B 1 129 ? -7.784 -19.950 0.521 1.00 45.66 104 LYS B CA 1
ATOM 2746 C C . LYS B 1 129 ? -8.687 -18.684 0.711 1.00 41.38 104 LYS B C 1
ATOM 2747 O O . LYS B 1 129 ? -9.277 -18.499 1.764 1.00 39.55 104 LY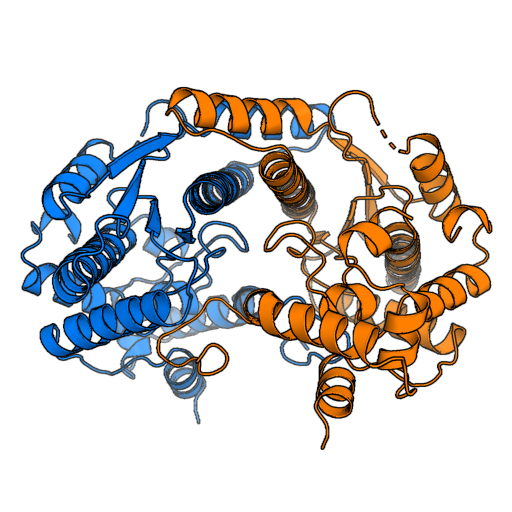S B O 1
ATOM 2753 N N . ALA B 1 130 ? -8.752 -17.820 -0.310 1.00 36.39 105 ALA B N 1
ATOM 2754 C CA . ALA B 1 130 ? -9.635 -16.637 -0.254 1.00 34.21 105 ALA B CA 1
ATOM 2755 C C . ALA B 1 130 ? -11.076 -17.048 -0.023 1.00 33.91 105 ALA B C 1
ATOM 2756 O O . ALA B 1 130 ? -11.775 -16.460 0.845 1.00 33.45 105 ALA B O 1
ATOM 2758 N N . LEU B 1 131 ? -11.519 -18.059 -0.763 1.00 32.79 106 LEU B N 1
ATOM 2759 C CA . LEU B 1 131 ? -12.895 -18.504 -0.646 1.00 33.46 106 LEU B CA 1
ATOM 2760 C C . LEU B 1 131 ? -13.152 -19.093 0.697 1.00 35.32 106 LEU B C 1
ATOM 2761 O O . LEU B 1 131 ? -14.237 -18.869 1.251 1.00 34.07 106 LEU B O 1
ATOM 2766 N N . ALA B 1 132 ? -12.201 -19.876 1.248 1.00 35.42 107 ALA B N 1
ATOM 2767 C CA . ALA B 1 132 ? -12.494 -20.394 2.554 1.00 36.51 107 ALA B CA 1
ATOM 2768 C C . ALA B 1 132 ? -12.531 -19.215 3.556 1.00 37.22 107 ALA B C 1
ATOM 2769 O O . ALA B 1 132 ? -13.270 -19.271 4.513 1.00 35.86 107 ALA B O 1
ATOM 2771 N N . PHE B 1 133 ? -11.646 -18.227 3.401 1.00 34.92 108 PHE B N 1
ATOM 2772 C CA . PHE B 1 133 ? -11.623 -17.122 4.368 1.00 34.82 108 PHE B CA 1
ATOM 2773 C C . PHE B 1 133 ? -12.926 -16.300 4.288 1.00 32.99 108 PHE B C 1
ATOM 2774 O O . PHE B 1 133 ? -13.531 -15.941 5.326 1.00 30.04 108 PHE B O 1
ATOM 2782 N N . ILE B 1 134 ? -13.391 -16.048 3.071 1.00 32.17 109 ILE B N 1
ATOM 2783 C CA . ILE B 1 134 ? -14.655 -15.323 2.881 1.00 33.26 109 ILE B CA 1
ATOM 2784 C C . ILE B 1 134 ? -15.951 -16.113 3.260 1.00 33.02 109 ILE B C 1
ATOM 2785 O O . ILE B 1 134 ? -16.936 -15.564 3.766 1.00 33.75 109 ILE B O 1
ATOM 2790 N N . ALA B 1 135 ? -15.943 -17.370 2.893 1.00 33.60 110 ALA B N 1
ATOM 2791 C CA . ALA B 1 135 ? -17.083 -18.288 2.959 1.00 33.96 110 ALA B CA 1
ATOM 2792 C C . ALA B 1 135 ? -18.304 -17.662 2.300 1.00 33.57 110 ALA B C 1
ATOM 2793 O O . ALA B 1 135 ? -19.306 -17.400 2.963 1.00 31.97 110 ALA B O 1
ATOM 2795 N N . PRO B 1 136 ? -18.230 -17.427 0.971 1.00 32.77 111 PRO B N 1
ATOM 2796 C CA . PRO B 1 136 ? -19.298 -16.677 0.258 1.00 32.59 111 PRO B CA 1
ATOM 2797 C C . PRO B 1 136 ? -20.664 -17.413 0.224 1.00 33.40 111 PRO B C 1
ATOM 2798 O O . PRO B 1 136 ? -20.715 -18.674 0.157 1.00 29.26 111 PRO B O 1
ATOM 2802 N N . ASP B 1 137 ? -21.734 -16.607 0.199 1.00 32.25 112 ASP B N 1
ATOM 2803 C CA . ASP B 1 137 ? -23.051 -17.144 0.059 1.00 32.96 112 ASP B CA 1
ATOM 2804 C C . ASP B 1 137 ? -23.146 -18.006 -1.185 1.00 33.99 112 ASP B C 1
ATOM 2805 O O . ASP B 1 137 ? -23.803 -19.032 -1.143 1.00 33.94 112 ASP B O 1
ATOM 2810 N N . GLN B 1 138 ? -22.552 -17.570 -2.295 1.00 33.58 113 GLN B N 1
ATOM 2811 C CA . GLN B 1 138 ? -22.536 -18.349 -3.529 1.00 34.82 113 GLN B CA 1
ATOM 2812 C C . GLN B 1 138 ? -21.218 -18.177 -4.244 1.00 34.33 113 GLN B C 1
ATOM 2813 O O . GLN B 1 138 ? -20.553 -17.156 -4.111 1.00 31.67 113 GLN B O 1
ATOM 2819 N N . THR B 1 139 ? -20.846 -19.191 -5.003 1.00 32.99 114 THR B N 1
ATOM 2820 C CA . THR B 1 139 ? -19.622 -19.197 -5.798 1.00 35.26 114 THR B CA 1
ATOM 2821 C C . THR B 1 139 ? -19.974 -19.739 -7.164 1.00 35.79 114 THR B C 1
ATOM 2822 O O . THR B 1 139 ? -20.645 -20.722 -7.227 1.00 37.55 114 THR B O 1
ATOM 2826 N N . LEU B 1 140 ? -19.623 -18.999 -8.209 1.00 34.55 115 LEU B N 1
ATOM 2827 C CA . LEU B 1 140 ? -19.819 -19.394 -9.584 1.00 34.81 115 LEU B CA 1
ATOM 2828 C C . LEU B 1 140 ? -18.497 -19.409 -10.235 1.00 31.47 115 LEU B C 1
ATOM 2829 O O . LEU B 1 140 ? -17.660 -18.606 -9.897 1.00 35.18 115 LEU B O 1
ATOM 2834 N N . THR B 1 141 ? -18.316 -20.276 -11.203 1.00 30.22 116 THR B N 1
ATOM 2835 C CA . THR B 1 141 ? -17.097 -20.340 -12.028 1.00 29.56 116 THR B CA 1
ATOM 2836 C C . THR B 1 141 ? -17.427 -20.103 -13.473 1.00 28.59 116 THR B C 1
ATOM 2837 O O . THR B 1 141 ? -18.206 -20.831 -14.035 1.00 29.60 116 THR B O 1
ATOM 2841 N N . ILE B 1 142 ? -16.886 -19.036 -14.040 1.00 27.01 117 ILE B N 1
ATOM 2842 C CA . ILE B 1 142 ? -16.997 -18.698 -15.443 1.00 27.37 117 ILE B CA 1
ATOM 2843 C C . ILE B 1 142 ? -15.663 -18.814 -16.087 1.00 27.70 117 ILE B C 1
ATOM 2844 O O . ILE B 1 142 ? -14.779 -18.031 -15.774 1.00 26.19 117 ILE B O 1
ATOM 2849 N N . ASN B 1 143 ? -15.461 -19.790 -16.968 1.00 27.54 118 ASN B N 1
ATOM 2850 C CA . ASN B 1 143 ? -14.223 -19.861 -17.625 1.00 29.16 118 ASN B CA 1
ATOM 2851 C C . ASN B 1 143 ? -14.225 -18.897 -18.805 1.00 29.83 118 ASN B C 1
ATOM 2852 O O . ASN B 1 143 ? -15.044 -19.048 -19.734 1.00 30.54 118 ASN B O 1
ATOM 2857 N N . ILE B 1 144 ? -13.308 -17.929 -18.808 1.00 29.59 119 ILE B N 1
ATOM 2858 C CA . ILE B 1 144 ? -13.287 -16.866 -19.840 1.00 30.29 119 ILE B CA 1
ATOM 2859 C C . ILE B 1 144 ? -12.581 -17.254 -21.160 1.00 29.70 119 ILE B C 1
ATOM 2860 O O . ILE B 1 144 ? -12.596 -16.511 -22.111 1.00 28.45 119 ILE B O 1
ATOM 2865 N N . LYS B 1 145 ? -12.043 -18.454 -21.228 1.00 33.41 120 LYS B N 1
ATOM 2866 C CA . LYS B 1 145 ? -11.219 -18.861 -22.373 1.00 33.86 120 LYS B CA 1
ATOM 2867 C C . LYS B 1 145 ? -11.946 -18.900 -23.716 1.00 32.02 120 LYS B C 1
ATOM 2868 O O . LYS B 1 145 ? -11.450 -18.368 -24.704 1.00 29.42 120 LYS B O 1
ATOM 2874 N N . ALA B 1 146 ? -13.142 -19.463 -23.753 1.00 32.29 121 ALA B N 1
ATOM 2875 C CA . ALA B 1 146 ? -13.891 -19.408 -25.003 1.00 31.40 121 ALA B CA 1
ATOM 2876 C C . ALA B 1 146 ? -14.120 -17.947 -25.503 1.00 28.71 121 ALA B C 1
ATOM 2877 O O . ALA B 1 146 ? -13.933 -17.669 -26.718 1.00 26.66 121 ALA B O 1
ATOM 2879 N N . ALA B 1 147 ? -14.573 -17.031 -24.624 1.00 26.24 122 ALA B N 1
ATOM 2880 C CA . ALA B 1 147 ? -14.818 -15.673 -25.061 1.00 25.43 122 ALA B CA 1
ATOM 2881 C C . ALA B 1 147 ? -13.534 -15.042 -25.547 1.00 24.08 122 ALA B C 1
ATOM 2882 O O . ALA B 1 147 ? -13.496 -14.448 -26.551 1.00 24.13 122 ALA B O 1
ATOM 2884 N N . VAL B 1 148 ? -12.487 -15.200 -24.786 1.00 25.18 123 VAL B N 1
ATOM 2885 C CA . VAL B 1 148 ? -11.229 -14.486 -25.025 1.00 26.25 123 VAL B CA 1
ATOM 2886 C C . VAL B 1 148 ? -10.586 -14.971 -26.315 1.00 26.92 123 VAL B C 1
ATOM 2887 O O . VAL B 1 148 ? -10.190 -14.152 -27.177 1.00 25.87 123 VAL B O 1
ATOM 2891 N N . ASP B 1 149 ? -10.583 -16.290 -26.468 1.00 27.15 124 ASP B N 1
ATOM 2892 C CA . ASP B 1 149 ? -10.086 -16.899 -27.646 1.00 29.00 124 ASP B CA 1
ATOM 2893 C C . ASP B 1 149 ? -10.897 -16.517 -28.868 1.00 29.26 124 ASP B C 1
ATOM 2894 O O . ASP B 1 149 ? -10.287 -16.201 -29.882 1.00 28.84 124 ASP B O 1
ATOM 2899 N N . GLY B 1 150 ? -12.243 -16.489 -28.744 1.00 26.93 125 GLY B N 1
ATOM 2900 C CA . GLY B 1 150 ? -13.091 -16.021 -29.794 1.00 27.37 125 GLY B CA 1
ATOM 2901 C C . GLY B 1 150 ? -12.835 -14.561 -30.196 1.00 27.49 125 GLY B C 1
ATOM 2902 O O . GLY B 1 150 ? -12.852 -14.231 -31.353 1.00 28.97 125 GLY B O 1
ATOM 2903 N N . GLN B 1 151 ? -12.610 -13.680 -29.224 1.00 26.56 126 GLN B N 1
ATOM 2904 C CA . GLN B 1 151 ? -12.236 -12.336 -29.499 1.00 25.77 126 GLN B CA 1
ATOM 2905 C C . GLN B 1 151 ? -10.869 -12.226 -30.197 1.00 26.71 126 GLN B C 1
ATOM 2906 O O . GLN B 1 151 ? -10.695 -11.424 -31.122 1.00 25.38 126 GLN B O 1
ATOM 2912 N N . VAL B 1 152 ? -9.872 -12.893 -29.653 1.00 27.10 127 VAL B N 1
ATOM 2913 C CA . VAL B 1 152 ? -8.536 -12.838 -30.292 1.00 29.51 127 VAL B CA 1
ATOM 2914 C C . VAL B 1 152 ? -8.529 -13.392 -31.726 1.00 29.83 127 VAL B C 1
ATOM 2915 O O . VAL B 1 152 ? -7.889 -12.832 -32.634 1.00 31.13 127 VAL B O 1
ATOM 2919 N N . GLU B 1 153 ? -9.221 -14.506 -31.927 1.00 31.10 128 GLU B N 1
ATOM 2920 C CA . GLU B 1 153 ? -9.272 -15.105 -33.264 1.00 35.06 128 GLU B CA 1
ATOM 2921 C C . GLU B 1 153 ? -9.947 -14.196 -34.276 1.00 35.03 128 GLU B C 1
ATOM 2922 O O . GLU B 1 153 ? -9.467 -14.075 -35.379 1.00 31.83 128 GLU B O 1
ATOM 2928 N N . ALA B 1 154 ? -11.020 -13.513 -33.859 1.00 33.67 129 ALA B N 1
ATOM 2929 C CA . ALA B 1 154 ? -11.671 -12.570 -34.707 1.00 32.50 129 ALA B CA 1
ATOM 2930 C C . ALA B 1 154 ? -10.724 -11.362 -35.050 1.00 31.19 129 ALA B C 1
ATOM 2931 O O . ALA B 1 154 ? -10.743 -10.856 -36.160 1.00 31.89 129 ALA B O 1
ATOM 2933 N N . LEU B 1 155 ? -9.970 -10.870 -34.078 1.00 29.44 130 LEU B N 1
ATOM 2934 C CA . LEU B 1 155 ? -9.007 -9.820 -34.354 1.00 28.41 130 LEU B CA 1
ATOM 2935 C C . LEU B 1 155 ? -7.926 -10.277 -35.358 1.00 30.61 130 LEU B C 1
ATOM 2936 O O . LEU B 1 155 ? -7.642 -9.598 -36.317 1.00 28.55 130 LEU B O 1
ATOM 2941 N N . GLN B 1 156 ? -7.299 -11.405 -35.052 1.00 33.39 131 GLN B N 1
ATOM 2942 C CA . GLN B 1 156 ? -6.235 -11.979 -35.940 1.00 35.63 131 GLN B CA 1
ATOM 2943 C C . GLN B 1 156 ? -6.752 -12.246 -37.358 1.00 35.05 131 GLN B C 1
ATOM 2944 O O . GLN B 1 156 ? -6.084 -11.961 -38.306 1.00 31.92 131 GLN B O 1
ATOM 2950 N N . ALA B 1 157 ? -8.001 -12.661 -37.488 1.00 35.39 132 ALA B N 1
ATOM 2951 C CA . ALA B 1 157 ? -8.614 -12.844 -38.800 1.00 36.85 132 ALA B CA 1
ATOM 2952 C C . ALA B 1 157 ? -8.796 -11.560 -39.615 1.00 37.04 132 ALA B C 1
ATOM 2953 O O . ALA B 1 157 ? -8.845 -11.608 -40.795 1.00 35.41 132 ALA B O 1
ATOM 2955 N N . ALA B 1 158 ? -8.930 -10.424 -38.966 1.00 36.80 133 ALA B N 1
ATOM 2956 C CA . ALA B 1 158 ? -8.917 -9.134 -39.652 1.00 36.10 133 ALA B CA 1
ATOM 2957 C C . ALA B 1 158 ? -7.494 -8.611 -39.817 1.00 35.45 133 ALA B C 1
ATOM 2958 O O . ALA B 1 158 ? -7.318 -7.517 -40.239 1.00 37.37 133 ALA B O 1
ATOM 2960 N N . GLY B 1 159 ? -6.490 -9.369 -39.388 1.00 36.53 134 GLY B N 1
ATOM 2961 C CA . GLY B 1 159 ? -5.073 -9.001 -39.575 1.00 37.18 134 GLY B CA 1
ATOM 2962 C C . GLY B 1 159 ? -4.474 -8.171 -38.475 1.00 38.28 134 GLY B C 1
ATOM 2963 O O . GLY B 1 159 ? -3.469 -7.556 -38.654 1.00 35.98 134 GLY B O 1
ATOM 2964 N N . VAL B 1 160 ? -5.105 -8.156 -37.316 1.00 38.43 135 VAL B N 1
ATOM 2965 C CA . VAL B 1 160 ? -4.654 -7.339 -36.238 1.00 35.77 135 VAL B CA 1
ATOM 2966 C C . VAL B 1 160 ? -3.867 -8.281 -35.374 1.00 38.84 135 VAL B C 1
ATOM 2967 O O . VAL B 1 160 ? -4.402 -9.247 -34.771 1.00 37.27 135 VAL B O 1
ATOM 2971 N N . GLU B 1 161 ? -2.612 -7.948 -35.209 1.00 43.22 136 GLU B N 1
ATOM 2972 C CA . GLU B 1 161 ? -1.723 -8.659 -34.277 1.00 46.91 136 GLU B CA 1
ATOM 2973 C C . GLU B 1 161 ? -2.033 -8.292 -32.837 1.00 41.46 136 GLU B C 1
ATOM 2974 O O . GLU B 1 161 ? -2.307 -7.106 -32.539 1.00 43.69 136 GLU B O 1
ATOM 2980 N N . ILE B 1 162 ? -2.009 -9.280 -31.934 1.00 37.19 137 ILE B N 1
ATOM 2981 C CA . ILE B 1 162 ? -2.326 -9.043 -30.511 1.00 36.73 137 ILE B CA 1
ATOM 2982 C C . ILE B 1 162 ? -1.144 -9.515 -29.660 1.00 35.97 137 ILE B C 1
ATOM 2983 O O . ILE B 1 162 ? -0.822 -10.664 -29.654 1.00 33.58 137 ILE B O 1
ATOM 2988 N N . SER B 1 163 ? -0.503 -8.565 -28.987 1.00 35.05 138 SER B N 1
ATOM 2989 C CA . SER B 1 163 ? 0.591 -8.821 -28.092 1.00 36.43 138 SER B CA 1
ATOM 2990 C C . SER B 1 163 ? 0.036 -9.445 -26.821 1.00 37.45 138 SER B C 1
ATOM 2991 O O . SER B 1 163 ? -1.174 -9.402 -26.552 1.00 32.71 138 SER B O 1
ATOM 2994 N N . ASP B 1 164 ? 0.954 -9.994 -26.023 1.00 37.34 139 ASP B N 1
ATOM 2995 C CA . ASP B 1 164 ? 0.618 -10.560 -24.729 1.00 37.36 139 ASP B CA 1
ATOM 2996 C C . ASP B 1 164 ? 0.031 -9.525 -23.830 1.00 34.84 139 ASP B C 1
ATOM 2997 O O . ASP B 1 164 ? -0.910 -9.808 -23.112 1.00 31.13 139 ASP B O 1
ATOM 3002 N N . PHE B 1 165 ? 0.586 -8.318 -23.879 1.00 33.95 140 PHE B N 1
ATOM 3003 C CA . PHE B 1 165 ? 0.039 -7.214 -23.072 1.00 35.81 140 PHE B CA 1
ATOM 3004 C C . PHE B 1 165 ? -1.477 -6.945 -23.444 1.00 35.31 140 PHE B C 1
ATOM 3005 O O . PHE B 1 165 ? -2.370 -6.789 -22.611 1.00 32.08 140 PHE B O 1
ATOM 3013 N N . ASN B 1 166 ? -1.688 -6.856 -24.735 1.00 36.27 141 ASN B N 1
ATOM 3014 C CA . ASN B 1 166 ? -2.995 -6.640 -25.312 1.00 37.86 141 ASN B CA 1
ATOM 3015 C C . ASN B 1 166 ? -3.985 -7.746 -24.897 1.00 33.08 141 ASN B C 1
ATOM 3016 O O . ASN B 1 166 ? -5.075 -7.438 -24.436 1.00 30.30 141 ASN B O 1
ATOM 3021 N N . LYS B 1 167 ? -3.533 -8.979 -24.949 1.00 31.54 142 LYS B N 1
ATOM 3022 C CA . LYS B 1 167 ? -4.359 -10.137 -24.568 1.00 33.22 142 LYS B CA 1
ATOM 3023 C C . LYS B 1 167 ? -4.666 -10.124 -23.096 1.00 29.86 142 LYS B C 1
ATOM 3024 O O . LYS B 1 167 ? -5.751 -10.451 -22.666 1.00 28.83 142 LYS B O 1
ATOM 3030 N N . GLY B 1 168 ? -3.711 -9.670 -22.330 1.00 28.53 143 GLY B N 1
ATOM 3031 C CA . GLY B 1 168 ? -3.937 -9.326 -20.903 1.00 29.78 143 GLY B CA 1
ATOM 3032 C C . GLY B 1 168 ? -5.091 -8.317 -20.643 1.00 29.01 143 GLY B C 1
ATOM 3033 O O . GLY B 1 168 ? -5.944 -8.552 -19.809 1.00 28.11 143 GLY B O 1
ATOM 3034 N N . ASN B 1 169 ? -5.133 -7.256 -21.391 1.00 26.96 144 ASN B N 1
ATOM 3035 C CA . ASN B 1 169 ? -6.181 -6.313 -21.258 1.00 27.50 144 ASN B CA 1
ATOM 3036 C C . ASN B 1 169 ? -7.535 -6.863 -21.742 1.00 24.39 144 ASN B C 1
ATOM 3037 O O . ASN B 1 169 ? -8.593 -6.537 -21.151 1.00 22.47 144 ASN B O 1
ATOM 3042 N N . ILE B 1 170 ? -7.490 -7.682 -22.759 1.00 24.24 145 ILE B N 1
ATOM 3043 C CA . ILE B 1 170 ? -8.702 -8.376 -23.247 1.00 25.07 145 ILE B CA 1
ATOM 3044 C C . ILE B 1 170 ? -9.250 -9.293 -22.102 1.00 25.97 145 ILE B C 1
ATOM 3045 O O . ILE B 1 170 ? -10.452 -9.275 -21.774 1.00 24.70 145 ILE B O 1
ATOM 3050 N N . LYS B 1 171 ? -8.372 -10.040 -21.457 1.00 26.32 146 LYS B N 1
ATOM 3051 C CA . LYS B 1 171 ? -8.863 -10.905 -20.360 1.00 27.92 146 LYS B CA 1
ATOM 3052 C C . LYS B 1 171 ? -9.520 -10.100 -19.206 1.00 26.25 146 LYS B C 1
ATOM 3053 O O . LYS B 1 171 ? -10.569 -10.480 -18.691 1.00 24.34 146 LYS B O 1
ATOM 3059 N N . ALA B 1 172 ? -8.876 -9.011 -18.800 1.00 24.22 147 ALA B N 1
ATOM 3060 C CA . ALA B 1 172 ? -9.418 -8.173 -17.748 1.00 22.81 147 ALA B CA 1
ATOM 3061 C C . ALA B 1 172 ? -10.767 -7.620 -18.092 1.00 22.21 147 ALA B C 1
ATOM 3062 O O . ALA B 1 172 ? -11.677 -7.629 -17.283 1.00 22.67 147 ALA B O 1
ATOM 3064 N N . ARG B 1 173 ? -10.919 -7.151 -19.321 1.00 21.39 148 ARG B N 1
ATOM 3065 C CA . ARG B 1 173 ? -12.214 -6.695 -19.828 1.00 22.51 148 ARG B CA 1
ATOM 3066 C C . ARG B 1 173 ? -13.271 -7.792 -19.948 1.00 22.78 148 ARG B C 1
ATOM 3067 O O . ARG B 1 173 ? -14.457 -7.538 -19.613 1.00 21.89 148 ARG B O 1
ATOM 3075 N N . GLN B 1 174 ? -12.843 -8.987 -20.313 1.00 21.82 149 GLN B N 1
ATOM 3076 C CA . GLN B 1 174 ? -13.811 -10.124 -20.391 1.00 22.37 149 GLN B CA 1
ATOM 3077 C C . GLN B 1 174 ? -14.305 -10.493 -18.999 1.00 22.21 149 GLN B C 1
ATOM 3078 O O . GLN B 1 174 ? -15.453 -10.925 -18.789 1.00 21.21 149 GLN B O 1
ATOM 3084 N N . ARG B 1 175 ? -13.388 -10.433 -18.034 1.00 22.96 150 ARG B N 1
ATOM 3085 C CA . ARG B 1 175 ? -13.773 -10.590 -16.637 1.00 22.35 150 ARG B CA 1
ATOM 3086 C C . ARG B 1 1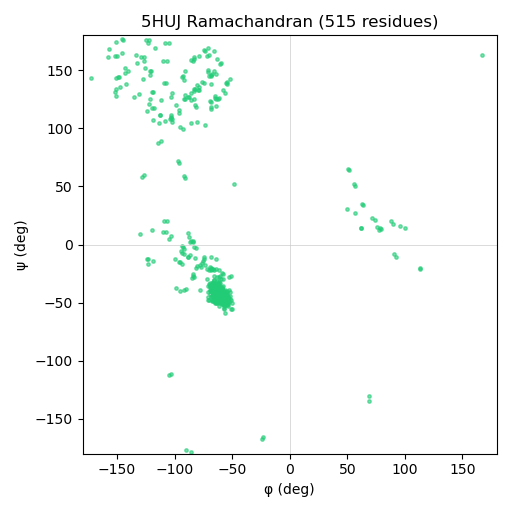75 ? -14.777 -9.560 -16.192 1.00 22.32 150 ARG B C 1
ATOM 3087 O O . ARG B 1 175 ? -15.756 -9.872 -15.430 1.00 20.81 150 ARG B O 1
ATOM 3095 N N . MET B 1 176 ? -14.607 -8.350 -16.675 1.00 21.59 151 MET B N 1
ATOM 3096 C CA . MET B 1 176 ? -15.612 -7.304 -16.352 1.00 22.06 151 MET B CA 1
ATOM 3097 C C . MET B 1 176 ? -16.983 -7.702 -16.924 1.00 21.37 151 MET B C 1
ATOM 3098 O O . MET B 1 176 ? -18.025 -7.630 -16.246 1.00 20.33 151 MET B O 1
ATOM 3103 N N . ILE B 1 177 ? -16.979 -8.141 -18.198 1.00 21.40 152 ILE B N 1
ATOM 3104 C CA . ILE B 1 177 ? -18.201 -8.537 -18.896 1.00 20.53 152 ILE B CA 1
ATOM 3105 C C . ILE B 1 177 ? -18.911 -9.593 -18.063 1.00 20.55 152 ILE B C 1
ATOM 3106 O O . ILE B 1 177 ? -20.139 -9.524 -17.791 1.00 20.71 152 ILE B O 1
ATOM 3111 N N . SER B 1 178 ? -18.140 -10.585 -17.667 1.00 22.26 153 SER B N 1
ATOM 3112 C CA . SER B 1 178 ? -18.679 -11.732 -16.856 1.00 22.88 153 SER B CA 1
ATOM 3113 C C . SER B 1 178 ? -19.340 -11.358 -15.559 1.00 23.74 153 SER B C 1
ATOM 3114 O O . SER B 1 178 ? -20.439 -11.768 -15.272 1.00 26.70 153 SER B O 1
ATOM 3117 N N . GLN B 1 179 ? -18.679 -10.507 -14.794 1.00 23.72 154 GLN B N 1
ATOM 3118 C CA . GLN B 1 179 ? -19.196 -10.009 -13.532 1.00 22.91 154 GLN B CA 1
ATOM 3119 C C . GLN B 1 179 ? -20.455 -9.168 -13.721 1.00 22.31 154 GLN B C 1
ATOM 3120 O O . GLN B 1 179 ? -21.463 -9.380 -13.011 1.00 20.95 154 GLN B O 1
ATOM 3126 N N . TYR B 1 180 ? -20.445 -8.284 -14.733 1.00 22.05 155 TYR B N 1
ATOM 3127 C CA . TYR B 1 180 ? -21.679 -7.514 -15.045 1.00 22.18 155 TYR B CA 1
ATOM 3128 C C . TYR B 1 180 ? -22.839 -8.382 -15.503 1.00 22.34 155 TYR B C 1
ATOM 3129 O O . TYR B 1 180 ? -24.026 -8.080 -15.275 1.00 21.78 155 TYR B O 1
ATOM 3138 N N . ALA B 1 181 ? -22.550 -9.404 -16.281 1.00 22.83 156 ALA B N 1
ATOM 3139 C CA . ALA B 1 181 ? -23.624 -10.304 -16.731 1.00 23.03 156 ALA B CA 1
ATOM 3140 C C . ALA B 1 181 ? -24.298 -11.038 -15.563 1.00 23.50 156 ALA B C 1
ATOM 3141 O O . ALA B 1 181 ? -25.549 -11.191 -15.504 1.00 24.07 156 ALA B O 1
ATOM 3143 N N . ILE B 1 182 ? -23.492 -11.449 -14.625 1.00 23.19 157 ILE B N 1
ATOM 3144 C CA . ILE B 1 182 ? -23.989 -12.085 -13.405 1.00 24.54 157 ILE B CA 1
ATOM 3145 C C . ILE B 1 182 ? -24.808 -11.096 -12.591 1.00 24.97 157 ILE B C 1
ATOM 3146 O O . ILE B 1 182 ? -25.944 -11.390 -12.128 1.00 25.02 157 ILE B O 1
ATOM 3151 N N . ALA B 1 183 ? -24.286 -9.871 -12.478 1.00 25.08 158 ALA B N 1
ATOM 3152 C CA . ALA B 1 183 ? -24.991 -8.814 -11.704 1.00 24.62 158 ALA B CA 1
ATOM 3153 C C . ALA B 1 183 ? -26.320 -8.444 -12.364 1.00 25.24 158 ALA B C 1
ATOM 3154 O O . ALA B 1 183 ? -27.358 -8.217 -11.697 1.00 24.29 158 ALA B O 1
ATOM 3156 N N . GLY B 1 184 ? -26.270 -8.389 -13.698 1.00 25.34 159 GLY B N 1
ATOM 3157 C CA . GLY B 1 184 ? -27.429 -8.005 -14.513 1.00 25.84 159 GLY B CA 1
ATOM 3158 C C . GLY B 1 184 ? -28.528 -9.026 -14.363 1.00 27.67 159 GLY B C 1
ATOM 3159 O O . GLY B 1 184 ? -29.655 -8.675 -14.284 1.00 27.84 159 GLY B O 1
ATOM 3160 N N . GLN B 1 185 ? -28.196 -10.316 -14.236 1.00 29.75 160 GLN B N 1
ATOM 3161 C CA . GLN B 1 185 ? -29.227 -11.366 -13.972 1.00 30.88 160 GLN B CA 1
ATOM 3162 C C . GLN B 1 185 ? -29.633 -11.531 -12.507 1.00 31.16 160 GLN B C 1
ATOM 3163 O O . GLN B 1 185 ? -30.692 -11.975 -12.225 1.00 29.98 160 GLN B O 1
ATOM 3169 N N . MET B 1 186 ? -28.745 -11.224 -11.573 1.00 31.57 161 MET B N 1
ATOM 3170 C CA . MET B 1 186 ? -29.014 -11.427 -10.155 1.00 32.58 161 MET B CA 1
ATOM 3171 C C . MET B 1 186 ? -29.279 -10.183 -9.317 1.00 30.73 161 MET B C 1
ATOM 3172 O O . MET B 1 186 ? -29.129 -10.214 -8.082 1.00 29.83 161 MET B O 1
ATOM 3177 N N . ALA B 1 187 ? -29.663 -9.079 -9.969 1.00 28.60 162 ALA B N 1
ATOM 3178 C CA . ALA B 1 187 ? -29.992 -7.809 -9.274 1.00 27.26 162 ALA B CA 1
ATOM 3179 C C . ALA B 1 187 ? -28.838 -7.344 -8.398 1.00 27.12 162 ALA B C 1
ATOM 3180 O O . ALA B 1 187 ? -29.000 -7.034 -7.204 1.00 26.40 162 ALA B O 1
ATOM 3182 N N . GLY B 1 188 ? -27.648 -7.269 -9.008 1.00 25.59 163 GLY B N 1
ATOM 3183 C CA . GLY B 1 188 ? -26.437 -7.035 -8.273 1.00 26.11 163 GLY B CA 1
ATOM 3184 C C . GLY B 1 188 ? -25.654 -5.822 -8.731 1.00 25.70 163 GLY B C 1
ATOM 3185 O O . GLY B 1 188 ? -25.972 -5.178 -9.712 1.00 23.52 163 GLY B O 1
ATOM 3186 N N . ALA B 1 189 ? -24.621 -5.520 -7.970 1.00 24.92 164 ALA B N 1
ATOM 3187 C CA . ALA B 1 189 ? -23.714 -4.462 -8.235 1.00 24.19 164 ALA B CA 1
ATOM 3188 C C . ALA B 1 189 ? -22.343 -5.139 -8.185 1.00 23.34 164 ALA B C 1
ATOM 3189 O O . ALA B 1 189 ? -22.070 -6.023 -7.423 1.00 20.90 164 ALA B O 1
ATOM 3191 N N . VAL B 1 190 ? -21.493 -4.697 -9.055 1.00 24.05 165 VAL B N 1
ATOM 3192 C CA . VAL B 1 190 ? -20.161 -5.248 -9.129 1.00 24.33 165 VAL B CA 1
ATOM 3193 C C . VAL B 1 190 ? -19.242 -4.406 -8.206 1.00 23.44 165 VAL B C 1
ATOM 3194 O O . VAL B 1 190 ? -19.027 -3.203 -8.392 1.00 21.48 165 VAL B O 1
ATOM 3198 N N . ILE B 1 191 ? -18.592 -5.108 -7.307 1.00 23.99 166 ILE B N 1
ATOM 3199 C CA . ILE B 1 191 ? -17.525 -4.538 -6.469 1.00 23.09 166 ILE B CA 1
ATOM 3200 C C . ILE B 1 191 ? -16.252 -4.390 -7.307 1.00 23.62 166 ILE B C 1
ATOM 3201 O O . ILE B 1 191 ? -15.897 -5.337 -8.056 1.00 22.55 166 ILE B O 1
ATOM 3206 N N . GLY B 1 192 ? -15.494 -3.261 -7.134 1.00 22.05 167 GLY B N 1
ATOM 3207 C CA . GLY B 1 192 ? -14.137 -3.152 -7.699 1.00 23.06 167 GLY B CA 1
ATOM 3208 C C . GLY B 1 192 ? -13.072 -3.173 -6.633 1.00 24.54 167 GLY B C 1
ATOM 3209 O O . GLY B 1 192 ? -13.370 -2.915 -5.451 1.00 26.71 167 GLY B O 1
ATOM 3210 N N . THR B 1 193 ? -11.838 -3.518 -6.977 1.00 24.39 168 THR B N 1
ATOM 3211 C CA . THR B 1 193 ? -10.839 -3.693 -5.960 1.00 25.72 168 THR B CA 1
ATOM 3212 C C . THR B 1 193 ? -9.853 -2.507 -6.037 1.00 26.05 168 THR B C 1
ATOM 3213 O O . THR B 1 193 ? -8.818 -2.565 -5.391 1.00 25.79 168 THR B O 1
ATOM 3217 N N . ASP B 1 194 ? -10.148 -1.448 -6.802 1.00 26.27 169 ASP B N 1
ATOM 3218 C CA . ASP B 1 194 ? -9.265 -0.295 -6.843 1.00 28.58 169 ASP B CA 1
ATOM 3219 C C . ASP B 1 194 ? -8.988 0.285 -5.421 1.00 27.63 169 ASP B C 1
ATOM 3220 O O . ASP B 1 194 ? -9.859 0.373 -4.550 1.00 26.46 169 ASP B O 1
ATOM 3225 N N . HIS B 1 195 ? -7.727 0.639 -5.227 1.00 26.59 170 HIS B N 1
ATOM 3226 C CA . HIS B 1 195 ? -7.287 1.341 -4.024 1.00 26.13 170 HIS B CA 1
ATOM 3227 C C . HIS B 1 195 ? -6.184 2.325 -4.391 1.00 23.90 170 HIS B C 1
ATOM 3228 O O . HIS B 1 195 ? -5.789 2.427 -5.536 1.00 21.04 170 HIS B O 1
ATOM 3235 N N . ALA B 1 196 ? -5.739 3.092 -3.418 1.00 23.80 171 ALA B N 1
ATOM 3236 C CA . ALA B 1 196 ? -4.843 4.245 -3.699 1.00 25.39 171 ALA B CA 1
ATOM 3237 C C . ALA B 1 196 ? -3.513 3.833 -4.303 1.00 25.23 171 ALA B C 1
ATOM 3238 O O . ALA B 1 196 ? -3.017 4.514 -5.181 1.00 25.32 171 ALA B O 1
ATOM 3240 N N . ALA B 1 197 ? -3.020 2.684 -3.898 1.00 25.92 172 ALA B N 1
ATOM 3241 C CA . ALA B 1 197 ? -1.733 2.219 -4.414 1.00 29.88 172 ALA B CA 1
ATOM 3242 C C . ALA B 1 197 ? -1.770 1.668 -5.834 1.00 32.23 172 ALA B C 1
ATOM 3243 O O . ALA B 1 197 ? -0.731 1.556 -6.424 1.00 35.08 172 ALA B O 1
ATOM 3245 N N . GLU B 1 198 ? -2.954 1.359 -6.351 1.00 31.18 173 GLU B N 1
ATOM 3246 C CA . GLU B 1 198 ? -3.124 1.086 -7.777 1.00 30.35 173 GLU B CA 1
ATOM 3247 C C . GLU B 1 198 ? -3.555 2.279 -8.526 1.00 28.68 173 GLU B C 1
ATOM 3248 O O . GLU B 1 198 ? -3.194 2.468 -9.669 1.00 25.47 173 GLU B O 1
ATOM 3254 N N . ASN B 1 199 ? -4.451 3.041 -7.928 1.00 28.41 174 ASN B N 1
ATOM 3255 C CA . ASN B 1 199 ? -4.957 4.207 -8.633 1.00 27.79 174 ASN B CA 1
ATOM 3256 C C . ASN B 1 199 ? -3.828 5.205 -8.958 1.00 28.05 174 ASN B C 1
ATOM 3257 O O . ASN B 1 199 ? -3.758 5.755 -10.068 1.00 27.26 174 ASN B O 1
ATOM 3262 N N . ILE B 1 200 ? -2.910 5.397 -7.999 1.00 27.52 175 ILE B N 1
ATOM 3263 C CA . ILE B 1 200 ? -1.823 6.371 -8.194 1.00 26.59 175 ILE B CA 1
ATOM 3264 C C . ILE B 1 200 ? -0.944 6.010 -9.451 1.00 26.47 175 ILE B C 1
ATOM 3265 O O . ILE B 1 200 ? -0.575 6.859 -10.223 1.00 26.71 175 ILE B O 1
ATOM 3270 N N . THR B 1 201 ? -0.694 4.733 -9.653 1.00 27.47 176 THR B N 1
ATOM 3271 C CA . THR B 1 201 ? 0.092 4.258 -10.782 1.00 28.61 176 THR B CA 1
ATOM 3272 C C . THR B 1 201 ? -0.726 3.872 -12.025 1.00 28.81 176 THR B C 1
ATOM 3273 O O . THR B 1 201 ? -0.162 3.555 -13.061 1.00 27.73 176 THR B O 1
ATOM 3277 N N . GLY B 1 202 ? -2.027 3.954 -11.944 1.00 27.93 177 GLY B N 1
ATOM 3278 C CA . GLY B 1 202 ? -2.871 3.638 -13.072 1.00 28.89 177 GLY B CA 1
ATOM 3279 C C . GLY B 1 202 ? -2.708 2.142 -13.434 1.00 30.94 177 GLY B C 1
ATOM 3280 O O . GLY B 1 202 ? -2.794 1.765 -14.580 1.00 29.28 177 GLY B O 1
ATOM 3281 N N . PHE B 1 203 ? -2.495 1.311 -12.416 1.00 33.77 178 PHE B N 1
ATOM 3282 C CA . PHE B 1 203 ? -2.177 -0.102 -12.577 1.00 34.11 178 PHE B CA 1
ATOM 3283 C C . PHE B 1 203 ? -3.434 -1.010 -12.586 1.00 31.82 178 PHE B C 1
ATOM 3284 O O . PHE B 1 203 ? -3.606 -1.852 -11.738 1.00 33.95 178 PHE B O 1
ATOM 3292 N N . PHE B 1 204 ? -4.333 -0.727 -13.496 1.00 28.84 179 PHE B N 1
ATOM 3293 C CA . PHE B 1 204 ? -5.526 -1.488 -13.769 1.00 27.88 179 PHE B CA 1
ATOM 3294 C C . PHE B 1 204 ? -5.825 -1.231 -15.255 1.00 29.08 179 PHE B C 1
ATOM 3295 O O . PHE B 1 204 ? -5.314 -0.253 -15.899 1.00 27.44 179 PHE B O 1
ATOM 3303 N N . THR B 1 205 ? -6.644 -2.095 -15.806 1.00 27.98 180 THR B N 1
ATOM 3304 C CA . THR B 1 205 ? -7.136 -1.960 -17.185 1.00 27.04 180 THR B CA 1
ATOM 3305 C C . THR B 1 205 ? -8.410 -1.089 -17.165 1.00 26.70 180 THR B C 1
ATOM 3306 O O . THR B 1 205 ? -9.396 -1.370 -16.433 1.00 24.19 180 THR B O 1
ATOM 3310 N N . LYS B 1 206 ? -8.374 -0.066 -17.999 1.00 24.48 181 LYS B N 1
ATOM 3311 C CA . LYS B 1 206 ? -9.508 0.853 -18.173 1.00 27.28 181 LYS B CA 1
ATOM 3312 C C . LYS B 1 206 ? -10.713 0.096 -18.716 1.00 26.44 181 LYS B C 1
ATOM 3313 O O . LYS B 1 206 ? -10.630 -0.658 -19.734 1.00 24.51 181 LYS B O 1
ATOM 3319 N N . PHE B 1 207 ? -11.825 0.224 -17.983 1.00 26.03 182 PHE B N 1
ATOM 3320 C CA . PHE B 1 207 ? -13.057 -0.568 -18.302 1.00 26.41 182 PHE B CA 1
ATOM 3321 C C . PHE B 1 207 ? -12.871 -2.092 -18.191 1.00 25.57 182 PHE B C 1
ATOM 3322 O O . PHE B 1 207 ? -13.701 -2.848 -18.656 1.00 27.37 182 PHE B O 1
ATOM 3330 N N . GLY B 1 208 ? -11.768 -2.504 -17.561 1.00 24.68 183 GLY B N 1
ATOM 3331 C CA . GLY B 1 208 ? -11.454 -3.861 -17.220 1.00 25.30 183 GLY B CA 1
ATOM 3332 C C . GLY B 1 208 ? -11.655 -4.118 -15.731 1.00 25.64 183 GLY B C 1
ATOM 3333 O O . GLY B 1 208 ? -12.824 -4.103 -15.212 1.00 25.40 183 GLY B O 1
ATOM 3334 N N . ASP B 1 209 ? -10.580 -4.349 -15.014 1.00 26.56 184 ASP B N 1
ATOM 3335 C CA . ASP B 1 209 ? -10.717 -4.387 -13.535 1.00 28.45 184 ASP B CA 1
ATOM 3336 C C . ASP B 1 209 ? -11.050 -3.006 -12.961 1.00 27.49 184 ASP B C 1
ATOM 3337 O O . ASP B 1 209 ? -11.623 -2.908 -11.890 1.00 29.00 184 ASP B O 1
ATOM 3342 N N . GLY B 1 210 ? -10.754 -1.941 -13.690 1.00 26.15 185 GLY B N 1
ATOM 3343 C CA . GLY B 1 210 ? -11.266 -0.615 -13.367 1.00 26.15 185 GLY B CA 1
ATOM 3344 C C . GLY B 1 210 ? -12.774 -0.463 -13.583 1.00 25.80 185 GLY B C 1
ATOM 3345 O O . GLY B 1 210 ? -13.349 0.433 -13.065 1.00 26.19 185 GLY B O 1
ATOM 3346 N N . GLY B 1 211 ? -13.419 -1.325 -14.381 1.00 24.57 186 GLY B N 1
ATOM 3347 C CA . GLY B 1 211 ? -14.888 -1.232 -14.537 1.00 25.57 186 GLY B CA 1
ATOM 3348 C C . GLY B 1 211 ? -15.679 -1.866 -13.415 1.00 25.14 186 GLY B C 1
ATOM 3349 O O . GLY B 1 211 ? -15.803 -3.078 -13.321 1.00 24.28 186 GLY B O 1
ATOM 3350 N N . ALA B 1 212 ? -16.252 -1.022 -12.552 1.00 24.23 187 ALA B N 1
ATOM 3351 C CA . ALA B 1 212 ? -17.026 -1.503 -11.387 1.00 23.57 187 ALA B CA 1
ATOM 3352 C C . ALA B 1 212 ? -18.009 -0.455 -10.900 1.00 22.87 187 ALA B C 1
ATOM 3353 O O . ALA B 1 212 ? -17.940 0.657 -11.346 1.00 21.92 187 ALA B O 1
ATOM 3355 N N . ASP B 1 213 ? -18.931 -0.847 -10.022 1.00 21.89 188 ASP B N 1
ATOM 3356 C CA . ASP B 1 213 ? -19.929 0.069 -9.502 1.00 22.60 188 ASP B CA 1
ATOM 3357 C C . ASP B 1 213 ? -19.509 0.790 -8.258 1.00 22.74 188 ASP B C 1
ATOM 3358 O O . ASP B 1 213 ? -19.861 1.966 -8.067 1.00 24.36 188 ASP B O 1
ATOM 3363 N N . ILE B 1 214 ? -18.808 0.088 -7.374 1.00 22.86 189 ILE B N 1
ATOM 3364 C CA . ILE B 1 214 ? -18.539 0.609 -6.037 1.00 23.49 189 ILE B CA 1
ATOM 3365 C C . ILE B 1 214 ? -17.195 0.124 -5.554 1.00 23.73 189 ILE B C 1
ATOM 3366 O O . ILE B 1 214 ? -16.834 -1.046 -5.866 1.00 25.34 189 ILE B O 1
ATOM 3371 N N . LEU B 1 215 ? -16.425 1.038 -4.971 1.00 22.56 190 LEU B N 1
ATOM 3372 C CA . LEU B 1 215 ? -15.036 0.783 -4.591 1.00 23.44 190 LEU B CA 1
ATOM 3373 C C . LEU B 1 215 ? -14.806 0.824 -3.074 1.00 24.72 190 LEU B C 1
ATOM 3374 O O . LEU B 1 215 ? -14.439 1.884 -2.499 1.00 24.25 190 LEU B O 1
ATOM 3379 N N . PRO B 1 216 ? -14.993 -0.321 -2.397 1.00 25.33 191 PRO B N 1
ATOM 3380 C CA . PRO B 1 216 ? -14.846 -0.336 -0.955 1.00 25.70 191 PRO B CA 1
ATOM 3381 C C . PRO B 1 216 ? -13.450 0.031 -0.429 1.00 27.31 191 PRO B C 1
ATOM 3382 O O . PRO B 1 216 ? -13.340 0.525 0.685 1.00 31.17 191 PRO B O 1
ATOM 3386 N N . LEU B 1 217 ? -12.408 -0.221 -1.198 1.00 26.97 192 LEU B N 1
ATOM 3387 C CA . LEU B 1 217 ? -10.970 -0.028 -0.752 1.00 27.83 192 LEU B CA 1
ATOM 3388 C C . LEU B 1 217 ? -10.381 1.326 -1.135 1.00 25.71 192 LEU B C 1
ATOM 3389 O O . LEU B 1 217 ? -9.311 1.674 -0.678 1.00 26.28 192 LEU B O 1
ATOM 3394 N N . PHE B 1 218 ? -11.136 2.095 -1.895 1.00 24.95 193 PHE B N 1
ATOM 3395 C CA . PHE B 1 218 ? -10.671 3.372 -2.317 1.00 26.60 193 PHE B CA 1
ATOM 3396 C C . PHE B 1 218 ? -10.490 4.243 -1.050 1.00 27.07 193 PHE B C 1
ATOM 3397 O O . PHE B 1 218 ? -11.403 4.349 -0.195 1.00 28.15 193 PHE B O 1
ATOM 3405 N N . ARG B 1 219 ? -9.262 4.748 -0.966 1.00 27.35 194 ARG B N 1
ATOM 3406 C CA . ARG B 1 219 ? -8.590 5.511 0.127 1.00 28.68 194 ARG B CA 1
ATOM 3407 C C . ARG B 1 219 ? -7.422 4.785 0.811 1.00 27.67 194 ARG B C 1
ATOM 3408 O O . ARG B 1 219 ? -6.610 5.392 1.500 1.00 31.06 194 ARG B O 1
ATOM 3416 N N . LEU B 1 220 ? -7.375 3.481 0.710 1.00 28.60 195 LEU B N 1
ATOM 3417 C CA . LEU B 1 220 ? -6.360 2.691 1.415 1.00 27.20 195 LEU B CA 1
ATOM 3418 C C . LEU B 1 220 ? -5.188 2.477 0.490 1.00 29.03 195 LEU B C 1
ATOM 3419 O O . LEU B 1 220 ? -5.345 2.245 -0.696 1.00 30.81 195 LEU B O 1
ATOM 3424 N N . ASN B 1 221 ? -4.009 2.479 1.050 1.00 30.56 196 ASN B N 1
ATOM 3425 C CA . ASN B 1 221 ? -2.830 2.024 0.368 1.00 30.79 196 ASN B CA 1
ATOM 3426 C C . ASN B 1 221 ? -2.623 0.509 0.610 1.00 30.00 196 ASN B C 1
ATOM 3427 O O . ASN B 1 221 ? -3.438 -0.107 1.225 1.00 30.66 196 ASN B O 1
ATOM 3432 N N . LYS B 1 222 ? -1.545 -0.057 0.101 1.00 30.11 197 LYS B N 1
ATOM 3433 C CA . LYS B 1 222 ? -1.340 -1.515 0.089 1.00 30.42 197 LYS B CA 1
ATOM 3434 C C . LYS B 1 222 ? -1.144 -2.116 1.459 1.00 31.99 197 LYS B C 1
ATOM 3435 O O . LYS B 1 222 ? -1.818 -3.047 1.816 1.00 31.39 197 LYS B O 1
ATOM 3441 N N . ARG B 1 223 ? -0.264 -1.496 2.268 1.00 32.47 198 ARG B N 1
ATOM 3442 C CA . ARG B 1 223 ? -0.032 -1.960 3.626 1.00 32.63 198 ARG B CA 1
ATOM 3443 C C . ARG B 1 223 ? -1.268 -1.738 4.449 1.00 30.77 198 ARG B C 1
ATOM 3444 O O . ARG B 1 223 ? -1.523 -2.514 5.334 1.00 30.66 198 ARG B O 1
ATOM 3452 N N . GLN B 1 224 ? -2.043 -0.685 4.183 1.00 29.44 199 GLN B N 1
ATOM 3453 C CA . GLN B 1 224 ? -3.280 -0.480 4.975 1.00 29.60 199 GLN B CA 1
ATOM 3454 C C . GLN B 1 224 ? -4.288 -1.556 4.688 1.00 31.10 199 GLN B C 1
ATOM 3455 O O . GLN B 1 224 ? -4.920 -2.081 5.620 1.00 32.33 199 GLN B O 1
ATOM 3461 N N . GLY B 1 225 ? -4.393 -1.961 3.420 1.00 32.00 200 GLY B N 1
ATOM 3462 C CA . GLY B 1 225 ? -5.154 -3.193 3.104 1.00 32.50 200 GLY B CA 1
ATOM 3463 C C . GLY B 1 225 ? -4.713 -4.447 3.882 1.00 33.27 200 GLY B C 1
ATOM 3464 O O . GLY B 1 225 ? -5.531 -5.235 4.381 1.00 33.33 200 GLY B O 1
ATOM 3465 N N . LYS B 1 226 ? -3.423 -4.680 3.953 1.00 35.35 201 LYS B N 1
ATOM 3466 C CA . LYS B 1 226 ? -2.882 -5.819 4.736 1.00 36.26 201 LYS B CA 1
ATOM 3467 C C . LYS B 1 226 ? -3.339 -5.734 6.189 1.00 34.72 201 LYS B C 1
ATOM 3468 O O . LYS B 1 226 ? -3.594 -6.736 6.783 1.00 33.96 201 LYS B O 1
ATOM 3474 N N . ALA B 1 227 ? -3.296 -4.526 6.753 1.00 32.92 202 ALA B N 1
ATOM 3475 C CA . ALA B 1 227 ? -3.647 -4.292 8.154 1.00 33.58 202 ALA B CA 1
ATOM 3476 C C . ALA B 1 227 ? -5.119 -4.624 8.445 1.00 33.06 202 ALA B C 1
ATOM 3477 O O . ALA B 1 227 ? -5.448 -5.268 9.488 1.00 30.21 202 ALA B O 1
ATOM 3479 N N . LEU B 1 228 ? -5.990 -4.272 7.502 1.00 32.57 203 LEU B N 1
ATOM 3480 C CA . LEU B 1 228 ? -7.428 -4.677 7.576 1.00 31.36 203 LEU B CA 1
ATOM 3481 C C . LEU B 1 228 ? -7.564 -6.210 7.513 1.00 31.76 203 LEU B C 1
ATOM 3482 O O . LEU B 1 228 ? -8.253 -6.810 8.347 1.00 29.67 203 LEU B O 1
ATOM 3487 N N . LEU B 1 229 ? -6.850 -6.848 6.580 1.00 31.54 204 LEU B N 1
ATOM 3488 C CA . LEU B 1 229 ? -6.876 -8.299 6.487 1.00 32.96 204 LEU B CA 1
ATOM 3489 C C . LEU B 1 229 ? -6.445 -8.997 7.766 1.00 35.98 204 LEU B C 1
ATOM 3490 O O . LEU B 1 229 ? -7.027 -9.983 8.171 1.00 35.98 204 LEU B O 1
ATOM 3495 N N . LYS B 1 230 ? -5.413 -8.442 8.401 1.00 41.33 205 LYS B N 1
ATOM 3496 C CA . LYS B 1 230 ? -4.856 -9.013 9.651 1.00 45.08 205 LYS B CA 1
ATOM 3497 C C . LYS B 1 230 ? -5.909 -8.928 10.743 1.00 43.36 205 LYS B C 1
ATOM 3498 O O . LYS B 1 230 ? -6.206 -9.906 11.388 1.00 42.24 205 LYS B O 1
ATOM 3504 N N . VAL B 1 231 ? -6.552 -7.769 10.886 1.00 40.70 206 VAL B N 1
ATOM 3505 C CA . VAL B 1 231 ? -7.581 -7.570 11.887 1.00 39.09 206 VAL B CA 1
ATOM 3506 C C . VAL B 1 231 ? -8.809 -8.452 11.624 1.00 38.61 206 VAL B C 1
ATOM 3507 O O . VAL B 1 231 ? -9.415 -8.966 12.581 1.00 39.57 206 VAL B O 1
ATOM 3511 N N . LEU B 1 232 ? -9.159 -8.651 10.362 1.00 37.13 207 LEU B N 1
ATOM 3512 C CA . LEU B 1 232 ? -10.216 -9.635 9.966 1.00 38.40 207 LEU B CA 1
ATOM 3513 C C . LEU B 1 232 ? -9.856 -11.116 10.171 1.00 38.90 207 LEU B C 1
ATOM 3514 O O . LEU B 1 232 ? -10.701 -11.974 10.052 1.00 39.22 207 LEU B O 1
ATOM 3519 N N . GLY B 1 233 ? -8.602 -11.413 10.457 1.00 39.88 208 GLY B N 1
ATOM 3520 C CA . GLY B 1 233 ? -8.219 -12.756 10.837 1.00 42.69 208 GLY B CA 1
ATOM 3521 C C . GLY B 1 233 ? -7.596 -13.552 9.710 1.00 46.40 208 GLY B C 1
ATOM 3522 O O . GLY B 1 233 ? -7.467 -14.762 9.826 1.00 46.68 208 GLY B O 1
ATOM 3523 N N . ALA B 1 234 ? -7.192 -12.889 8.607 1.00 47.72 209 ALA B N 1
ATOM 3524 C CA . ALA B 1 234 ? -6.781 -13.627 7.384 1.00 48.00 209 ALA B CA 1
ATOM 3525 C C . ALA B 1 234 ? -5.481 -14.322 7.619 1.00 53.15 209 ALA B C 1
ATOM 3526 O O . ALA B 1 234 ? -4.592 -13.797 8.332 1.00 51.88 209 ALA B O 1
ATOM 3528 N N . ASP B 1 235 ? -5.388 -15.502 7.000 1.00 59.72 210 ASP B N 1
ATOM 3529 C CA . ASP B 1 235 ? -4.144 -16.265 6.898 1.00 65.36 210 ASP B CA 1
ATOM 3530 C C . ASP B 1 235 ? -3.074 -15.390 6.248 1.00 62.08 210 ASP B C 1
ATOM 3531 O O . ASP B 1 235 ? -3.315 -14.773 5.196 1.00 59.12 210 ASP B O 1
ATOM 3536 N N . ALA B 1 236 ? -1.908 -15.328 6.877 1.00 58.98 211 ALA B N 1
ATOM 3537 C CA . ALA B 1 236 ? -0.800 -14.507 6.367 1.00 60.77 211 ALA B CA 1
ATOM 3538 C C . ALA B 1 236 ? -0.435 -14.780 4.917 1.00 63.92 211 ALA B C 1
ATOM 3539 O O . ALA B 1 236 ? -0.007 -13.859 4.239 1.00 64.18 211 ALA B O 1
ATOM 3541 N N . ALA B 1 237 ? -0.671 -15.997 4.410 1.00 63.77 212 ALA B N 1
ATOM 3542 C CA . ALA B 1 237 ? -0.484 -16.271 2.964 1.00 62.73 212 ALA B CA 1
ATOM 3543 C C . ALA B 1 237 ? -1.322 -15.391 2.045 1.00 62.29 212 ALA B C 1
ATOM 3544 O O . ALA B 1 237 ? -0.911 -15.131 0.924 1.00 60.53 212 ALA B O 1
ATOM 3546 N N . LEU B 1 238 ? -2.491 -14.957 2.509 1.00 63.85 213 LEU B N 1
ATOM 3547 C CA . LEU B 1 238 ? -3.384 -14.107 1.688 1.00 62.41 213 LEU B CA 1
ATOM 3548 C C . LEU B 1 238 ? -2.859 -12.686 1.458 1.00 62.74 213 LEU B C 1
ATOM 3549 O O . LEU B 1 238 ? -3.288 -12.029 0.525 1.00 62.27 213 LEU B O 1
ATOM 3554 N N . TYR B 1 239 ? -1.962 -12.210 2.306 1.00 65.59 214 TYR B N 1
ATOM 3555 C CA . TYR B 1 239 ? -1.365 -10.876 2.100 1.00 66.03 214 TYR B CA 1
ATOM 3556 C C . TYR B 1 239 ? 0.172 -10.855 1.929 1.00 75.17 214 TYR B C 1
ATOM 3557 O O . TYR B 1 239 ? 0.779 -9.782 2.036 1.00 71.66 214 TYR B O 1
ATOM 3566 N N . GLU B 1 240 ? 0.759 -12.060 1.731 1.00 86.40 215 GLU B N 1
ATOM 3567 C CA . GLU B 1 240 ? 2.175 -12.359 1.312 1.00 88.30 215 GLU B CA 1
ATOM 3568 C C . GLU B 1 240 ? 2.232 -13.690 0.522 1.00 93.48 215 GLU B C 1
ATOM 3569 O O . GLU B 1 240 ? 3.050 -13.876 -0.396 1.00 100.67 215 GLU B O 1
ATOM 3575 N N . LEU B 1 254 ? 8.083 -8.869 -6.154 1.00 67.27 229 LEU B N 1
ATOM 3576 C CA . LEU B 1 254 ? 6.914 -9.290 -6.947 1.00 69.86 229 LEU B CA 1
ATOM 3577 C C . LEU B 1 254 ? 6.818 -8.614 -8.365 1.00 68.05 229 LEU B C 1
ATOM 3578 O O . LEU B 1 254 ? 7.465 -7.569 -8.711 1.00 61.60 229 LEU B O 1
ATOM 3583 N N . ALA B 1 255 ? 5.991 -9.242 -9.190 1.00 65.44 230 ALA B N 1
ATOM 3584 C CA . ALA B 1 255 ? 5.867 -8.862 -10.601 1.00 58.32 230 ALA B CA 1
ATOM 3585 C C . ALA B 1 255 ? 5.387 -7.426 -10.767 1.00 49.71 230 ALA B C 1
ATOM 3586 O O . ALA B 1 255 ? 5.881 -6.734 -11.626 1.00 49.17 230 ALA B O 1
ATOM 3588 N N . ASP B 1 256 ? 4.397 -7.000 -9.992 1.00 43.92 231 ASP B N 1
ATOM 3589 C CA . ASP B 1 256 ? 3.910 -5.613 -10.081 1.00 42.32 231 ASP B CA 1
ATOM 3590 C C . ASP B 1 256 ? 5.075 -4.513 -9.992 1.00 39.42 231 ASP B C 1
ATOM 3591 O O . ASP B 1 256 ? 5.235 -3.646 -10.856 1.00 35.06 231 ASP B O 1
ATOM 3596 N N . GLU B 1 257 ? 5.833 -4.603 -8.931 1.00 35.03 232 GLU B N 1
ATOM 3597 C CA . GLU B 1 257 ? 6.931 -3.687 -8.603 1.00 38.69 232 GLU B CA 1
ATOM 3598 C C . GLU B 1 257 ? 8.030 -3.633 -9.683 1.00 38.39 232 GLU B C 1
ATOM 3599 O O . GLU B 1 257 ? 8.526 -2.587 -10.015 1.00 37.89 232 GLU B O 1
ATOM 3605 N N . VAL B 1 258 ? 8.312 -4.776 -10.291 1.00 42.57 233 VAL B N 1
ATOM 3606 C CA . VAL B 1 258 ? 9.248 -4.864 -11.439 1.00 43.72 233 VAL B CA 1
ATOM 3607 C C . VAL B 1 258 ? 8.640 -4.242 -12.657 1.00 42.09 233 VAL B C 1
ATOM 3608 O O . VAL B 1 258 ? 9.304 -3.453 -13.306 1.00 41.67 233 VAL B O 1
ATOM 3612 N N . ALA B 1 259 ? 7.393 -4.585 -12.957 1.00 37.50 234 ALA B N 1
ATOM 3613 C CA . ALA B 1 259 ? 6.672 -3.887 -14.013 1.00 39.39 234 ALA B CA 1
ATOM 3614 C C . ALA B 1 259 ? 6.644 -2.342 -13.808 1.00 35.99 234 ALA B C 1
ATOM 3615 O O . ALA B 1 259 ? 6.735 -1.598 -14.744 1.00 34.64 234 ALA B O 1
ATOM 3617 N N . LEU B 1 260 ? 6.473 -1.881 -12.587 1.00 34.54 235 LEU B N 1
ATOM 3618 C CA . LEU B 1 260 ? 6.303 -0.419 -12.356 1.00 33.98 235 LEU B CA 1
ATOM 3619 C C . LEU B 1 260 ? 7.604 0.325 -12.269 1.00 33.08 235 LEU B C 1
ATOM 3620 O O . LEU B 1 260 ? 7.617 1.531 -12.391 1.00 33.90 235 LEU B O 1
ATOM 3625 N N . GLY B 1 261 ? 8.642 -0.406 -11.890 1.00 32.60 236 GLY B N 1
ATOM 3626 C CA . GLY B 1 261 ? 9.890 0.186 -11.575 1.00 33.19 236 GLY B CA 1
ATOM 3627 C C . GLY B 1 261 ? 9.906 0.890 -10.198 1.00 32.61 236 GLY B C 1
ATOM 3628 O O . GLY B 1 261 ? 10.867 1.608 -9.908 1.00 30.31 236 GLY B O 1
ATOM 3629 N N . VAL B 1 262 ? 8.922 0.635 -9.337 1.00 29.49 237 VAL B N 1
ATOM 3630 C CA . VAL B 1 262 ? 8.909 1.236 -7.980 1.00 29.55 237 VAL B CA 1
ATOM 3631 C C . VAL B 1 262 ? 8.181 0.285 -7.026 1.00 31.07 237 VAL B C 1
ATOM 3632 O O . VAL B 1 262 ? 7.273 -0.475 -7.483 1.00 31.03 237 VAL B O 1
ATOM 3636 N N . THR B 1 263 ? 8.642 0.195 -5.779 1.00 29.84 238 THR B N 1
ATOM 3637 C CA . THR B 1 263 ? 8.084 -0.785 -4.855 1.00 31.15 238 THR B CA 1
ATOM 3638 C C . THR B 1 263 ? 6.783 -0.230 -4.212 1.00 31.24 238 THR B C 1
ATOM 3639 O O . THR B 1 263 ? 6.560 0.992 -4.128 1.00 29.27 238 THR B O 1
ATOM 3643 N N . TYR B 1 264 ? 5.978 -1.153 -3.671 1.00 31.64 239 TYR B N 1
ATOM 3644 C CA . TYR B 1 264 ? 4.800 -0.788 -2.884 1.00 32.31 239 TYR B CA 1
ATOM 3645 C C . TYR B 1 264 ? 5.166 -0.069 -1.633 1.00 33.91 239 TYR B C 1
ATOM 3646 O O . TYR B 1 264 ? 4.456 0.845 -1.183 1.00 30.07 239 TYR B O 1
ATOM 3655 N N . GLN B 1 265 ? 6.316 -0.456 -1.085 1.00 34.85 240 GLN B N 1
ATOM 3656 C CA . GLN B 1 265 ? 6.834 0.267 0.073 1.00 36.05 240 GLN B CA 1
ATOM 3657 C C . GLN B 1 265 ? 7.017 1.781 -0.236 1.00 32.45 240 GLN B C 1
ATOM 3658 O O . GLN B 1 265 ? 6.644 2.631 0.607 1.00 32.20 240 GLN B O 1
ATOM 3664 N N . ASP B 1 266 ? 7.663 2.090 -1.356 1.00 28.62 241 ASP B N 1
ATOM 3665 C CA . ASP B 1 266 ? 7.792 3.437 -1.812 1.00 28.52 241 ASP B CA 1
ATOM 3666 C C . ASP B 1 266 ? 6.423 4.087 -2.138 1.00 25.90 241 ASP B C 1
ATOM 3667 O O . ASP B 1 266 ? 6.161 5.237 -1.702 1.00 24.47 241 ASP B O 1
ATOM 3672 N N . ILE B 1 267 ? 5.593 3.353 -2.876 1.00 24.75 242 ILE B N 1
ATOM 3673 C CA . ILE B 1 267 ? 4.285 3.828 -3.187 1.00 25.72 242 ILE B CA 1
ATOM 3674 C C . ILE B 1 267 ? 3.494 4.235 -1.915 1.00 27.40 242 ILE B C 1
ATOM 3675 O O . ILE B 1 267 ? 2.921 5.333 -1.787 1.00 29.05 242 ILE B O 1
ATOM 3680 N N . ASP B 1 268 ? 3.462 3.323 -0.959 1.00 30.03 243 ASP B N 1
ATOM 3681 C CA . ASP B 1 268 ? 2.725 3.531 0.277 1.00 29.36 243 ASP B CA 1
ATOM 3682 C C . ASP B 1 268 ? 3.322 4.660 1.082 1.00 30.40 243 ASP B C 1
ATOM 3683 O O . ASP B 1 268 ? 2.588 5.501 1.617 1.00 27.73 243 ASP B O 1
ATOM 3688 N N . ASP B 1 269 ? 4.651 4.685 1.169 1.00 29.76 244 ASP B N 1
ATOM 3689 C CA . ASP B 1 269 ? 5.282 5.770 1.890 1.00 32.10 244 ASP B CA 1
ATOM 3690 C C . ASP B 1 269 ? 4.961 7.143 1.267 1.00 30.94 244 ASP B C 1
ATOM 3691 O O . ASP B 1 269 ? 4.644 8.101 1.976 1.00 32.84 244 ASP B O 1
ATOM 3696 N N . TYR B 1 270 ? 5.017 7.209 -0.053 1.00 28.48 245 TYR B N 1
ATOM 3697 C CA . TYR B 1 270 ? 4.615 8.392 -0.767 1.00 29.70 245 TYR B CA 1
ATOM 3698 C C . TYR B 1 270 ? 3.192 8.855 -0.375 1.00 29.81 245 TYR B C 1
ATOM 3699 O O . TYR B 1 270 ? 2.938 10.053 -0.138 1.00 28.37 245 TYR B O 1
ATOM 3708 N N . LEU B 1 271 ? 2.263 7.912 -0.396 1.00 29.15 246 LEU B N 1
ATOM 3709 C CA . LEU B 1 271 ? 0.832 8.215 -0.135 1.00 30.06 246 LEU B CA 1
ATOM 3710 C C . LEU B 1 271 ? 0.572 8.620 1.304 1.00 30.57 246 LEU B C 1
ATOM 3711 O O . LEU B 1 271 ? -0.450 9.223 1.614 1.00 32.36 246 LEU B O 1
ATOM 3716 N N . GLU B 1 272 ? 1.487 8.225 2.173 1.00 31.14 247 GLU B N 1
ATOM 3717 C CA . GLU B 1 272 ? 1.493 8.611 3.574 1.00 34.53 247 GLU B CA 1
ATOM 3718 C C . GLU B 1 272 ? 2.231 9.897 3.867 1.00 34.11 247 GLU B C 1
ATOM 3719 O O . GLU B 1 272 ? 2.342 10.258 4.993 1.00 34.43 247 GLU B O 1
ATOM 3725 N N . GLY B 1 273 ? 2.621 10.645 2.831 1.00 35.62 248 GLY B N 1
ATOM 3726 C CA . GLY B 1 273 ? 3.286 11.923 2.967 1.00 35.07 248 GLY B CA 1
ATOM 3727 C C . GLY B 1 273 ? 4.773 11.822 3.316 1.00 35.29 248 GLY B C 1
ATOM 3728 O O . GLY B 1 273 ? 5.382 12.828 3.601 1.00 36.04 248 GLY B O 1
ATOM 3729 N N . LYS B 1 274 ? 5.370 10.649 3.182 1.00 34.51 249 LYS B N 1
ATOM 3730 C CA . LYS B 1 274 ? 6.771 10.486 3.508 1.00 36.40 249 LYS B CA 1
ATOM 3731 C C . LYS B 1 274 ? 7.679 10.861 2.313 1.00 35.81 249 LYS B C 1
ATOM 3732 O O . LYS B 1 274 ? 7.269 10.853 1.186 1.00 36.18 249 LYS B O 1
ATOM 3738 N N . LEU B 1 275 ? 8.921 11.168 2.586 1.00 34.09 250 LEU B N 1
ATOM 3739 C CA . LEU B 1 275 ? 9.902 11.444 1.553 1.00 36.03 250 LEU B CA 1
ATOM 3740 C C . LEU B 1 275 ? 10.459 10.143 1.045 1.00 33.56 250 LEU B C 1
ATOM 3741 O O . LEU B 1 275 ? 10.856 9.272 1.813 1.00 35.22 250 LEU B O 1
ATOM 3746 N N . ILE B 1 276 ? 10.553 9.987 -0.247 1.00 32.36 251 ILE B N 1
ATOM 3747 C CA . ILE B 1 276 ? 11.197 8.784 -0.865 1.00 31.59 251 ILE B CA 1
ATOM 3748 C C . ILE B 1 276 ? 12.313 9.234 -1.836 1.00 31.50 251 ILE B C 1
ATOM 3749 O O . ILE B 1 276 ? 12.480 10.396 -2.065 1.00 28.83 251 ILE B O 1
ATOM 3754 N N . SER B 1 277 ? 13.055 8.306 -2.418 1.00 31.39 252 SER B N 1
ATOM 3755 C CA . SER B 1 277 ? 14.142 8.685 -3.321 1.00 31.42 252 SER B CA 1
ATOM 3756 C C . SER B 1 277 ? 13.595 9.456 -4.499 1.00 31.81 252 SER B C 1
ATOM 3757 O O . SER B 1 277 ? 12.409 9.298 -4.942 1.00 33.29 252 SER B O 1
ATOM 3760 N N . LYS B 1 278 ? 14.468 10.237 -5.062 1.00 32.26 253 LYS B N 1
ATOM 3761 C CA . LYS B 1 278 ? 14.132 10.951 -6.287 1.00 34.40 253 LYS B CA 1
ATOM 3762 C C . LYS B 1 278 ? 13.703 10.056 -7.425 1.00 32.84 253 LYS B C 1
ATOM 3763 O O . LYS B 1 278 ? 12.776 10.433 -8.168 1.00 31.28 253 LYS B O 1
ATOM 3769 N N . VAL B 1 279 ? 14.421 8.960 -7.631 1.00 30.85 254 VAL B N 1
ATOM 3770 C CA . VAL B 1 279 ? 14.050 8.067 -8.741 1.00 31.26 254 VAL B CA 1
ATOM 3771 C C . VAL B 1 279 ? 12.604 7.456 -8.596 1.00 30.00 254 VAL B C 1
ATOM 3772 O O . VAL B 1 279 ? 11.792 7.403 -9.583 1.00 27.56 254 VAL B O 1
ATOM 3776 N N . ALA B 1 280 ? 12.291 6.989 -7.387 1.00 28.71 255 ALA B N 1
ATOM 3777 C CA . ALA B 1 280 ? 10.977 6.455 -7.106 1.00 28.92 255 ALA B CA 1
ATOM 3778 C C . ALA B 1 280 ? 9.887 7.522 -7.248 1.00 28.41 255 ALA B C 1
ATOM 3779 O O . ALA B 1 280 ? 8.801 7.285 -7.749 1.00 28.29 255 ALA B O 1
ATOM 3781 N N . GLN B 1 281 ? 10.185 8.702 -6.724 1.00 29.14 256 GLN B N 1
ATOM 3782 C CA . GLN B 1 281 ? 9.346 9.852 -6.864 1.00 30.08 256 GLN B CA 1
ATOM 3783 C C . GLN B 1 281 ? 9.005 10.158 -8.351 1.00 28.49 256 GLN B C 1
ATOM 3784 O O . GLN B 1 281 ? 7.830 10.282 -8.684 1.00 26.53 256 GLN B O 1
ATOM 3790 N N . ALA B 1 282 ? 10.018 10.267 -9.200 1.00 26.58 257 ALA B N 1
ATOM 3791 C CA . ALA B 1 282 ? 9.826 10.565 -10.650 1.00 25.84 257 ALA B CA 1
ATOM 3792 C C . ALA B 1 282 ? 9.118 9.421 -11.301 1.00 24.82 257 ALA B C 1
ATOM 3793 O O . ALA B 1 282 ? 8.265 9.626 -12.121 1.00 25.07 257 ALA B O 1
ATOM 3795 N N . THR B 1 283 ? 9.318 8.214 -10.803 1.00 24.24 258 THR B N 1
ATOM 3796 C CA . THR B 1 283 ? 8.631 7.050 -11.397 1.00 23.45 258 THR B CA 1
ATOM 3797 C C . THR B 1 283 ? 7.127 7.098 -11.095 1.00 23.59 258 THR B C 1
ATOM 3798 O O . THR B 1 283 ? 6.284 6.904 -11.962 1.00 22.82 258 THR B O 1
ATOM 3802 N N . ILE B 1 284 ? 6.804 7.339 -9.821 1.00 24.97 259 ILE B N 1
ATOM 3803 C CA . ILE B 1 284 ? 5.426 7.526 -9.399 1.00 25.94 259 ILE B CA 1
ATOM 3804 C C . ILE B 1 284 ? 4.742 8.666 -10.173 1.00 26.07 259 ILE B C 1
ATOM 3805 O O . ILE B 1 284 ? 3.616 8.552 -10.605 1.00 28.00 259 ILE B O 1
ATOM 3810 N N . GLU B 1 285 ? 5.419 9.776 -10.314 1.00 26.24 260 GLU B N 1
ATOM 3811 C CA . GLU B 1 285 ? 4.806 10.921 -11.004 1.00 27.84 260 GLU B CA 1
ATOM 3812 C C . GLU B 1 285 ? 4.608 10.643 -12.451 1.00 27.01 260 GLU B C 1
ATOM 3813 O O . GLU B 1 285 ? 3.602 11.065 -13.053 1.00 29.42 260 GLU B O 1
ATOM 3819 N N . LYS B 1 286 ? 5.540 9.919 -13.062 1.00 27.53 261 LYS B N 1
ATOM 3820 C CA . LYS B 1 286 ? 5.344 9.512 -14.437 1.00 28.84 261 LYS B CA 1
ATOM 3821 C C . LYS B 1 286 ? 4.042 8.700 -14.569 1.00 28.40 261 LYS B C 1
ATOM 3822 O O . LYS B 1 286 ? 3.196 9.003 -15.433 1.00 25.82 261 LYS B O 1
ATOM 3828 N N . TRP B 1 287 ? 3.887 7.680 -13.719 1.00 27.30 262 TRP B N 1
ATOM 3829 C CA . TRP B 1 287 ? 2.668 6.861 -13.810 1.00 28.06 262 TRP B CA 1
ATOM 3830 C C . TRP B 1 287 ? 1.398 7.637 -13.526 1.00 27.20 262 TRP B C 1
ATOM 3831 O O . TRP B 1 287 ? 0.343 7.338 -14.097 1.00 27.85 262 TRP B O 1
ATOM 3842 N N . TRP B 1 288 ? 1.486 8.540 -12.553 1.00 25.78 263 TRP B N 1
ATOM 3843 C CA . TRP B 1 288 ? 0.402 9.440 -12.195 1.00 25.26 263 TRP B CA 1
ATOM 3844 C C . TRP B 1 288 ? -0.042 10.281 -13.409 1.00 26.31 263 TRP B C 1
ATOM 3845 O O . TRP B 1 288 ? -1.242 10.292 -13.815 1.00 26.21 263 TRP B O 1
ATOM 3856 N N . HIS B 1 289 ? 0.911 10.987 -14.001 1.00 24.70 264 HIS B N 1
ATOM 3857 C CA . HIS B 1 289 ? 0.544 11.790 -15.222 1.00 26.12 264 HIS B CA 1
ATOM 3858 C C . HIS B 1 289 ? -0.010 10.902 -16.386 1.00 27.36 264 HIS B C 1
ATOM 3859 O O . HIS B 1 289 ? -1.024 11.242 -16.992 1.00 28.12 264 HIS B O 1
ATOM 3866 N N . LYS B 1 290 ? 0.600 9.745 -16.608 1.00 28.69 265 LYS B N 1
ATOM 3867 C CA . LYS B 1 290 ? 0.205 8.853 -17.690 1.00 29.40 265 LYS B CA 1
ATOM 3868 C C . LYS B 1 290 ? -1.219 8.364 -17.492 1.00 29.67 265 LYS B C 1
ATOM 3869 O O . LYS B 1 290 ? -1.966 8.217 -18.454 1.00 27.85 265 LYS B O 1
ATOM 3875 N N . GLY B 1 291 ? -1.546 8.041 -16.247 1.00 28.74 266 GLY B N 1
ATOM 3876 C CA . GLY B 1 291 ? -2.815 7.441 -15.932 1.00 27.25 266 GLY B CA 1
ATOM 3877 C C . GLY B 1 291 ? -4.006 8.402 -15.736 1.00 26.53 266 GLY B C 1
ATOM 3878 O O . GLY B 1 291 ? -5.107 7.957 -15.435 1.00 24.17 266 GLY B O 1
ATOM 3879 N N . GLN B 1 292 ? -3.812 9.702 -15.907 1.00 26.45 267 GLN B N 1
ATOM 3880 C CA . GLN B 1 292 ? -4.908 10.634 -15.680 1.00 27.04 267 GLN B CA 1
ATOM 3881 C C . GLN B 1 292 ? -6.211 10.288 -16.428 1.00 25.93 267 GLN B C 1
ATOM 3882 O O . GLN B 1 292 ? -7.317 10.408 -15.854 1.00 26.57 267 GLN B O 1
ATOM 3888 N N . HIS B 1 293 ? -6.091 9.847 -17.681 1.00 24.53 268 HIS B N 1
ATOM 3889 C CA . HIS B 1 293 ? -7.266 9.444 -18.480 1.00 26.80 268 HIS B CA 1
ATOM 3890 C C . HIS B 1 293 ? -8.107 8.332 -17.855 1.00 27.05 268 HIS B C 1
ATOM 3891 O O . HIS B 1 293 ? -9.327 8.236 -18.118 1.00 23.76 268 HIS B O 1
ATOM 3898 N N . LYS B 1 294 ? -7.458 7.515 -17.005 1.00 27.71 269 LYS B N 1
ATOM 3899 C CA . LYS B 1 294 ? -8.126 6.455 -16.258 1.00 26.69 269 LYS B CA 1
ATOM 3900 C C . LYS B 1 294 ? -8.890 6.926 -15.061 1.00 26.67 269 LYS B C 1
ATOM 3901 O O . LYS B 1 294 ? -9.709 6.189 -14.528 1.00 27.68 269 LYS B O 1
ATOM 3907 N N . ARG B 1 295 ? -8.597 8.107 -14.618 1.00 26.96 270 ARG B N 1
ATOM 3908 C CA . ARG B 1 295 ? -9.149 8.719 -13.413 1.00 27.93 270 ARG B CA 1
ATOM 3909 C C . ARG B 1 295 ? -10.180 9.787 -13.709 1.00 26.98 270 ARG B C 1
ATOM 3910 O O . ARG B 1 295 ? -10.676 10.447 -12.791 1.00 28.49 270 ARG B O 1
ATOM 3918 N N . HIS B 1 296 ? -10.512 9.963 -14.979 1.00 27.05 271 HIS B N 1
ATOM 3919 C CA . HIS B 1 296 ? -11.544 10.876 -15.369 1.00 27.16 271 HIS B CA 1
ATOM 3920 C C . HIS B 1 296 ? -12.555 10.130 -16.244 1.00 26.38 271 HIS B C 1
ATOM 3921 O O . HIS B 1 296 ? -12.198 9.156 -16.918 1.00 23.42 271 HIS B O 1
ATOM 3928 N N . LEU B 1 297 ? -13.721 10.705 -16.359 1.00 25.95 272 LEU B N 1
ATOM 3929 C CA . LEU B 1 297 ? -14.653 10.308 -17.365 1.00 26.93 272 LEU B CA 1
ATOM 3930 C C . LEU B 1 297 ? -14.132 10.555 -18.792 1.00 25.15 272 LEU B C 1
ATOM 3931 O O . LEU B 1 297 ? -13.122 11.269 -18.992 1.00 24.06 272 LEU B O 1
ATOM 3936 N N . PRO B 1 298 ? -14.713 9.849 -19.778 1.00 24.18 273 PRO B N 1
ATOM 3937 C CA . PRO B 1 298 ? -14.240 10.116 -21.164 1.00 24.93 273 PRO B CA 1
ATOM 3938 C C . PRO B 1 298 ? -14.278 11.648 -21.500 1.00 25.28 273 PRO B C 1
ATOM 3939 O O . PRO B 1 298 ? -15.202 12.396 -21.129 1.00 24.52 273 PRO B O 1
ATOM 3943 N N . ILE B 1 299 ? -13.264 12.046 -22.241 1.00 25.90 274 ILE B N 1
ATOM 3944 C CA . ILE B 1 299 ? -12.933 13.413 -22.528 1.00 25.80 274 ILE B CA 1
ATOM 3945 C C . ILE B 1 299 ? -13.979 14.087 -23.432 1.00 24.63 274 ILE B C 1
ATOM 3946 O O . ILE B 1 299 ? -14.212 13.660 -24.541 1.00 21.20 274 ILE B O 1
ATOM 3951 N N . THR B 1 300 ? -14.545 15.174 -22.932 1.00 24.86 275 THR B N 1
ATOM 3952 C CA . THR B 1 300 ? -15.465 16.048 -23.718 1.00 25.30 275 THR B CA 1
ATOM 3953 C C . THR B 1 300 ? -14.705 17.324 -24.103 1.00 25.81 275 THR B C 1
ATOM 3954 O O . THR B 1 300 ? -13.578 17.593 -23.630 1.00 25.96 275 THR B O 1
ATOM 3958 N N . ILE B 1 301 ? -15.353 18.140 -24.935 1.00 26.29 276 ILE B N 1
ATOM 3959 C CA . ILE B 1 301 ? -14.742 19.349 -25.397 1.00 26.50 276 ILE B CA 1
ATOM 3960 C C . ILE B 1 301 ? -14.606 20.304 -24.239 1.00 28.33 276 ILE B C 1
ATOM 3961 O O . ILE B 1 301 ? -13.842 21.198 -24.285 1.00 31.43 276 ILE B O 1
ATOM 3966 N N . PHE B 1 302 ? -15.372 20.106 -23.195 1.00 28.77 277 PHE B N 1
ATOM 3967 C CA . PHE B 1 302 ? -15.230 20.955 -21.978 1.00 30.56 277 PHE B CA 1
ATOM 3968 C C . PHE B 1 302 ? -14.090 20.562 -21.017 1.00 31.86 277 PHE B C 1
ATOM 3969 O O . PHE B 1 302 ? -13.801 21.370 -20.168 1.00 32.43 277 PHE B O 1
ATOM 3977 N N . ALA B 1 303 ? -13.568 19.314 -21.054 1.00 32.11 278 ALA B N 1
ATOM 3978 C CA . ALA B 1 303 ? -12.547 18.832 -20.079 1.00 35.79 278 ALA B CA 1
ATOM 3979 C C . ALA B 1 303 ? -11.206 19.585 -20.287 1.00 36.27 278 ALA B C 1
ATOM 3980 O O . ALA B 1 303 ? -10.887 20.003 -21.398 1.00 33.54 278 ALA B O 1
ATOM 3982 N N . ASP B 1 304 ? -10.485 19.804 -19.195 1.00 37.45 279 ASP B N 1
ATOM 3983 C CA . ASP B 1 304 ? -9.183 20.493 -19.235 1.00 40.18 279 ASP B CA 1
ATOM 3984 C C . ASP B 1 304 ? -8.015 19.644 -18.749 1.00 36.26 279 ASP B C 1
ATOM 3985 O O . ASP B 1 304 ? -6.910 20.029 -18.987 1.00 32.89 279 ASP B O 1
ATOM 3990 N N . PHE B 1 305 ? -8.265 18.525 -18.085 1.00 31.73 280 PHE B N 1
ATOM 3991 C CA . PHE B 1 305 ? -7.177 17.819 -17.370 1.00 34.16 280 PHE B CA 1
ATOM 3992 C C . PHE B 1 305 ? -6.028 17.354 -18.283 1.00 33.64 280 PHE B C 1
ATOM 3993 O O . PHE B 1 305 ? -4.893 17.281 -17.858 1.00 32.72 280 PHE B O 1
ATOM 4001 N N . TRP B 1 306 ? -6.376 16.998 -19.505 1.00 30.28 281 TRP B N 1
ATOM 4002 C CA . TRP B 1 306 ? -5.443 16.392 -20.434 1.00 28.99 281 TRP B CA 1
ATOM 4003 C C . TRP B 1 306 ? -4.574 17.420 -21.160 1.00 29.80 281 TRP B C 1
ATOM 4004 O O . TRP B 1 306 ? -3.586 17.050 -21.881 1.00 27.68 281 TRP B O 1
ATOM 4015 N N . LYS B 1 307 ? -4.931 18.687 -21.039 1.00 31.27 282 LYS B N 1
ATOM 4016 C CA . LYS B 1 307 ? -4.220 19.681 -21.837 1.00 33.99 282 LYS B CA 1
ATOM 4017 C C . LYS B 1 307 ? -2.913 20.065 -21.152 1.00 35.82 282 LYS B C 1
ATOM 4018 O O . LYS B 1 307 ? -2.671 19.859 -19.979 1.00 36.26 282 LYS B O 1
#

B-factor: mean 33.06, std 11.71, range [14.11, 100.67]

Solvent-accessible surface area: 21391 Å² total; per-residue (Å²): 153,80,54,30,80,64,0,35,156,89,5,22,10,101,62,85,32,78,32,93,87,1,1,80,68,0,0,66,15,0,13,37,15,0,125,107,62,90,179,23,54,6,0,0,4,13,2,71,6,35,19,19,8,0,2,0,0,38,0,0,16,46,0,0,43,48,0,45,135,89,61,89,43,124,49,15,39,0,0,0,0,25,10,14,48,15,158,63,112,90,63,49,0,108,81,0,21,73,34,5,74,26,49,61,63,31,74,0,55,0,83,57,0,0,44,5,0,14,111,13,0,102,89,31,68,7,61,32,59,134,164,11,55,33,32,1,52,16,18,0,76,0,1,0,19,20,1,0,6,60,77,56,48,16,2,1,3,3,24,13,4,0,0,19,13,0,4,8,65,30,15,20,25,1,72,17,4,1,14,0,10,0,3,22,6,1,1,21,78,7,4,58,28,0,0,120,74,33,56,10,88,51,60,10,22,161,129,83,35,42,128,68,7,58,9,59,13,119,36,0,2,29,0,1,21,48,99,168,16,60,183,112,6,58,62,21,0,39,110,49,5,110,138,3,37,66,54,24,62,80,30,5,18,37,107,27,102,58,21,134,188,80,57,32,86,63,0,35,69,87,5,22,11,92,70,86,34,73,32,111,77,1,5,84,73,0,0,69,16,0,13,36,16,0,127,108,65,87,182,24,52,6,0,0,5,13,1,64,4,36,18,19,8,0,2,0,0,39,0,0,14,46,0,0,41,50,0,46,144,99,65,88,41,120,50,15,38,0,0,0,0,34,11,18,51,14,160,69,82,54,74,63,0,111,80,0,22,82,34,4,74,26,47,60,62,30,76,0,55,0,83,49,1,0,34,4,0,15,111,15,0,92,91,28,52,7,116,31,58,133,158,10,55,34,32,1,52,17,18,0,75,1,0,0,22,19,1,0,5,59,77,58,47,16,2,2,3,4,24,12,5,0,0,18,12,0,3,7,67,28,15,19,25,2,74,17,4,0,15,0,10,0,3,22,9,1,1,22,79,8,5,61,27,0,0,120,71,33,58,10,79,49,58,8,24,162,132,84,41,42,127,70,8,58,7,59,14,120,36,0,3,27,0,1,21,48,108,167,16,60,183,113,5,58,61,22,0,39,110,47,4,110,135,4,36,67,53,25,63,78,30,4,19,36,107,26,103,59,21,130

CATH classification: 3.40.50.620

Secondary structure (DSSP, 8-state):
--HHHHHHHHHT--SS--HHHHHHHHHHHHHHHHHH-TT--EEEEE--SSHHHHHHHHHHHHHHHHHHHHHT-TT-EEEEEE--SS---HHHHHHHHHHH--SEEEE---HHHHHHHHHHHHHTT----HHHHHHHHHHHHHHHHHHHHHHTTEEEB----HHHHTTT-S-TTTTT--SB-TTTT--HHHHHHHHHHTT--GGGT--HHHHHHTS-HHHHHHHHTT----HHHHHHHHHHHHHTGGGGSPSB-TT--TT-/--HHHHHHHHHT--SS--HHHHHHHHHHHHHHHHHH-TT--EEEEE--SSHHHHHHHHHHHHHHHHHHHHHT-TT-EEEEEE--SS---HHHHHHHHHHH--SEEEE---HHHHHHHHHHHHHTT----HHHHHHHHHHHHHHHHHHHHHHHTEEEB----HHHHTTT-S-TTTTT--SB-TTTT--HHHHHHHHHHTT--GGGG--HHHHHHTS-HHHHHHHHTT----HHHHHHHHHHHHHTGGGGSPSB-TT--TT-